Protein AF-A0A9Q0TM09-F1 (afdb_monomer)

Organism: Salix viminalis (NCBI:txid40686)

Radius of gyration: 26.04 Å; Cα contacts (8 Å, |Δi|>4): 476; chains: 1; bounding box: 53×56×78 Å

InterPro domains:
  IPR002885 Pentatricopeptide repeat [PF01535] (257-282)
  IPR002885 Pentatricopeptide repeat [PF13041] (37-73)
  IPR002885 Pentatricopeptide repeat [PF13041] (81-128)
  IPR002885 Pentatricopeptide repeat [PF13041] (183-231)
  IPR002885 Pentatricopeptide repeat [PS51375] (37-71)
  IPR002885 Pentatricopeptide repeat [PS51375] (82-116)
  IPR002885 Pentatricopeptide repeat [PS51375] (152-182)
  IPR002885 Pentatricopeptide repeat [PS51375] (183-217)
  IPR002885 Pentatricopeptide repeat [PS51375] (218-248)
  IPR002885 Pentatricopeptide repeat [PS51375] (320-354)
  IPR002885 Pentatricopeptide repeat [TIGR00756] (39-73)
  IPR002885 Pentatricopeptide repeat [TIGR00756] (84-117)
  IPR002885 Pentatricopeptide repeat [TIGR00756] (157-182)
  IPR002885 Pentatricopeptide repeat [TIGR00756] (221-253)
  IPR002885 Pentatricopeptide repeat [TIGR00756] (258-281)
  IPR011990 Tetratricopeptide-like helical domain superfamily [G3DSA:1.25.40.10] (1-73)
  IPR011990 Tetratricopeptide-like helical domain superfamily [G3DSA:1.25.40.10] (74-138)
  IPR011990 Tetratricopeptide-like helical domain superfamily [G3DSA:1.25.40.10] (157-375)
  IPR011990 Tetratricopeptide-like helical domain superfamily [SSF48452] (46-345)
  IPR046848 E motif [PF20431] (300-362)

Foldseek 3Di:
DPPLVDPVVLLVVLLVCLVVLVLVVSVVSQVVHPDDDPSSLLSSLVSCLVVVVLVVSVVSVVVVVVVCPDDPPPPPPPLPVVLVSLLSSLQSCLVVLVLVVSVVSVVVCVVVVRDHALSNLLSQLSSLLSVLVVVSLVVSVVSCVVVVHDPAQSNLLSNLSSCLSNVNLVVSVVSLVPHPDYAQSSLLSNLLSCLVVLVLVVSVVSVVVCVVVPHAHAQSSLLSNLSSCLSVLVLVVLVVSVVCCCPPRVHDHDLSSLLSNLLSCLQVVVLVVNVVSQVPDPDHHALSSLVSSLVSCLVNLVLPSNVVSLVVNCVRPVQPLVSLVSNLVSCVVVVNNVVSVVSVVSCVVVVHDDDDDDDDDDDPDDDDDDDDPDDDDDDDDDDDDDDDDDDDDDPPDDPDD

Mean predicted aligned error: 12.49 Å

Structure (mmCIF, N/CA/C/O backbone):
data_AF-A0A9Q0TM09-F1
#
_entry.id   AF-A0A9Q0TM09-F1
#
loop_
_atom_site.group_PDB
_atom_site.id
_atom_site.type_symbol
_atom_site.label_atom_id
_atom_site.label_alt_id
_atom_site.label_comp_id
_atom_site.label_asym_id
_atom_site.label_entity_id
_atom_site.label_seq_id
_atom_site.pdbx_PDB_ins_code
_atom_site.Cartn_x
_atom_site.Cartn_y
_atom_site.Cartn_z
_atom_site.occupancy
_atom_site.B_iso_or_equiv
_atom_site.auth_seq_id
_atom_site.auth_comp_id
_atom_site.auth_asym_id
_atom_site.auth_atom_id
_atom_site.pdbx_PDB_model_num
ATOM 1 N N . MET A 1 1 ? -17.239 -14.657 -43.729 1.00 45.19 1 MET A N 1
ATOM 2 C CA . MET A 1 1 ? -17.917 -13.382 -44.078 1.00 45.19 1 MET A CA 1
ATOM 3 C C . MET A 1 1 ? -16.913 -12.586 -44.892 1.00 45.19 1 MET A C 1
ATOM 5 O O . MET A 1 1 ? -15.780 -12.537 -44.458 1.00 45.19 1 MET A O 1
ATOM 9 N N . GLY A 1 2 ? -17.267 -12.038 -46.059 1.00 49.50 2 GLY A N 1
ATOM 10 C CA . GLY A 1 2 ? -16.324 -11.487 -47.057 1.00 49.50 2 GLY A CA 1
ATOM 11 C C . GLY A 1 2 ? -15.549 -10.211 -46.681 1.00 49.50 2 GLY A C 1
ATOM 12 O O . GLY A 1 2 ? -15.348 -9.361 -47.542 1.00 49.50 2 GLY A O 1
ATOM 13 N N . PHE A 1 3 ? -15.129 -10.071 -45.424 1.00 50.59 3 PHE A N 1
ATOM 14 C CA . PHE A 1 3 ? -14.310 -8.975 -44.901 1.00 50.59 3 PHE A CA 1
ATOM 15 C C . PHE A 1 3 ? -12.805 -9.297 -44.909 1.00 50.59 3 PHE A C 1
ATOM 17 O O . PHE A 1 3 ? -11.997 -8.407 -44.670 1.00 50.59 3 PHE A O 1
ATOM 24 N N . ASP A 1 4 ? -12.424 -10.530 -45.263 1.00 50.88 4 ASP A N 1
ATOM 25 C CA . ASP A 1 4 ? -11.049 -11.067 -45.221 1.00 50.88 4 ASP A CA 1
ATOM 26 C C . ASP A 1 4 ? -10.038 -10.354 -46.141 1.00 50.88 4 ASP A C 1
ATOM 28 O O . ASP A 1 4 ? -8.866 -10.719 -46.180 1.00 50.88 4 ASP A O 1
ATOM 32 N N . LYS A 1 5 ? -10.482 -9.354 -46.914 1.00 53.62 5 LYS A N 1
ATOM 33 C CA . LYS A 1 5 ? -9.633 -8.578 -47.829 1.00 53.62 5 LYS A CA 1
ATOM 34 C C . LYS A 1 5 ? -9.202 -7.217 -47.279 1.00 53.62 5 LYS A C 1
ATOM 36 O O . LYS A 1 5 ? -8.296 -6.628 -47.860 1.00 53.62 5 LYS A O 1
ATOM 41 N N . ASP A 1 6 ? -9.814 -6.721 -46.199 1.00 70.81 6 ASP A N 1
ATOM 42 C CA . ASP A 1 6 ? -9.458 -5.431 -45.592 1.00 70.81 6 ASP A CA 1
ATOM 43 C C . ASP A 1 6 ? -8.981 -5.613 -44.143 1.00 70.81 6 ASP A C 1
ATOM 45 O O . ASP A 1 6 ? -9.763 -5.830 -43.213 1.00 70.81 6 ASP A O 1
ATOM 49 N N . MET A 1 7 ? -7.663 -5.509 -43.962 1.00 70.81 7 MET A N 1
ATOM 50 C CA . MET A 1 7 ? -6.980 -5.726 -42.687 1.00 70.81 7 MET A CA 1
ATOM 51 C C . MET A 1 7 ? -7.384 -4.703 -41.612 1.00 70.81 7 MET A C 1
ATOM 53 O O . MET A 1 7 ? -7.410 -5.032 -40.426 1.00 70.81 7 MET A O 1
ATOM 57 N N . TYR A 1 8 ? -7.770 -3.482 -42.001 1.00 74.50 8 TYR A N 1
ATOM 58 C CA . TYR A 1 8 ? -8.231 -2.466 -41.050 1.00 74.50 8 TYR A CA 1
ATOM 59 C C . TYR A 1 8 ? -9.605 -2.809 -40.485 1.00 74.50 8 TYR A C 1
ATOM 61 O O . TYR A 1 8 ? -9.840 -2.659 -39.284 1.00 74.50 8 TYR A O 1
ATOM 69 N N . LEU A 1 9 ? -10.501 -3.305 -41.339 1.00 77.25 9 LEU A N 1
ATOM 70 C CA . LEU A 1 9 ? -11.832 -3.732 -40.925 1.00 77.25 9 LEU A CA 1
ATOM 71 C C . LEU A 1 9 ? -11.762 -4.985 -40.044 1.00 77.25 9 LEU A C 1
ATOM 73 O O . LEU A 1 9 ? -12.430 -5.044 -39.012 1.00 77.25 9 LEU A O 1
ATOM 77 N N . PHE A 1 10 ? -10.901 -5.942 -40.401 1.00 80.88 10 PHE A N 1
ATOM 78 C CA . PHE A 1 10 ? -10.624 -7.137 -39.601 1.00 80.88 10 PHE A CA 1
ATOM 79 C C . PHE A 1 10 ? -10.129 -6.787 -38.186 1.00 80.88 10 PHE A C 1
ATOM 81 O O . PHE A 1 10 ? -10.734 -7.198 -37.191 1.00 80.88 10 PHE A O 1
ATOM 88 N N . ASN A 1 11 ? -9.098 -5.940 -38.085 1.00 80.62 11 ASN A N 1
ATOM 89 C CA . ASN A 1 11 ? -8.562 -5.473 -36.803 1.00 80.62 11 ASN A CA 1
ATOM 90 C C . ASN A 1 11 ? -9.593 -4.668 -35.998 1.00 80.62 11 ASN A C 1
ATOM 92 O O . ASN A 1 11 ? -9.704 -4.837 -34.781 1.00 80.62 11 ASN A O 1
ATOM 96 N N . GLY A 1 12 ? -10.388 -3.832 -36.672 1.00 82.06 12 GLY A N 1
ATOM 97 C CA . GLY A 1 12 ? -11.468 -3.063 -36.054 1.00 82.06 12 GLY A CA 1
ATOM 98 C C . GLY A 1 12 ? -12.544 -3.945 -35.414 1.00 82.06 12 GLY A C 1
ATOM 99 O O . GLY A 1 12 ? -12.980 -3.661 -34.297 1.00 82.06 12 GLY A O 1
ATOM 100 N N . ILE A 1 13 ? -12.933 -5.043 -36.071 1.00 83.94 13 ILE A N 1
ATOM 101 C CA . ILE A 1 13 ? -13.922 -5.996 -35.543 1.00 83.94 13 ILE A CA 1
ATOM 102 C C . ILE A 1 13 ? -13.372 -6.725 -34.315 1.00 83.94 13 ILE A C 1
ATOM 104 O O . ILE A 1 13 ? -14.055 -6.783 -33.293 1.00 83.94 13 ILE A O 1
ATOM 108 N N . ILE A 1 14 ? -12.135 -7.232 -34.370 1.00 83.81 14 ILE A N 1
ATOM 109 C CA . ILE A 1 14 ? -11.506 -7.895 -33.216 1.00 83.81 14 ILE A CA 1
ATOM 110 C C . ILE A 1 14 ? -11.430 -6.930 -32.033 1.00 83.81 14 ILE A C 1
ATOM 112 O O . ILE A 1 14 ? -11.835 -7.282 -30.926 1.00 83.81 14 ILE A O 1
ATOM 116 N N . HIS A 1 15 ? -10.976 -5.696 -32.259 1.00 81.62 15 HIS A N 1
ATOM 117 C CA . HIS A 1 15 ? -10.884 -4.693 -31.203 1.00 81.62 15 HIS A CA 1
ATOM 118 C C . HIS A 1 15 ? -12.261 -4.351 -30.606 1.00 81.62 15 HIS A C 1
ATOM 120 O O . HIS A 1 15 ? -12.394 -4.231 -29.384 1.00 81.62 15 HIS A O 1
ATOM 126 N N . MET A 1 16 ? -13.301 -4.223 -31.439 1.00 86.94 16 MET A N 1
ATOM 127 C CA . MET A 1 16 ? -14.676 -3.998 -30.981 1.00 86.94 16 MET A CA 1
ATOM 128 C C . MET A 1 16 ? -15.158 -5.163 -30.107 1.00 86.94 16 MET A C 1
ATOM 130 O O . MET A 1 16 ? -15.598 -4.929 -28.981 1.00 86.94 16 MET A O 1
ATOM 134 N N . LEU A 1 17 ? -15.024 -6.403 -30.591 1.00 85.19 17 LEU A N 1
ATOM 135 C CA . LEU A 1 17 ? -15.448 -7.617 -29.885 1.00 85.19 17 LEU A CA 1
ATOM 136 C C . LEU A 1 17 ? -14.697 -7.808 -28.566 1.00 85.19 17 LEU A C 1
ATOM 138 O O . LEU A 1 17 ? -15.299 -8.198 -27.572 1.00 85.19 17 LEU A O 1
ATOM 142 N N . VAL A 1 18 ? -13.408 -7.471 -28.521 1.00 82.31 18 VAL A N 1
ATOM 143 C CA . VAL A 1 18 ? -12.597 -7.461 -27.295 1.00 82.31 18 VAL A CA 1
ATOM 144 C C . VAL A 1 18 ? -13.063 -6.384 -26.311 1.00 82.31 18 VAL A C 1
ATOM 146 O O . VAL A 1 18 ? -13.086 -6.624 -25.104 1.00 82.31 18 VAL A O 1
ATOM 149 N N . SER A 1 19 ? -13.464 -5.212 -26.805 1.00 82.12 19 SER A N 1
ATOM 150 C CA . SER A 1 19 ? -13.897 -4.086 -25.969 1.00 82.12 19 SER A CA 1
ATOM 151 C C . SER A 1 19 ? -15.250 -4.344 -25.303 1.00 82.12 19 SER A C 1
ATOM 153 O O . SER A 1 19 ? -15.405 -4.078 -24.115 1.00 82.12 19 SER A O 1
ATOM 155 N N . ILE A 1 20 ? -16.204 -4.934 -26.031 1.00 86.31 20 ILE A N 1
ATOM 156 C CA . ILE A 1 20 ? -17.461 -5.453 -25.447 1.00 86.31 20 ILE A CA 1
ATOM 157 C C . ILE A 1 20 ? -17.223 -6.783 -24.695 1.00 86.31 20 ILE A C 1
ATOM 159 O O . ILE A 1 20 ? -18.002 -7.201 -23.840 1.00 86.31 20 ILE A O 1
ATOM 163 N N . GLY A 1 21 ? -16.079 -7.400 -25.003 1.00 82.75 21 GLY A N 1
ATOM 164 C CA . GLY A 1 21 ? -15.467 -8.634 -24.523 1.00 82.75 21 GLY A CA 1
ATOM 165 C C . GLY A 1 21 ? -16.279 -9.907 -24.697 1.00 82.75 21 GLY A C 1
ATOM 166 O O . GLY A 1 21 ? -16.247 -10.827 -23.881 1.00 82.75 21 GLY A O 1
ATOM 167 N N . GLU A 1 22 ? -16.876 -9.995 -25.870 1.00 86.50 22 GLU A N 1
ATOM 168 C CA . GLU A 1 22 ? -17.230 -11.249 -26.514 1.00 86.50 22 GLU A CA 1
ATOM 169 C C . GLU A 1 22 ? -15.954 -11.965 -26.998 1.00 86.50 22 GLU A C 1
ATOM 171 O O . GLU A 1 22 ? -15.692 -12.077 -28.195 1.00 86.50 22 GLU A O 1
ATOM 176 N N . LEU A 1 23 ? -15.111 -12.427 -26.062 1.00 82.94 23 LEU A N 1
ATOM 177 C CA . LEU A 1 23 ? -13.799 -13.004 -26.389 1.00 82.94 23 LEU A CA 1
ATOM 178 C C . LEU A 1 23 ? -13.902 -14.294 -27.205 1.00 82.94 23 LEU A C 1
ATOM 180 O O . LEU A 1 23 ? -13.071 -14.523 -28.076 1.00 82.94 23 LEU A O 1
ATOM 184 N N . GLY A 1 24 ? -14.941 -15.104 -26.985 1.00 83.19 24 GLY A N 1
ATOM 185 C CA . GLY A 1 24 ? -15.183 -16.306 -27.788 1.00 83.19 24 GLY A CA 1
ATOM 186 C C . GLY A 1 24 ? -15.480 -15.983 -29.255 1.00 83.19 24 GLY A C 1
ATOM 187 O O . GLY A 1 24 ? -14.968 -16.652 -30.150 1.00 83.19 24 GLY A O 1
ATOM 188 N N . LEU A 1 25 ? -16.250 -14.918 -29.513 1.00 83.06 25 LEU A N 1
ATOM 189 C CA . LEU A 1 25 ? -16.510 -14.441 -30.873 1.00 83.06 25 LEU A CA 1
ATOM 190 C C . LEU A 1 25 ? -15.278 -13.764 -31.469 1.00 83.06 25 LEU A C 1
ATOM 192 O O . LEU A 1 25 ? -14.976 -14.007 -32.631 1.00 83.06 25 LEU A O 1
ATOM 196 N N . ALA A 1 26 ? -14.543 -12.971 -30.681 1.00 85.69 26 ALA A N 1
ATOM 197 C CA . ALA A 1 26 ? -13.289 -12.363 -31.118 1.00 85.69 26 ALA A CA 1
ATOM 198 C C . ALA A 1 26 ? -12.275 -13.431 -31.551 1.00 85.69 26 ALA A C 1
ATOM 200 O O . ALA A 1 26 ? -11.686 -13.310 -32.619 1.00 85.69 26 ALA A O 1
ATOM 201 N N . HIS A 1 27 ? -12.127 -14.504 -30.768 1.00 85.56 27 HIS A N 1
ATOM 202 C CA . HIS A 1 27 ? -11.252 -15.633 -31.085 1.00 85.56 27 HIS A CA 1
ATOM 203 C C . HIS A 1 27 ? -11.732 -16.383 -32.325 1.00 85.56 27 HIS A C 1
ATOM 205 O O . HIS A 1 27 ? -10.927 -16.729 -33.178 1.00 85.56 27 HIS A O 1
ATOM 211 N N . LYS A 1 28 ? -13.045 -16.587 -32.477 1.00 85.25 28 LYS A N 1
ATOM 212 C CA . LYS A 1 28 ? -13.595 -17.237 -33.668 1.00 85.25 28 LYS A CA 1
ATOM 213 C C . LYS A 1 28 ? -13.364 -16.413 -34.937 1.00 85.25 28 LYS A C 1
ATOM 215 O O . LYS A 1 28 ? -12.894 -16.953 -35.926 1.00 85.25 28 LYS A O 1
ATOM 220 N N . VAL A 1 29 ? -13.633 -15.106 -34.896 1.00 84.81 29 VAL A N 1
ATOM 221 C CA . VAL A 1 29 ? -13.342 -14.184 -36.011 1.00 84.81 29 VAL A CA 1
ATOM 222 C C . VAL A 1 29 ? -11.850 -14.176 -36.327 1.00 84.81 29 VAL A C 1
ATOM 224 O O . VAL A 1 29 ? -11.462 -14.163 -37.489 1.00 84.81 29 VAL A O 1
ATOM 227 N N . PHE A 1 30 ? -11.018 -14.221 -35.292 1.00 84.62 30 PHE A N 1
ATOM 228 C CA . PHE A 1 30 ? -9.577 -14.314 -35.429 1.00 84.62 30 PHE A CA 1
ATOM 229 C C . PHE A 1 30 ? -9.120 -15.638 -36.073 1.00 84.62 30 PHE A C 1
ATOM 231 O O . PHE A 1 30 ? -8.198 -15.638 -36.885 1.00 84.62 30 PHE A O 1
ATOM 238 N N . ASP A 1 31 ? -9.76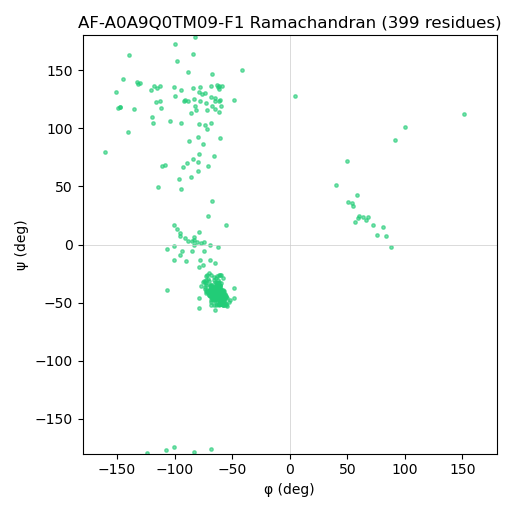1 -16.761 -35.746 1.00 83.06 31 ASP A N 1
ATOM 239 C CA . ASP A 1 31 ? -9.464 -18.077 -36.322 1.00 83.06 31 ASP A CA 1
ATOM 240 C C . ASP A 1 31 ? -9.980 -18.261 -37.749 1.00 83.06 31 ASP A C 1
ATOM 242 O O . ASP A 1 31 ? -9.315 -18.916 -38.550 1.00 83.06 31 ASP A O 1
ATOM 246 N N . ASP A 1 32 ? -11.108 -17.634 -38.076 1.00 81.75 32 ASP A N 1
ATOM 247 C CA . ASP A 1 32 ? -11.702 -17.655 -39.413 1.00 81.75 32 ASP A CA 1
ATOM 248 C C . ASP A 1 32 ? -10.984 -16.694 -40.394 1.00 81.75 32 ASP A C 1
ATOM 250 O O . ASP A 1 32 ? -11.205 -16.766 -41.605 1.00 81.75 32 ASP A O 1
ATOM 254 N N . GLY A 1 33 ? -10.130 -15.791 -39.894 1.00 74.56 33 GLY A N 1
ATOM 255 C CA . GLY A 1 33 ? -9.424 -14.784 -40.689 1.00 74.56 33 GLY A CA 1
ATOM 256 C C . GLY A 1 33 ? -8.283 -15.355 -41.540 1.00 74.56 33 GLY A C 1
ATOM 257 O O . GLY A 1 33 ? -7.397 -16.045 -41.040 1.00 74.56 33 GLY A O 1
ATOM 258 N N . CYS A 1 34 ? -8.257 -15.010 -42.833 1.00 65.31 34 CYS A N 1
ATOM 259 C CA . CYS A 1 34 ? -7.251 -15.512 -43.782 1.00 65.31 34 CYS A CA 1
ATOM 260 C C . CYS A 1 34 ? -5.846 -14.902 -43.599 1.00 65.31 34 CYS A C 1
ATOM 262 O O . CYS A 1 34 ? -4.857 -15.540 -43.957 1.00 65.31 34 CYS A O 1
ATOM 264 N N . VAL A 1 35 ? -5.745 -13.674 -43.075 1.00 64.81 35 VAL A N 1
ATOM 265 C CA . VAL A 1 35 ? -4.475 -12.969 -42.827 1.00 64.81 35 VAL A CA 1
ATOM 266 C C . VAL A 1 35 ? -4.531 -12.333 -41.441 1.00 64.81 35 VAL A C 1
ATOM 268 O O . VAL A 1 35 ? -5.363 -11.465 -41.187 1.00 64.81 35 VAL A O 1
ATOM 271 N N . ARG A 1 36 ? -3.644 -12.773 -40.544 1.00 75.62 36 ARG A N 1
ATOM 272 C CA . ARG A 1 36 ? -3.526 -12.280 -39.166 1.00 75.62 36 ARG A CA 1
ATOM 273 C C . ARG A 1 36 ? -2.220 -11.519 -38.997 1.00 75.62 36 ARG A C 1
ATOM 275 O O . ARG A 1 36 ? -1.147 -12.102 -39.138 1.00 75.62 36 ARG A O 1
ATOM 282 N N . ASP A 1 37 ? -2.310 -10.233 -38.677 1.00 68.75 37 ASP A N 1
ATOM 283 C CA . ASP A 1 37 ? -1.155 -9.376 -38.403 1.00 68.75 37 ASP A CA 1
ATOM 284 C C . ASP A 1 37 ? -0.908 -9.203 -36.894 1.00 68.75 37 ASP A C 1
ATOM 286 O O . ASP A 1 37 ? -1.710 -9.601 -36.047 1.00 68.75 37 ASP A O 1
ATOM 290 N N . LEU A 1 38 ? 0.205 -8.572 -36.527 1.00 65.06 38 LEU A N 1
ATOM 291 C CA . LEU A 1 38 ? 0.560 -8.352 -35.122 1.00 65.06 38 LEU A CA 1
ATOM 292 C C . LEU A 1 38 ? -0.511 -7.558 -34.344 1.00 65.06 38 LEU A C 1
ATOM 294 O O . LEU A 1 38 ? -0.654 -7.737 -33.135 1.00 65.06 38 LEU A O 1
ATOM 298 N N . VAL A 1 39 ? -1.269 -6.687 -35.018 1.00 71.06 39 VAL A N 1
ATOM 299 C CA . VAL A 1 39 ? -2.324 -5.877 -34.393 1.00 71.06 39 VAL A CA 1
ATOM 300 C C . VAL A 1 39 ? -3.502 -6.760 -33.987 1.00 71.06 39 VAL A C 1
ATOM 302 O O . VAL A 1 39 ? -3.985 -6.630 -32.857 1.00 71.06 39 VAL A O 1
ATOM 305 N N . SER A 1 40 ? -3.920 -7.694 -34.845 1.00 73.81 40 SER A N 1
ATOM 306 C CA . SER A 1 40 ? -4.953 -8.685 -34.525 1.00 73.81 40 SER A CA 1
ATOM 307 C C . SER A 1 40 ? -4.546 -9.587 -33.351 1.00 73.81 40 SER A C 1
ATOM 309 O O . SER A 1 40 ? -5.321 -9.729 -32.399 1.00 73.81 40 SER A O 1
ATOM 311 N N . TRP A 1 41 ? -3.310 -10.110 -33.350 1.00 76.81 41 TRP A N 1
ATOM 312 C CA . TRP A 1 41 ? -2.773 -10.937 -32.259 1.00 76.81 41 TRP A CA 1
ATOM 313 C C . TRP A 1 41 ? -2.733 -10.169 -30.932 1.00 76.81 41 TRP A C 1
ATOM 315 O O . TRP A 1 41 ? -3.275 -10.632 -29.927 1.00 76.81 41 TRP A O 1
ATOM 325 N N . ASN A 1 42 ? -2.155 -8.962 -30.926 1.00 70.75 42 ASN A N 1
ATOM 326 C CA . ASN A 1 42 ? -2.051 -8.134 -29.722 1.00 70.75 42 ASN A CA 1
ATOM 327 C C . ASN A 1 42 ? -3.422 -7.718 -29.182 1.00 70.75 42 ASN A C 1
ATOM 329 O O . ASN A 1 42 ? -3.609 -7.652 -27.967 1.00 70.75 42 ASN A O 1
ATOM 333 N N . SER A 1 43 ? -4.385 -7.431 -30.061 1.00 75.19 43 SER A N 1
ATOM 334 C CA . SER A 1 43 ? -5.747 -7.069 -29.653 1.00 75.19 43 SER A CA 1
ATOM 335 C C . SER A 1 43 ? -6.437 -8.234 -28.948 1.00 75.19 43 SER A C 1
ATOM 337 O O . SER A 1 43 ? -7.041 -8.036 -27.893 1.00 75.19 43 SER A O 1
ATOM 339 N N . LEU A 1 44 ? -6.294 -9.454 -29.477 1.00 78.38 44 LEU A N 1
ATOM 340 C CA . LEU A 1 44 ? -6.881 -10.649 -28.877 1.00 78.38 44 LEU A CA 1
ATOM 341 C C . LEU A 1 44 ? -6.209 -11.002 -27.541 1.00 78.38 44 LEU A C 1
ATOM 343 O O . LEU A 1 44 ? -6.907 -11.179 -26.542 1.00 78.38 44 LEU A O 1
ATOM 347 N N . ILE A 1 45 ? -4.871 -11.013 -27.490 1.00 71.25 45 ILE A N 1
ATOM 348 C CA . ILE A 1 45 ? -4.097 -11.255 -26.259 1.00 71.25 45 ILE A CA 1
ATOM 349 C C . ILE A 1 45 ? -4.498 -10.251 -25.174 1.00 71.25 45 ILE A C 1
ATOM 351 O O . ILE A 1 45 ? -4.857 -10.662 -24.073 1.00 71.25 45 ILE A O 1
ATOM 355 N N . ASN A 1 46 ? -4.525 -8.949 -25.490 1.00 67.19 46 ASN A N 1
ATOM 356 C CA . ASN A 1 46 ? -4.946 -7.910 -24.545 1.00 67.19 46 ASN A CA 1
ATOM 357 C C . ASN A 1 46 ? -6.389 -8.101 -24.059 1.00 67.19 46 ASN A C 1
ATOM 359 O O . ASN A 1 46 ? -6.697 -7.779 -22.912 1.00 67.19 46 ASN A O 1
ATOM 363 N N . GLY A 1 47 ? -7.278 -8.624 -24.904 1.00 71.19 47 GLY A N 1
ATOM 364 C CA . GLY A 1 47 ? -8.649 -8.939 -24.517 1.00 71.19 47 GLY A CA 1
ATOM 365 C C . GLY A 1 47 ? -8.740 -10.031 -23.460 1.00 71.19 47 GLY A C 1
ATOM 366 O O . GLY A 1 47 ? -9.357 -9.820 -22.414 1.00 71.19 47 GLY A O 1
ATOM 367 N N . TYR A 1 48 ? -8.083 -11.166 -23.701 1.00 72.81 48 TYR A N 1
ATOM 368 C CA . TYR A 1 48 ? -8.008 -12.274 -22.743 1.00 72.81 48 TYR A CA 1
ATOM 369 C C . TYR A 1 48 ? -7.313 -11.862 -21.443 1.00 72.81 48 TYR A C 1
ATOM 371 O O . TYR A 1 48 ? -7.809 -12.129 -20.347 1.00 72.81 48 TYR A O 1
ATOM 379 N N . VAL A 1 49 ? -6.230 -11.100 -21.565 1.00 64.38 49 VAL A N 1
ATOM 380 C CA . VAL A 1 49 ? -5.507 -10.484 -20.453 1.00 64.38 49 VAL A CA 1
ATOM 381 C C . VAL A 1 49 ? -6.420 -9.615 -19.580 1.00 64.38 49 VAL A C 1
ATOM 383 O O . VAL A 1 49 ? -6.495 -9.821 -18.368 1.00 64.38 49 VAL A O 1
ATOM 386 N N . ARG A 1 50 ? -7.168 -8.673 -20.175 1.00 66.50 50 ARG A N 1
ATOM 387 C CA . ARG A 1 50 ? -8.062 -7.760 -19.434 1.00 66.50 50 ARG A CA 1
ATOM 388 C C . ARG A 1 50 ? -9.143 -8.501 -18.654 1.00 66.50 50 ARG A C 1
ATOM 390 O O . ARG A 1 50 ? -9.632 -7.988 -17.651 1.00 66.50 50 ARG A O 1
ATOM 397 N N . ARG A 1 51 ? -9.510 -9.702 -19.102 1.00 72.38 51 ARG A N 1
ATOM 398 C CA . ARG A 1 51 ? -10.511 -10.561 -18.458 1.00 72.38 51 ARG A CA 1
ATOM 399 C C . ARG A 1 51 ? -9.906 -11.648 -17.572 1.00 72.38 51 ARG A C 1
ATOM 401 O O . ARG A 1 51 ? -10.629 -12.544 -17.149 1.00 72.38 51 ARG A O 1
ATOM 408 N N . ARG A 1 52 ? -8.610 -11.545 -17.252 1.00 63.72 52 ARG A N 1
ATOM 409 C CA . ARG A 1 52 ? -7.866 -12.478 -16.387 1.00 63.72 52 ARG A CA 1
ATOM 410 C C . ARG A 1 52 ? -7.846 -13.920 -16.915 1.00 63.72 52 ARG A C 1
ATOM 412 O O . ARG A 1 52 ? -7.646 -14.861 -16.154 1.00 63.72 52 ARG A O 1
ATOM 419 N N . GLN A 1 53 ? -8.017 -14.095 -18.224 1.00 66.44 53 GLN A N 1
ATOM 420 C CA . GLN A 1 53 ? -7.929 -15.378 -18.926 1.00 66.44 53 GLN A CA 1
ATOM 421 C C . GLN A 1 53 ? -6.504 -15.585 -19.438 1.00 66.44 53 GLN A C 1
ATOM 423 O O . GLN A 1 53 ? -6.174 -15.526 -20.622 1.00 66.44 53 GLN A O 1
ATOM 428 N N . ALA A 1 54 ? -5.644 -15.735 -18.444 1.00 56.28 54 ALA A N 1
ATOM 429 C CA . ALA A 1 54 ? -4.205 -15.846 -18.511 1.00 56.28 54 ALA A CA 1
ATOM 430 C C . ALA A 1 54 ? -3.704 -16.960 -19.449 1.00 56.28 54 ALA A C 1
ATOM 432 O O . ALA A 1 54 ? -2.904 -16.740 -20.365 1.00 56.28 54 ALA A O 1
ATOM 433 N N . ARG A 1 55 ? -4.213 -18.171 -19.220 1.00 60.91 55 ARG A N 1
ATOM 434 C CA . ARG A 1 55 ? -3.799 -19.387 -19.921 1.00 60.91 55 ARG A CA 1
ATOM 435 C C . ARG A 1 55 ? -4.179 -19.331 -21.397 1.00 60.91 55 ARG A C 1
ATOM 437 O O . ARG A 1 55 ? -3.413 -19.772 -22.247 1.00 60.91 55 ARG A O 1
ATOM 444 N N . GLU A 1 56 ? -5.335 -18.757 -21.701 1.00 72.44 56 GLU A N 1
ATOM 445 C CA . GLU A 1 56 ? -5.832 -18.537 -23.052 1.00 72.44 56 GLU A CA 1
ATOM 446 C C . GLU A 1 56 ? -4.997 -17.479 -23.777 1.00 72.44 56 GLU A C 1
ATOM 448 O O . GLU A 1 56 ? -4.590 -17.709 -24.914 1.00 72.44 56 GLU A O 1
ATOM 453 N N . ALA A 1 57 ? -4.665 -16.367 -23.108 1.00 67.31 57 ALA A N 1
ATOM 454 C CA . ALA A 1 57 ? -3.766 -15.350 -23.654 1.00 67.31 57 ALA A CA 1
ATOM 455 C C . ALA A 1 57 ? -2.384 -15.932 -23.998 1.00 67.31 57 ALA A C 1
ATOM 457 O O . ALA A 1 57 ? -1.853 -15.662 -25.076 1.00 67.31 57 ALA A O 1
ATOM 458 N N . MET A 1 58 ? -1.832 -16.778 -23.121 1.00 64.12 58 MET A N 1
ATOM 459 C CA . MET A 1 58 ? -0.560 -17.457 -23.375 1.00 64.12 58 MET A CA 1
ATOM 460 C C . MET A 1 58 ? -0.679 -18.513 -24.481 1.00 64.12 58 MET A C 1
ATOM 462 O O . MET A 1 58 ? 0.200 -18.612 -25.329 1.00 64.12 58 MET A O 1
ATOM 466 N N . GLY A 1 59 ? -1.790 -19.254 -24.542 1.00 69.25 59 GLY A N 1
ATOM 467 C CA . GLY A 1 59 ? -2.073 -20.183 -25.638 1.00 69.25 59 GLY A CA 1
ATOM 468 C C . GLY A 1 59 ? -2.125 -19.484 -26.999 1.00 69.25 59 GLY A C 1
ATOM 469 O O . GLY A 1 59 ? -1.563 -19.987 -27.970 1.00 69.25 59 GLY A O 1
ATOM 470 N N . ILE A 1 60 ? -2.726 -18.293 -27.062 1.00 73.50 60 ILE A N 1
ATOM 471 C CA . ILE A 1 60 ? -2.766 -17.451 -28.266 1.00 73.50 60 ILE A CA 1
ATOM 472 C C . ILE A 1 60 ? -1.366 -16.949 -28.622 1.00 73.50 60 ILE A C 1
ATOM 474 O O . ILE A 1 60 ? -0.962 -17.029 -29.777 1.00 73.50 60 ILE A O 1
ATOM 478 N N . TYR A 1 61 ? -0.593 -16.478 -27.646 1.00 67.94 61 TYR A N 1
ATOM 479 C CA . TYR A 1 61 ? 0.783 -16.042 -27.878 1.00 67.94 61 TYR A CA 1
ATOM 480 C C . TYR A 1 61 ? 1.690 -17.197 -28.349 1.00 67.94 61 TYR A C 1
ATOM 482 O O . TYR A 1 61 ? 2.465 -17.044 -29.292 1.00 67.94 61 TYR A O 1
ATOM 490 N N . GLN A 1 62 ? 1.541 -18.393 -27.775 1.00 64.06 62 GLN A N 1
ATOM 491 C CA . GLN A 1 62 ? 2.256 -19.584 -28.225 1.00 64.06 62 GLN A CA 1
ATOM 492 C C . GLN A 1 62 ? 1.842 -19.974 -29.650 1.00 64.06 62 GLN A C 1
ATOM 494 O O . GLN A 1 62 ? 2.711 -20.279 -30.466 1.00 64.06 62 GLN A O 1
ATOM 499 N N . LYS A 1 63 ? 0.539 -19.895 -29.970 1.00 73.94 63 LYS A N 1
ATOM 500 C CA . LYS A 1 63 ? 0.002 -20.105 -31.323 1.00 73.94 63 LYS A CA 1
ATOM 501 C C . LYS A 1 63 ? 0.627 -19.121 -32.320 1.00 73.94 63 LYS A C 1
ATOM 503 O O . LYS A 1 63 ? 1.118 -19.558 -33.358 1.00 73.94 63 LYS A O 1
ATOM 508 N N . MET A 1 64 ? 0.720 -17.839 -31.956 1.00 71.25 64 MET A N 1
ATOM 509 C CA . MET A 1 64 ? 1.384 -16.788 -32.742 1.00 71.25 64 MET A CA 1
ATOM 510 C C . MET A 1 64 ? 2.837 -17.144 -33.079 1.00 71.25 64 MET A C 1
ATOM 512 O O . MET A 1 64 ? 3.263 -16.979 -34.220 1.00 71.25 64 MET A O 1
ATOM 516 N N . ILE A 1 65 ? 3.596 -17.655 -32.102 1.00 62.41 65 ILE A N 1
ATOM 517 C CA . ILE A 1 65 ? 4.991 -18.075 -32.307 1.00 62.41 65 ILE A CA 1
ATOM 518 C C . ILE A 1 65 ? 5.062 -19.319 -33.204 1.00 62.41 65 ILE A C 1
ATOM 520 O O . ILE A 1 65 ? 5.890 -19.379 -34.113 1.00 62.41 65 ILE A O 1
ATOM 524 N N . THR A 1 66 ? 4.210 -20.320 -32.961 1.00 64.88 66 THR A N 1
ATOM 525 C CA . THR A 1 66 ? 4.237 -21.591 -33.705 1.00 64.88 66 THR A CA 1
ATOM 526 C C . THR A 1 66 ? 3.785 -21.459 -35.152 1.00 64.88 66 THR A C 1
ATOM 528 O O . THR A 1 66 ? 4.297 -22.176 -36.007 1.00 64.88 66 THR A O 1
ATOM 531 N N . GLU A 1 67 ? 2.868 -20.535 -35.447 1.00 68.56 67 GLU A N 1
ATOM 532 C CA . GLU A 1 67 ? 2.357 -20.317 -36.804 1.00 68.56 67 GLU A CA 1
ATOM 533 C C . GLU A 1 67 ? 3.361 -19.597 -37.720 1.00 68.56 67 GLU A C 1
ATOM 535 O O . GLU A 1 67 ? 3.039 -19.363 -38.881 1.00 68.56 67 GLU A O 1
ATOM 540 N N . GLN A 1 68 ? 4.580 -19.286 -37.240 1.00 56.00 68 GLN A N 1
ATOM 541 C CA . GLN A 1 68 ? 5.638 -18.611 -38.004 1.00 56.00 68 GLN A CA 1
ATOM 542 C C . GLN A 1 68 ? 5.074 -17.489 -38.880 1.00 56.00 68 GLN A C 1
ATOM 544 O O . GLN A 1 68 ? 5.333 -17.461 -40.085 1.00 56.00 68 GLN A O 1
ATOM 549 N N . VAL A 1 69 ? 4.282 -16.579 -38.300 1.00 51.66 69 VAL A N 1
ATOM 550 C CA . VAL A 1 69 ? 3.868 -15.365 -39.011 1.00 51.66 69 VAL A CA 1
ATOM 551 C C . VAL A 1 69 ? 5.148 -14.604 -39.341 1.00 51.66 69 VAL A C 1
ATOM 553 O O . VAL A 1 69 ? 5.683 -13.868 -38.514 1.00 51.66 69 VAL A O 1
ATOM 556 N N . LYS A 1 70 ? 5.687 -14.877 -40.534 1.00 41.38 70 LYS A N 1
ATOM 557 C CA . LYS A 1 70 ? 6.827 -14.203 -41.129 1.00 41.38 70 LYS A CA 1
ATOM 558 C C . LYS A 1 70 ? 6.402 -12.748 -41.290 1.00 41.38 70 LYS A C 1
ATOM 560 O O . LYS A 1 70 ? 5.493 -12.481 -42.075 1.00 41.38 70 LYS A O 1
ATOM 565 N N . PRO A 1 71 ? 7.025 -11.803 -40.575 1.00 40.66 71 PRO A N 1
ATOM 566 C CA . PRO A 1 71 ? 7.074 -10.443 -41.071 1.00 40.66 71 PRO A CA 1
ATOM 567 C C . PRO A 1 71 ? 7.835 -10.525 -42.397 1.00 40.66 71 PRO A C 1
ATOM 569 O O . PRO A 1 71 ? 8.819 -11.265 -42.473 1.00 40.66 71 PRO A O 1
ATOM 572 N N . ASP A 1 72 ? 7.369 -9.835 -43.432 1.00 32.88 72 ASP A N 1
ATOM 573 C CA . ASP A 1 72 ? 8.021 -9.798 -44.744 1.00 32.88 72 ASP A CA 1
ATOM 574 C C . ASP A 1 72 ? 9.553 -9.688 -44.629 1.00 32.88 72 ASP A C 1
ATOM 576 O O . ASP A 1 72 ? 10.071 -9.108 -43.670 1.00 32.88 72 ASP A O 1
ATOM 580 N N . GLU A 1 73 ? 10.261 -10.243 -45.618 1.00 32.97 73 GLU A N 1
ATOM 581 C CA . GLU A 1 73 ? 11.712 -10.517 -45.709 1.00 32.97 73 GLU A CA 1
ATOM 582 C C . GLU A 1 73 ? 12.676 -9.318 -45.485 1.00 32.97 73 GLU A C 1
ATOM 584 O O . GLU A 1 73 ? 13.863 -9.400 -45.786 1.00 32.97 73 GLU A O 1
ATOM 589 N N . LEU A 1 74 ? 12.213 -8.213 -44.899 1.00 30.62 74 LEU A N 1
ATOM 590 C CA . LEU A 1 74 ? 12.998 -7.063 -44.451 1.00 30.62 74 LEU A CA 1
ATOM 591 C C . LEU A 1 74 ? 13.404 -7.080 -42.962 1.00 30.62 74 LEU A C 1
ATOM 593 O O . LEU A 1 74 ? 14.188 -6.227 -42.551 1.00 30.62 74 LEU A O 1
ATOM 597 N N . PHE A 1 75 ? 12.892 -7.992 -42.127 1.00 40.38 75 PHE A N 1
ATOM 598 C CA . PHE A 1 75 ? 13.031 -7.889 -40.662 1.00 40.38 75 PHE A CA 1
ATOM 599 C C . PHE A 1 75 ? 13.989 -8.911 -40.032 1.00 40.38 75 PHE A C 1
ATOM 601 O O . PHE A 1 75 ? 13.597 -9.749 -39.221 1.00 40.38 75 PHE A O 1
ATOM 608 N N . HIS A 1 76 ? 15.284 -8.767 -40.318 1.00 32.47 76 HIS A N 1
ATOM 609 C CA . HIS A 1 76 ? 16.352 -9.418 -39.545 1.00 32.47 76 HIS A CA 1
ATOM 610 C C . HIS A 1 76 ? 16.522 -8.855 -38.104 1.00 32.47 76 HIS A C 1
ATOM 612 O O . HIS A 1 76 ? 17.312 -9.403 -37.340 1.00 32.47 76 HIS A O 1
ATOM 618 N N . ASP A 1 77 ? 15.726 -7.851 -37.694 1.00 35.09 77 ASP A N 1
ATOM 619 C CA . ASP A 1 77 ? 15.768 -7.161 -36.383 1.00 35.09 77 ASP A CA 1
ATOM 620 C C . ASP A 1 77 ? 14.498 -7.377 -35.511 1.00 35.09 77 ASP A C 1
ATOM 622 O O . ASP A 1 77 ? 13.890 -6.445 -34.987 1.00 35.09 77 ASP A O 1
ATOM 626 N N . MET A 1 78 ? 14.047 -8.625 -35.337 1.00 42.69 78 MET A N 1
ATOM 627 C CA . MET A 1 78 ? 12.833 -8.970 -34.558 1.00 42.69 78 MET A CA 1
ATOM 628 C C . MET A 1 78 ? 12.947 -9.236 -33.028 1.00 42.69 78 MET A C 1
ATOM 630 O O . MET A 1 78 ? 11.909 -9.538 -32.432 1.00 42.69 78 MET A O 1
ATOM 634 N N . PRO A 1 79 ? 14.092 -9.124 -32.317 1.00 49.00 79 PRO A N 1
ATOM 635 C CA . PRO A 1 79 ? 14.105 -9.306 -30.857 1.00 49.00 79 PRO A CA 1
ATOM 636 C C . PRO A 1 79 ? 13.278 -8.260 -30.088 1.00 49.00 79 PRO A C 1
ATOM 638 O O . PRO A 1 79 ? 12.599 -8.593 -29.120 1.00 49.00 79 PRO A O 1
ATOM 641 N N . GLU A 1 80 ? 13.293 -6.995 -30.516 1.00 46.12 80 GLU A N 1
ATOM 642 C CA . GLU A 1 80 ? 12.723 -5.885 -29.733 1.00 46.12 80 GLU A CA 1
ATOM 643 C C . GLU A 1 80 ? 11.189 -5.917 -29.653 1.00 46.12 80 GLU A C 1
ATOM 645 O O . GLU A 1 80 ? 10.613 -5.707 -28.585 1.00 46.12 80 GLU A O 1
ATOM 650 N N . LYS A 1 81 ? 10.503 -6.260 -30.751 1.00 50.72 81 LYS A N 1
ATOM 651 C CA . LYS A 1 81 ? 9.028 -6.338 -30.780 1.00 50.72 81 LYS A CA 1
ATOM 652 C C . LYS A 1 81 ? 8.483 -7.487 -29.933 1.00 50.72 81 LYS A C 1
ATOM 654 O O . LYS A 1 81 ? 7.363 -7.403 -29.434 1.00 50.72 81 LYS A O 1
ATOM 659 N N . ASN A 1 82 ? 9.281 -8.535 -29.737 1.00 66.56 82 ASN A N 1
ATOM 660 C CA . ASN A 1 82 ? 8.885 -9.678 -28.931 1.00 66.56 82 ASN A CA 1
ATOM 661 C C . ASN A 1 82 ? 8.968 -9.372 -27.420 1.00 66.56 82 ASN A C 1
ATOM 663 O O . ASN A 1 82 ? 8.095 -9.776 -26.655 1.00 66.56 82 ASN A O 1
ATOM 667 N N . VAL A 1 83 ? 9.955 -8.574 -26.992 1.00 78.38 83 VAL A N 1
ATOM 668 C CA . VAL A 1 83 ? 10.074 -8.108 -25.595 1.00 78.38 83 VAL A CA 1
ATOM 669 C C . VAL A 1 83 ? 8.876 -7.245 -25.186 1.00 78.38 83 VAL A C 1
ATOM 671 O O . VAL A 1 83 ? 8.347 -7.411 -24.090 1.00 78.38 83 VAL A O 1
ATOM 674 N N . VAL A 1 84 ? 8.392 -6.372 -26.077 1.00 76.25 84 VAL A N 1
ATOM 675 C CA . VAL A 1 84 ? 7.212 -5.530 -25.807 1.00 76.25 84 VAL A CA 1
ATOM 676 C C . VAL A 1 84 ? 5.956 -6.372 -25.551 1.00 76.25 84 VAL A C 1
ATOM 678 O O . VAL A 1 84 ? 5.199 -6.062 -24.631 1.00 76.25 84 VAL A O 1
ATOM 681 N N . ALA A 1 85 ? 5.748 -7.452 -26.313 1.00 67.69 85 ALA A N 1
ATOM 682 C CA . ALA A 1 85 ? 4.616 -8.359 -26.115 1.00 67.69 85 ALA A CA 1
ATOM 683 C C . ALA A 1 85 ? 4.697 -9.085 -24.760 1.00 67.69 85 ALA A C 1
ATOM 685 O O . ALA A 1 85 ? 3.730 -9.064 -23.998 1.00 67.69 85 ALA A O 1
ATOM 686 N N . TRP A 1 86 ? 5.866 -9.639 -24.413 1.00 78.44 86 TRP A N 1
ATOM 687 C CA . TRP A 1 86 ? 6.103 -10.231 -23.090 1.00 78.44 86 TRP A CA 1
ATOM 688 C C . TRP A 1 86 ? 5.850 -9.234 -21.960 1.00 78.44 86 TRP A C 1
ATOM 690 O O . TRP A 1 86 ? 5.170 -9.564 -20.993 1.00 78.44 86 TRP A O 1
ATOM 700 N N . ASN A 1 87 ? 6.336 -8.000 -22.095 1.00 86.31 87 ASN A N 1
ATOM 701 C CA . ASN A 1 87 ? 6.130 -6.951 -21.100 1.00 86.31 87 ASN A CA 1
ATOM 702 C C . ASN A 1 87 ? 4.649 -6.615 -20.908 1.00 86.31 87 ASN A C 1
ATOM 704 O O . ASN A 1 87 ? 4.209 -6.459 -19.771 1.00 86.31 87 ASN A O 1
ATOM 708 N N . ALA A 1 88 ? 3.871 -6.548 -21.991 1.00 77.12 88 ALA A N 1
ATOM 709 C CA . ALA A 1 88 ? 2.434 -6.310 -21.905 1.00 77.12 88 ALA A CA 1
ATOM 710 C C . ALA A 1 88 ? 1.723 -7.437 -21.139 1.00 77.12 88 ALA A C 1
ATOM 712 O O . ALA A 1 88 ? 0.932 -7.164 -20.234 1.00 77.12 88 ALA A O 1
ATOM 713 N N . ILE A 1 89 ? 2.051 -8.696 -21.451 1.00 74.06 89 ILE A N 1
ATOM 714 C CA . ILE A 1 89 ? 1.470 -9.861 -20.778 1.00 74.06 89 ILE A CA 1
ATOM 715 C C . ILE A 1 89 ? 1.897 -9.872 -19.305 1.00 74.06 89 ILE A C 1
ATOM 717 O O . ILE A 1 89 ? 1.037 -9.805 -18.435 1.00 74.06 89 ILE A O 1
ATOM 721 N N . ILE A 1 90 ? 3.194 -9.859 -18.995 1.00 83.94 90 ILE A N 1
ATOM 722 C CA . ILE A 1 90 ? 3.691 -9.891 -17.609 1.00 83.94 90 ILE A CA 1
ATOM 723 C C . ILE A 1 90 ? 3.113 -8.720 -16.801 1.00 83.94 90 ILE A C 1
ATOM 725 O O . ILE A 1 90 ? 2.562 -8.917 -15.718 1.00 83.94 90 ILE A O 1
ATOM 729 N N . GLY A 1 91 ? 3.180 -7.500 -17.337 1.00 83.50 91 GLY A N 1
ATOM 730 C CA . GLY A 1 91 ? 2.691 -6.303 -16.659 1.00 83.50 91 GLY A CA 1
ATOM 731 C C . GLY A 1 91 ? 1.201 -6.352 -16.346 1.00 83.50 91 GLY A C 1
ATOM 732 O O . GLY A 1 91 ? 0.775 -5.894 -15.286 1.00 83.50 91 GLY A O 1
ATOM 733 N N . SER A 1 92 ? 0.409 -6.961 -17.222 1.00 76.88 92 SER A N 1
ATOM 734 C CA . SER A 1 92 ? -1.023 -7.107 -16.994 1.00 76.88 92 SER A CA 1
ATOM 735 C C . SER A 1 92 ? -1.377 -8.076 -15.862 1.00 76.88 92 SER A C 1
ATOM 737 O O . SER A 1 92 ? -2.312 -7.816 -15.106 1.00 76.88 92 SER A O 1
ATOM 739 N N . TYR A 1 93 ? -0.603 -9.147 -15.680 1.00 77.19 93 TYR A N 1
ATOM 740 C CA . TYR A 1 93 ? -0.803 -10.084 -14.574 1.00 77.19 93 TYR A CA 1
ATOM 741 C C . TYR A 1 93 ? -0.452 -9.438 -13.238 1.00 77.19 93 TYR A C 1
ATOM 743 O O . TYR A 1 93 ? -1.206 -9.563 -12.273 1.00 77.19 93 TYR A O 1
ATOM 751 N N . VAL A 1 94 ? 0.632 -8.658 -13.206 1.00 85.81 94 VAL A N 1
ATOM 752 C CA . VAL A 1 94 ? 0.998 -7.846 -12.038 1.00 85.81 94 VAL A CA 1
ATOM 753 C C . VAL A 1 94 ? -0.121 -6.866 -11.676 1.00 85.81 94 VAL A C 1
ATOM 755 O O . VAL A 1 94 ? -0.465 -6.729 -10.503 1.00 85.81 94 VAL A O 1
ATOM 758 N N . GLN A 1 95 ? -0.738 -6.210 -12.666 1.00 83.50 95 GLN A N 1
ATOM 759 C CA . GLN A 1 95 ? -1.887 -5.320 -12.441 1.00 83.50 95 GLN A CA 1
ATOM 760 C C . GLN A 1 95 ? -3.136 -6.067 -11.948 1.00 83.50 95 GLN A C 1
ATOM 762 O O . GLN A 1 95 ? -3.956 -5.492 -11.233 1.00 83.50 95 GLN A O 1
ATOM 767 N N . ALA A 1 96 ? -3.283 -7.344 -12.302 1.00 76.38 96 ALA A N 1
ATOM 768 C CA . ALA A 1 96 ? -4.373 -8.203 -11.850 1.00 76.38 96 ALA A CA 1
ATOM 769 C C . ALA A 1 96 ? -4.136 -8.844 -10.464 1.00 76.38 96 ALA A C 1
ATOM 771 O O . ALA A 1 96 ? -4.984 -9.624 -10.026 1.00 76.38 96 ALA A O 1
ATOM 772 N N . ASN A 1 97 ? -3.035 -8.511 -9.772 1.00 80.50 97 ASN A N 1
ATOM 773 C CA . ASN A 1 97 ? -2.548 -9.155 -8.539 1.00 80.50 97 ASN A CA 1
ATOM 774 C C . ASN A 1 97 ? -2.237 -10.661 -8.690 1.00 80.50 97 ASN A C 1
ATOM 776 O O . ASN A 1 97 ? -2.215 -11.395 -7.705 1.00 80.50 97 ASN A O 1
ATOM 780 N N . LEU A 1 98 ? -1.968 -11.121 -9.917 1.00 76.81 98 LEU A N 1
ATOM 781 C CA . LEU A 1 98 ? -1.535 -12.487 -10.248 1.00 76.81 98 LEU A CA 1
ATOM 782 C C . LEU A 1 98 ? -0.006 -12.527 -10.368 1.00 7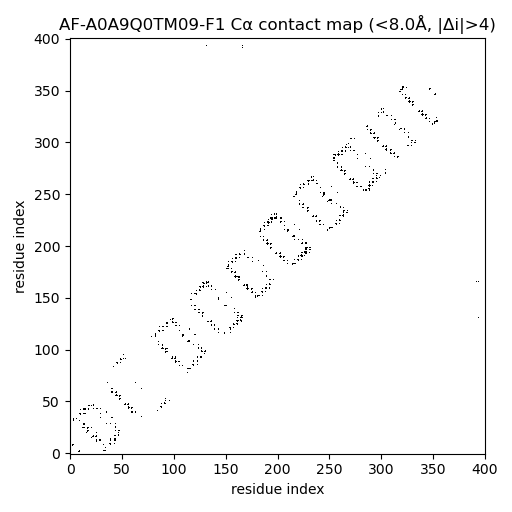6.81 98 LEU A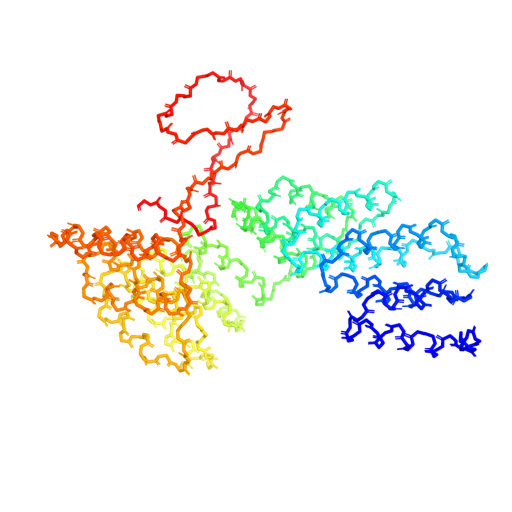 C 1
ATOM 784 O O . LEU A 1 98 ? 0.571 -12.799 -11.422 1.00 76.81 98 LEU A O 1
ATOM 788 N N . SER A 1 99 ? 0.661 -12.111 -9.293 1.00 86.88 99 SER A N 1
ATOM 789 C CA . SER A 1 99 ? 2.104 -11.861 -9.313 1.00 86.88 99 SER A CA 1
ATOM 790 C C . SER A 1 99 ? 2.949 -13.128 -9.392 1.00 86.88 99 SER A C 1
ATOM 792 O O . SER A 1 99 ? 4.067 -13.066 -9.900 1.00 86.88 99 SER A O 1
ATOM 794 N N . LEU A 1 100 ? 2.440 -14.269 -8.916 1.00 83.00 100 LEU A N 1
ATOM 795 C CA . LEU A 1 100 ? 3.159 -15.540 -9.015 1.00 83.00 100 LEU A CA 1
ATOM 796 C C . LEU A 1 100 ? 3.240 -15.972 -10.482 1.00 83.00 100 LEU A C 1
ATOM 798 O O . LEU A 1 100 ? 4.326 -16.213 -11.001 1.00 83.00 100 LEU A O 1
ATOM 802 N N . GLU A 1 101 ? 2.103 -15.944 -11.170 1.00 78.56 101 GLU A N 1
ATOM 803 C CA . GLU A 1 101 ? 1.973 -16.259 -12.589 1.00 78.56 101 GLU A CA 1
ATOM 804 C C . GLU A 1 101 ? 2.766 -15.271 -13.459 1.00 78.56 101 GLU A C 1
ATOM 806 O O . GLU A 1 101 ? 3.398 -15.662 -14.439 1.00 78.56 101 GLU A O 1
ATOM 811 N N . ALA A 1 102 ? 2.813 -13.987 -13.081 1.00 82.38 102 ALA A N 1
ATOM 812 C CA . ALA A 1 102 ? 3.661 -13.005 -13.757 1.00 82.38 102 ALA A CA 1
ATOM 813 C C . ALA A 1 102 ? 5.156 -13.384 -13.706 1.00 82.38 102 ALA A C 1
ATOM 815 O O . ALA A 1 102 ? 5.874 -13.211 -14.695 1.00 82.38 102 ALA A O 1
ATOM 816 N N . LEU A 1 103 ? 5.635 -13.910 -12.572 1.00 86.50 103 LEU A N 1
ATOM 817 C CA . LEU A 1 103 ? 7.019 -14.371 -12.425 1.00 86.50 103 LEU A CA 1
ATOM 818 C C . LEU A 1 103 ? 7.278 -15.700 -13.153 1.00 86.50 103 LEU A C 1
ATOM 820 O O . LEU A 1 103 ? 8.385 -15.912 -13.651 1.00 86.50 103 LEU A O 1
ATOM 824 N N . GLU A 1 104 ? 6.277 -16.574 -13.264 1.00 81.12 104 GLU A N 1
ATOM 825 C CA . GLU A 1 104 ? 6.357 -17.779 -14.100 1.00 81.12 104 GLU A CA 1
ATOM 826 C C . GLU A 1 104 ? 6.511 -17.413 -15.582 1.00 81.12 104 GLU A C 1
ATOM 828 O O . GLU A 1 104 ? 7.429 -17.902 -16.241 1.00 81.12 104 GLU A O 1
ATOM 833 N N . LEU A 1 105 ? 5.712 -16.466 -16.083 1.00 76.88 105 LEU A N 1
ATOM 834 C CA . LEU A 1 105 ? 5.830 -15.949 -17.452 1.00 76.88 105 LEU A CA 1
ATOM 835 C C . LEU A 1 105 ? 7.181 -15.278 -17.705 1.00 76.88 105 LEU A C 1
ATOM 837 O O . LEU A 1 105 ? 7.788 -15.457 -18.759 1.00 76.88 105 LEU A O 1
ATOM 841 N N . PHE A 1 106 ? 7.699 -14.536 -16.726 1.00 85.94 106 PHE A N 1
ATOM 842 C CA . PHE A 1 106 ? 9.057 -14.006 -16.802 1.00 85.94 106 PHE A CA 1
ATOM 843 C C . PHE A 1 106 ? 10.100 -15.124 -16.958 1.00 85.94 106 PHE A C 1
ATOM 845 O O . PHE A 1 106 ? 11.013 -15.015 -17.778 1.00 85.94 106 PHE A O 1
ATOM 852 N N . ARG A 1 107 ? 9.959 -16.230 -16.222 1.00 82.75 107 ARG A N 1
ATOM 853 C CA . ARG A 1 107 ? 10.852 -17.386 -16.355 1.00 82.75 107 ARG A CA 1
ATOM 854 C C . ARG A 1 107 ? 10.744 -18.026 -17.742 1.00 82.75 107 ARG A C 1
ATOM 856 O O . ARG A 1 107 ? 11.768 -18.391 -18.317 1.00 82.75 107 ARG A O 1
ATOM 863 N N . GLU A 1 108 ? 9.544 -18.129 -18.304 1.00 76.38 108 GLU A N 1
ATOM 864 C CA . GLU A 1 108 ? 9.331 -18.620 -19.674 1.00 76.38 108 GLU A CA 1
ATOM 865 C C . GLU A 1 108 ? 9.961 -17.705 -20.735 1.00 76.38 108 GLU A C 1
ATOM 867 O O . GLU A 1 108 ? 10.611 -18.192 -21.668 1.00 76.38 108 GLU A O 1
ATOM 872 N N . MET A 1 109 ? 9.865 -16.382 -20.559 1.00 80.62 109 MET A N 1
ATOM 873 C CA . MET A 1 109 ? 10.566 -15.402 -21.395 1.00 80.62 109 MET A CA 1
ATOM 874 C C . MET A 1 109 ? 12.079 -15.669 -21.398 1.00 80.62 109 MET A C 1
ATOM 876 O O . ME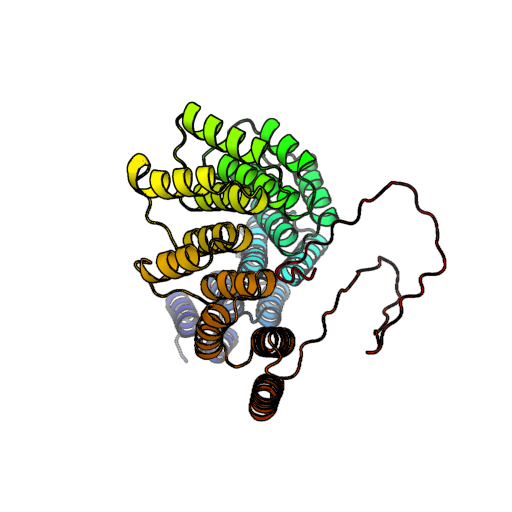T A 1 109 ? 12.707 -15.699 -22.459 1.00 80.62 109 MET A O 1
ATOM 880 N N . GLN A 1 110 ? 12.670 -15.924 -20.226 1.00 82.38 110 GLN A N 1
ATOM 881 C CA . GLN A 1 110 ? 14.097 -16.238 -20.110 1.00 82.38 110 GLN A CA 1
ATOM 882 C C . GLN A 1 110 ? 14.468 -17.566 -20.782 1.00 82.38 110 GLN A C 1
ATOM 884 O O . GLN A 1 110 ? 15.490 -17.635 -21.465 1.00 82.38 110 GLN A O 1
ATOM 889 N N . LEU A 1 111 ? 13.644 -18.608 -20.616 1.00 77.75 111 LEU A N 1
ATOM 890 C CA . LEU A 1 111 ? 13.841 -19.912 -21.268 1.00 77.75 111 LEU A CA 1
ATOM 891 C C . LEU A 1 111 ? 13.747 -19.818 -22.796 1.00 77.75 111 LEU A C 1
ATOM 893 O O . LEU A 1 111 ? 14.400 -20.582 -23.503 1.00 77.75 111 LEU A O 1
ATOM 897 N N . SER A 1 112 ? 13.003 -18.835 -23.303 1.00 73.25 112 SER A N 1
ATOM 898 C CA . SER A 1 112 ? 12.909 -18.509 -24.730 1.00 73.25 112 SER A CA 1
ATOM 899 C C . SER A 1 112 ? 14.110 -17.701 -25.250 1.00 73.25 112 SER A C 1
ATOM 901 O O . SER A 1 112 ? 14.062 -17.172 -26.359 1.00 73.25 112 SER A O 1
ATOM 903 N N . ASN A 1 113 ? 15.188 -17.574 -24.461 1.00 78.25 113 ASN A N 1
ATOM 904 C CA . ASN A 1 113 ? 16.386 -16.776 -24.752 1.00 78.25 113 ASN A CA 1
ATOM 905 C C . ASN A 1 113 ? 16.109 -15.286 -25.039 1.00 78.25 113 ASN A C 1
ATOM 907 O O . ASN A 1 113 ? 16.958 -14.586 -25.599 1.00 78.25 113 ASN A O 1
ATOM 911 N N . MET A 1 114 ? 14.947 -14.775 -24.624 1.00 80.12 114 MET A N 1
ATOM 912 C CA . MET A 1 114 ? 14.623 -13.355 -24.720 1.00 80.12 114 MET A CA 1
ATOM 913 C C . MET A 1 114 ? 15.307 -12.612 -23.581 1.00 80.12 114 MET A C 1
ATOM 915 O O . MET A 1 114 ? 15.224 -13.028 -22.428 1.00 80.12 114 MET A O 1
ATOM 919 N N . LYS A 1 115 ? 15.989 -11.505 -23.890 1.00 86.31 115 LYS A N 1
ATOM 920 C CA . LYS A 1 115 ? 16.661 -10.683 -22.878 1.00 86.31 115 LYS A CA 1
ATOM 921 C C . LYS A 1 115 ? 15.652 -9.737 -22.224 1.00 86.31 115 LYS A C 1
ATOM 923 O O . LYS A 1 115 ? 15.107 -8.891 -22.931 1.00 86.31 115 LYS A O 1
ATOM 928 N N . PRO A 1 116 ? 15.434 -9.838 -20.903 1.00 90.81 116 PRO A N 1
ATOM 929 C CA . PRO A 1 116 ? 14.629 -8.869 -20.176 1.00 90.81 116 PRO A CA 1
ATOM 930 C C . PRO A 1 116 ? 15.182 -7.453 -20.300 1.00 90.81 116 PRO A C 1
ATOM 932 O O . PRO A 1 116 ? 16.392 -7.243 -20.144 1.00 90.81 116 PRO A O 1
ATOM 935 N N . ASP A 1 117 ? 14.286 -6.499 -20.532 1.00 91.62 117 ASP A N 1
ATOM 936 C CA . ASP A 1 117 ? 14.604 -5.079 -20.564 1.00 91.62 117 ASP A CA 1
ATOM 937 C C . ASP A 1 117 ? 14.207 -4.390 -19.248 1.00 91.62 117 ASP A C 1
ATOM 939 O O . ASP A 1 117 ? 13.797 -5.012 -18.263 1.00 91.62 117 ASP A O 1
ATOM 943 N N . LYS A 1 118 ? 14.345 -3.065 -19.217 1.00 93.81 118 LYS A N 1
ATOM 944 C CA . LYS A 1 118 ? 13.991 -2.253 -18.053 1.00 93.81 118 LYS A CA 1
ATOM 945 C C . LYS A 1 118 ? 12.512 -2.374 -17.666 1.00 93.81 118 LYS A C 1
ATOM 947 O O . LYS A 1 118 ? 12.208 -2.369 -16.475 1.00 93.81 118 LYS A O 1
ATOM 952 N N . VAL A 1 119 ? 11.604 -2.461 -18.637 1.00 93.44 119 VAL A N 1
ATOM 953 C CA . VAL A 1 119 ? 10.164 -2.582 -18.374 1.00 93.44 119 VAL A CA 1
ATOM 954 C C . VAL A 1 119 ? 9.861 -3.963 -17.796 1.00 93.44 119 VAL A C 1
ATOM 956 O O . VAL A 1 119 ? 9.141 -4.054 -16.802 1.00 93.44 119 VAL A O 1
ATOM 959 N N . THR A 1 120 ? 10.509 -5.018 -18.302 1.00 93.94 120 THR A N 1
ATOM 960 C CA . THR A 1 120 ? 10.428 -6.359 -17.709 1.00 93.94 120 THR A CA 1
ATOM 961 C C . THR A 1 120 ? 10.849 -6.337 -16.239 1.00 93.94 120 THR A C 1
ATOM 963 O O . THR A 1 120 ? 10.150 -6.874 -15.379 1.00 93.94 120 THR A O 1
ATOM 966 N N . MET A 1 121 ? 11.970 -5.674 -15.924 1.00 96.94 121 MET A N 1
ATOM 967 C CA . MET A 1 121 ? 12.460 -5.567 -14.545 1.00 96.94 121 MET A CA 1
ATOM 968 C C . MET A 1 121 ? 11.498 -4.795 -13.637 1.00 96.94 121 MET A C 1
ATOM 970 O O . MET A 1 121 ? 11.306 -5.201 -12.494 1.00 96.94 121 MET A O 1
ATOM 974 N N . LEU A 1 122 ? 10.854 -3.727 -14.124 1.00 96.88 122 LEU A N 1
ATOM 975 C CA . LEU A 1 122 ? 9.827 -3.006 -13.359 1.00 96.88 122 LEU A CA 1
ATOM 976 C C . LEU A 1 122 ? 8.660 -3.922 -12.975 1.00 96.88 122 LEU A C 1
ATOM 978 O O . LEU A 1 122 ? 8.233 -3.916 -11.819 1.00 96.88 122 LEU A O 1
ATOM 982 N N . HIS A 1 123 ? 8.175 -4.738 -13.914 1.00 95.81 123 HIS A N 1
ATOM 983 C CA . HIS A 1 123 ? 7.110 -5.698 -13.629 1.00 95.81 123 HIS A CA 1
ATOM 984 C C . HIS A 1 123 ? 7.559 -6.773 -12.636 1.00 95.81 123 HIS A C 1
ATOM 986 O O . HIS A 1 123 ? 6.836 -7.047 -11.683 1.00 95.81 123 HIS A O 1
ATOM 992 N N . CYS A 1 124 ? 8.776 -7.307 -12.781 1.00 96.75 124 CYS A N 1
ATOM 993 C CA . CYS A 1 124 ? 9.330 -8.286 -11.841 1.00 96.75 124 CYS A CA 1
ATOM 994 C C . CYS A 1 124 ? 9.458 -7.715 -10.421 1.00 96.75 124 CYS A C 1
ATOM 996 O O . CYS A 1 124 ? 9.074 -8.372 -9.457 1.00 96.75 124 CYS A O 1
ATOM 998 N N . LEU A 1 125 ? 9.957 -6.482 -10.277 1.00 97.81 125 LEU A N 1
ATOM 999 C CA . LEU A 1 125 ? 10.069 -5.811 -8.977 1.00 97.81 125 LEU A CA 1
ATOM 1000 C C . LEU A 1 125 ? 8.701 -5.576 -8.338 1.00 97.81 125 LEU A C 1
ATOM 1002 O O . LEU A 1 125 ? 8.538 -5.813 -7.142 1.00 97.81 125 LEU A O 1
ATOM 1006 N N . SER A 1 126 ? 7.715 -5.151 -9.130 1.00 96.00 126 SER A N 1
ATOM 1007 C CA . SER A 1 126 ? 6.344 -4.970 -8.654 1.00 96.00 126 SER A CA 1
ATOM 1008 C C . SER A 1 126 ? 5.716 -6.300 -8.224 1.00 96.00 126 SER A C 1
ATOM 1010 O O . SER A 1 126 ? 5.128 -6.359 -7.146 1.00 96.00 126 SER A O 1
ATOM 1012 N N . ALA A 1 127 ? 5.928 -7.380 -8.981 1.00 92.62 127 ALA A N 1
ATOM 1013 C CA . ALA A 1 127 ? 5.478 -8.718 -8.605 1.00 92.62 127 ALA A CA 1
ATOM 1014 C C . ALA A 1 127 ? 6.122 -9.197 -7.294 1.00 92.62 127 ALA A C 1
ATOM 1016 O O . ALA A 1 127 ? 5.438 -9.684 -6.394 1.00 92.62 127 ALA A O 1
ATOM 1017 N N . CYS A 1 128 ? 7.434 -8.986 -7.140 1.00 94.31 128 CYS A N 1
ATOM 1018 C CA . CYS A 1 128 ? 8.150 -9.321 -5.909 1.00 94.31 128 CYS A CA 1
ATOM 1019 C C . CYS A 1 128 ? 7.624 -8.525 -4.708 1.00 94.31 128 CYS A C 1
ATOM 1021 O O . CYS A 1 128 ? 7.451 -9.097 -3.638 1.00 94.31 128 CYS A O 1
ATOM 1023 N N . SER A 1 129 ? 7.328 -7.234 -4.895 1.00 93.00 129 SER A N 1
ATOM 1024 C CA . SER A 1 129 ? 6.737 -6.355 -3.876 1.00 93.00 129 SER A CA 1
ATOM 1025 C C . SER A 1 129 ? 5.360 -6.846 -3.406 1.00 93.00 129 SER A C 1
ATOM 1027 O O . SER A 1 129 ? 5.068 -6.799 -2.215 1.00 93.00 129 SER A O 1
ATOM 1029 N N . GLN A 1 130 ? 4.528 -7.357 -4.322 1.00 90.12 130 GLN A N 1
ATOM 1030 C CA . GLN A 1 130 ? 3.208 -7.912 -3.992 1.00 90.12 130 GLN A CA 1
ATOM 1031 C C . GLN A 1 130 ? 3.288 -9.266 -3.269 1.00 90.12 130 GLN A C 1
ATOM 1033 O O . GLN A 1 130 ? 2.460 -9.540 -2.406 1.00 90.12 130 GLN A O 1
ATOM 1038 N N . LEU A 1 131 ? 4.272 -10.105 -3.610 1.00 87.12 131 LEU A N 1
ATOM 1039 C CA . LEU A 1 131 ? 4.444 -11.444 -3.028 1.00 87.12 131 LEU A CA 1
ATOM 1040 C C . LEU A 1 131 ? 5.327 -11.475 -1.771 1.00 87.12 131 LEU A C 1
ATOM 1042 O O . LEU A 1 131 ? 5.394 -12.503 -1.104 1.00 87.12 131 LEU A O 1
ATOM 1046 N N . GLY A 1 132 ? 6.070 -10.403 -1.483 1.00 88.94 132 GLY A N 1
ATOM 1047 C CA . GLY A 1 132 ? 7.150 -10.438 -0.491 1.00 88.94 132 GLY A CA 1
ATOM 1048 C C . GLY A 1 132 ? 8.345 -11.307 -0.925 1.00 88.94 132 GLY A C 1
ATOM 1049 O O . GLY A 1 132 ? 9.096 -11.803 -0.084 1.00 88.94 132 GLY A O 1
ATOM 1050 N N . ALA A 1 133 ? 8.538 -11.522 -2.233 1.00 89.56 133 ALA A N 1
ATOM 1051 C CA . ALA A 1 133 ? 9.552 -12.426 -2.786 1.00 89.56 133 ALA A CA 1
ATOM 1052 C C . ALA A 1 133 ? 10.958 -11.787 -2.808 1.00 89.56 133 ALA A C 1
ATOM 1054 O O . ALA A 1 133 ? 11.501 -11.450 -3.866 1.00 89.56 133 ALA A O 1
ATOM 1055 N N . LEU A 1 134 ? 11.563 -11.623 -1.626 1.00 93.06 134 LEU A N 1
ATOM 1056 C CA . LEU A 1 134 ? 12.843 -10.924 -1.448 1.00 93.06 134 LEU A CA 1
ATOM 1057 C C . LEU A 1 134 ? 13.983 -11.510 -2.294 1.00 93.06 134 LEU A C 1
ATOM 1059 O O . LEU A 1 134 ? 14.759 -10.757 -2.885 1.00 93.06 134 LEU A O 1
ATOM 1063 N N . ASP A 1 135 ? 14.099 -12.838 -2.353 1.00 91.88 135 ASP A N 1
ATOM 1064 C CA . ASP A 1 135 ? 15.202 -13.515 -3.046 1.00 91.88 135 ASP A CA 1
ATOM 1065 C C . ASP A 1 135 ? 15.141 -13.253 -4.568 1.00 91.88 135 ASP A C 1
ATOM 1067 O O . ASP A 1 135 ? 16.145 -12.864 -5.176 1.00 91.88 135 ASP A O 1
ATOM 1071 N N . THR A 1 136 ? 13.947 -13.326 -5.169 1.00 91.56 136 THR A N 1
ATOM 1072 C CA . THR A 1 136 ? 13.707 -12.957 -6.578 1.00 91.56 136 THR A CA 1
ATOM 1073 C C . THR A 1 136 ? 13.933 -11.463 -6.819 1.00 91.56 136 THR A C 1
ATOM 1075 O O . THR A 1 136 ? 14.527 -11.070 -7.828 1.00 91.56 136 THR A O 1
ATOM 1078 N N . GLY A 1 137 ? 13.542 -10.610 -5.872 1.00 95.88 137 GLY A N 1
ATOM 1079 C CA . GLY A 1 137 ? 13.806 -9.174 -5.927 1.00 95.88 137 GLY A CA 1
ATOM 1080 C C . GLY A 1 137 ? 15.303 -8.836 -5.910 1.00 95.88 137 GLY A C 1
ATOM 1081 O O . GLY A 1 137 ? 15.768 -8.004 -6.693 1.00 95.88 137 GLY A O 1
ATOM 1082 N N . ILE A 1 138 ? 16.095 -9.522 -5.076 1.00 97.00 138 ILE A N 1
ATOM 1083 C CA . ILE A 1 138 ? 17.562 -9.399 -5.052 1.00 97.00 138 ILE A CA 1
ATOM 1084 C C . ILE A 1 138 ? 18.165 -9.867 -6.376 1.00 97.00 138 ILE A C 1
ATOM 1086 O O . ILE A 1 138 ? 19.038 -9.186 -6.918 1.00 97.00 138 ILE A O 1
ATOM 1090 N N . TRP A 1 139 ? 17.700 -10.998 -6.910 1.00 95.25 139 TRP A N 1
ATOM 1091 C CA . TRP A 1 139 ? 18.140 -11.484 -8.214 1.00 95.25 139 TRP A CA 1
ATOM 1092 C C . TRP A 1 139 ? 17.871 -10.445 -9.314 1.00 95.25 139 TRP A C 1
ATOM 1094 O O . TRP A 1 139 ? 18.776 -10.113 -10.081 1.00 95.25 139 TRP A O 1
ATOM 1104 N N . THR A 1 140 ? 16.676 -9.851 -9.317 1.00 96.06 140 THR A N 1
ATOM 1105 C CA . THR A 1 140 ? 16.261 -8.813 -10.275 1.00 96.06 140 THR A CA 1
ATOM 1106 C C . THR A 1 140 ? 17.162 -7.580 -10.174 1.00 96.06 140 THR A C 1
ATOM 1108 O O . THR A 1 140 ? 17.660 -7.077 -11.181 1.00 96.06 140 THR A O 1
ATOM 1111 N N . HIS A 1 141 ? 17.472 -7.127 -8.955 1.00 96.62 141 HIS A N 1
ATOM 1112 C CA . HIS A 1 141 ? 18.407 -6.021 -8.734 1.00 96.62 141 HIS A CA 1
ATOM 1113 C C . HIS A 1 141 ? 19.827 -6.335 -9.238 1.00 96.62 141 HIS A C 1
ATOM 1115 O O . HIS A 1 141 ? 20.473 -5.491 -9.864 1.00 96.62 141 HIS A O 1
ATOM 1121 N N . ASN A 1 142 ? 20.314 -7.559 -9.022 1.00 95.94 142 ASN A N 1
ATOM 1122 C CA . ASN A 1 142 ? 21.614 -7.989 -9.538 1.00 95.94 142 ASN A CA 1
ATOM 1123 C C . ASN A 1 142 ? 21.625 -8.067 -11.070 1.00 95.94 142 ASN A C 1
ATOM 1125 O O . ASN A 1 142 ? 22.627 -7.699 -11.681 1.00 95.94 142 ASN A O 1
ATOM 1129 N N . TYR A 1 143 ? 20.523 -8.494 -11.696 1.00 94.94 143 TYR A N 1
ATOM 1130 C CA . TYR A 1 143 ? 20.371 -8.481 -13.151 1.00 94.94 143 TYR A CA 1
ATOM 1131 C C . TYR A 1 143 ? 20.470 -7.051 -13.704 1.00 94.94 143 TYR A C 1
ATOM 1133 O O . TYR A 1 143 ? 21.265 -6.807 -14.611 1.00 94.94 143 TYR A O 1
ATOM 1141 N N . ILE A 1 144 ? 19.751 -6.092 -13.103 1.00 94.94 144 ILE A N 1
ATOM 1142 C CA . ILE A 1 144 ? 19.810 -4.662 -13.463 1.00 94.94 144 ILE A CA 1
ATOM 1143 C C . ILE A 1 144 ? 21.260 -4.159 -13.461 1.00 94.94 144 ILE A C 1
ATOM 1145 O O . ILE A 1 144 ? 21.707 -3.571 -14.448 1.00 94.94 144 ILE A O 1
ATOM 1149 N N . LYS A 1 145 ? 22.011 -4.445 -12.387 1.00 93.44 145 LYS A N 1
ATOM 1150 C CA . LYS A 1 145 ? 23.426 -4.057 -12.259 1.00 93.44 145 LYS A CA 1
ATOM 1151 C C . LYS A 1 145 ? 24.313 -4.750 -13.294 1.00 93.44 145 LYS A C 1
ATOM 1153 O O . LYS A 1 145 ? 25.086 -4.090 -13.976 1.00 93.44 145 LYS A O 1
ATOM 1158 N N . LYS A 1 146 ? 24.186 -6.072 -13.442 1.00 95.19 146 LYS A N 1
ATOM 1159 C CA . LYS A 1 146 ? 25.010 -6.883 -14.354 1.00 95.19 146 LYS A CA 1
ATOM 1160 C C . LYS A 1 146 ? 24.842 -6.476 -15.819 1.00 95.19 146 LYS A C 1
ATOM 1162 O O . LYS A 1 146 ? 25.804 -6.529 -16.580 1.00 95.19 146 LYS A O 1
ATOM 1167 N N . HIS A 1 147 ? 23.631 -6.092 -16.211 1.00 92.62 147 HIS A N 1
ATOM 1168 C CA . HIS A 1 147 ? 23.301 -5.708 -17.582 1.00 92.62 147 HIS A CA 1
ATOM 1169 C C . HIS A 1 147 ? 23.372 -4.192 -17.823 1.00 92.62 147 HIS A C 1
ATOM 1171 O O . HIS A 1 147 ? 22.967 -3.737 -18.889 1.00 92.62 147 HIS A O 1
ATOM 1177 N N . ASN A 1 148 ? 23.908 -3.419 -16.867 1.00 90.69 148 ASN A N 1
ATOM 1178 C CA . ASN A 1 148 ? 24.046 -1.961 -16.943 1.00 90.69 148 ASN A CA 1
ATOM 1179 C C . ASN A 1 148 ? 22.739 -1.248 -17.333 1.00 90.69 148 ASN A C 1
ATOM 1181 O O . ASN A 1 148 ? 22.750 -0.255 -18.064 1.00 90.69 148 ASN A O 1
ATOM 1185 N N . LEU A 1 149 ? 21.597 -1.754 -16.854 1.00 90.75 149 LEU A N 1
ATOM 1186 C CA . LEU A 1 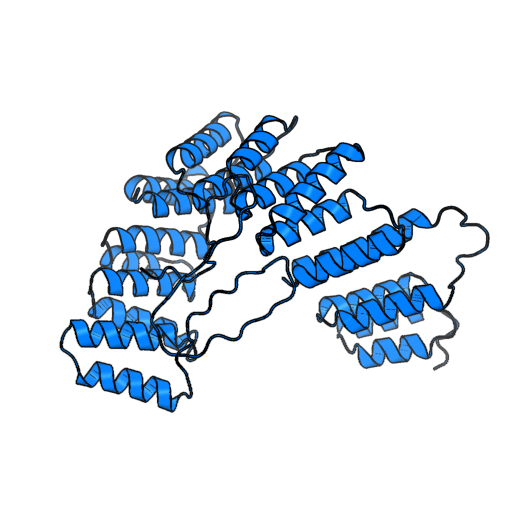149 ? 20.320 -1.084 -17.066 1.00 90.75 149 LEU A CA 1
ATOM 1187 C C . LEU A 1 149 ? 20.313 0.215 -16.255 1.00 90.75 149 LEU A C 1
ATOM 1189 O O . LEU A 1 149 ? 20.584 0.209 -15.054 1.00 90.75 149 LEU A O 1
ATOM 1193 N N . SER A 1 150 ? 20.020 1.337 -16.918 1.00 86.75 150 SER A N 1
ATOM 1194 C CA . SER A 1 150 ? 20.057 2.658 -16.286 1.00 86.75 150 SER A CA 1
ATOM 1195 C C . SER A 1 150 ? 19.091 2.726 -15.100 1.00 86.75 150 SER A C 1
ATOM 1197 O O . SER A 1 150 ? 17.876 2.569 -15.264 1.00 86.75 150 SER A O 1
ATOM 1199 N N . LEU A 1 151 ? 19.644 2.977 -13.909 1.00 87.88 151 LEU A N 1
ATOM 1200 C CA . LEU A 1 151 ? 18.882 3.184 -12.684 1.00 87.88 151 LEU A CA 1
ATOM 1201 C C . LEU A 1 151 ? 18.324 4.607 -12.648 1.00 87.88 151 LEU A C 1
ATOM 1203 O O . LEU A 1 151 ? 18.858 5.506 -11.997 1.00 87.88 151 LEU A O 1
ATOM 1207 N N . ASP A 1 152 ? 17.249 4.813 -13.393 1.00 90.50 152 ASP A N 1
ATOM 1208 C CA . ASP A 1 152 ? 16.503 6.056 -13.357 1.00 90.50 152 ASP A CA 1
ATOM 1209 C C . ASP A 1 152 ? 15.502 6.091 -12.192 1.00 90.50 152 ASP A C 1
ATOM 1211 O O . ASP A 1 152 ? 15.397 5.167 -11.383 1.00 90.50 152 ASP A O 1
ATOM 1215 N N . VAL A 1 153 ? 14.750 7.187 -12.103 1.00 94.19 153 VAL A N 1
ATOM 1216 C CA . VAL A 1 153 ? 13.790 7.412 -11.018 1.00 94.19 153 VAL A CA 1
ATOM 1217 C C . VAL A 1 153 ? 12.737 6.302 -10.941 1.00 94.19 153 VAL A C 1
ATOM 1219 O O . VAL A 1 153 ? 12.389 5.886 -9.837 1.00 94.19 153 VAL A O 1
ATOM 1222 N N . ALA A 1 154 ? 12.257 5.796 -12.081 1.00 93.88 154 ALA A N 1
ATOM 1223 C CA . ALA A 1 154 ? 11.252 4.737 -12.117 1.00 93.88 154 ALA A CA 1
ATOM 1224 C C . ALA A 1 154 ? 11.804 3.422 -11.549 1.00 93.88 154 ALA A C 1
ATOM 1226 O O . ALA A 1 154 ? 11.218 2.852 -10.628 1.00 93.88 154 ALA A O 1
ATOM 1227 N N . LEU A 1 155 ? 12.956 2.967 -12.052 1.00 94.31 155 LEU A N 1
ATOM 1228 C CA . LEU A 1 155 ? 13.552 1.702 -11.618 1.00 94.31 155 LEU A CA 1
ATOM 1229 C C . LEU A 1 155 ? 14.059 1.770 -10.171 1.00 94.31 155 LEU A C 1
ATOM 1231 O O . LEU A 1 155 ? 13.873 0.825 -9.406 1.00 94.31 155 LEU A O 1
ATOM 1235 N N . GLY A 1 156 ? 14.637 2.906 -9.772 1.00 96.56 156 GLY A N 1
ATOM 1236 C CA . GLY A 1 156 ? 15.074 3.144 -8.397 1.00 96.56 156 GLY A CA 1
ATOM 1237 C C . GLY A 1 156 ? 13.913 3.158 -7.404 1.00 96.56 156 GLY A C 1
ATOM 1238 O O . GLY A 1 156 ? 13.988 2.503 -6.368 1.00 96.56 156 GLY A O 1
ATOM 1239 N N . THR A 1 157 ? 12.801 3.815 -7.749 1.00 97.00 157 THR A N 1
ATOM 1240 C CA . THR A 1 157 ? 11.594 3.829 -6.903 1.00 97.00 157 THR A CA 1
ATOM 1241 C C . THR A 1 157 ? 10.981 2.429 -6.784 1.00 97.00 157 THR A C 1
ATOM 1243 O O . THR A 1 157 ? 10.611 2.028 -5.685 1.00 97.00 157 THR A O 1
ATOM 1246 N N . ALA A 1 158 ? 10.950 1.643 -7.868 1.00 96.69 158 ALA A N 1
ATOM 1247 C CA . ALA A 1 158 ? 10.480 0.255 -7.827 1.00 96.69 158 ALA A CA 1
ATOM 1248 C C . ALA A 1 158 ? 11.371 -0.655 -6.961 1.00 96.69 158 ALA A C 1
ATOM 1250 O O . ALA A 1 158 ? 10.860 -1.520 -6.255 1.00 96.69 158 ALA A O 1
ATOM 1251 N N . LEU A 1 159 ? 12.694 -0.454 -6.972 1.00 97.75 159 LEU A N 1
ATOM 1252 C CA . LEU A 1 159 ? 13.614 -1.179 -6.089 1.00 97.75 159 LEU A CA 1
ATOM 1253 C C . LEU A 1 159 ? 13.414 -0.811 -4.617 1.00 97.75 159 LEU A C 1
ATOM 1255 O O . LEU A 1 159 ? 13.437 -1.703 -3.771 1.00 97.75 159 LEU A O 1
ATOM 1259 N N . ILE A 1 160 ? 13.219 0.477 -4.313 1.00 97.56 160 ILE A N 1
ATOM 1260 C CA . ILE A 1 160 ? 12.906 0.942 -2.954 1.00 97.56 160 ILE A CA 1
ATOM 1261 C C . ILE A 1 160 ? 11.608 0.298 -2.476 1.00 97.56 160 ILE A C 1
ATOM 1263 O O . ILE A 1 160 ? 11.605 -0.299 -1.404 1.00 97.56 160 ILE A O 1
ATOM 1267 N N . ASP A 1 161 ? 10.540 0.375 -3.278 1.00 95.69 161 ASP A N 1
ATOM 1268 C CA . ASP A 1 161 ? 9.242 -0.217 -2.945 1.00 95.69 161 ASP A CA 1
ATOM 1269 C C . ASP A 1 161 ? 9.355 -1.730 -2.739 1.00 95.69 161 ASP A C 1
ATOM 1271 O O . ASP A 1 161 ? 8.895 -2.236 -1.723 1.00 95.69 161 ASP A O 1
ATOM 1275 N N . MET A 1 162 ? 10.036 -2.445 -3.638 1.00 97.12 162 MET A N 1
ATOM 1276 C CA . MET A 1 162 ? 10.247 -3.886 -3.511 1.00 97.12 162 MET A CA 1
ATOM 1277 C C . MET A 1 162 ? 11.009 -4.238 -2.231 1.00 97.12 162 MET A C 1
ATOM 1279 O O . MET A 1 162 ? 10.533 -5.060 -1.453 1.00 97.12 162 MET A O 1
ATOM 1283 N N . TYR A 1 163 ? 12.157 -3.607 -1.961 1.00 97.31 163 TYR A N 1
ATOM 1284 C CA . TYR A 1 163 ? 12.927 -3.912 -0.753 1.00 97.31 163 TYR A CA 1
ATOM 1285 C C . TYR A 1 163 ? 12.176 -3.552 0.522 1.00 97.31 163 TYR A C 1
ATOM 1287 O O . TYR A 1 163 ? 12.195 -4.336 1.472 1.00 97.31 163 TYR A O 1
ATOM 1295 N N . ALA A 1 164 ? 11.503 -2.400 0.533 1.00 93.56 164 ALA A N 1
ATOM 1296 C CA . ALA A 1 164 ? 10.668 -1.988 1.645 1.00 93.56 164 ALA A CA 1
ATOM 1297 C C . ALA A 1 164 ? 9.535 -2.994 1.848 1.00 93.56 164 ALA A C 1
ATOM 1299 O O . ALA A 1 164 ? 9.417 -3.545 2.930 1.00 93.56 164 ALA A O 1
ATOM 1300 N N . LYS A 1 165 ? 8.749 -3.344 0.829 1.00 91.19 165 LYS A N 1
ATOM 1301 C CA . LYS A 1 165 ? 7.668 -4.325 0.983 1.00 91.19 165 LYS A CA 1
ATOM 1302 C C . LYS A 1 165 ? 8.148 -5.756 1.214 1.00 91.19 165 LYS A C 1
ATOM 1304 O O . LYS A 1 165 ? 7.340 -6.547 1.651 1.00 91.19 165 LYS A O 1
ATOM 1309 N N . CYS A 1 166 ? 9.419 -6.092 1.007 1.00 91.00 166 CYS A N 1
ATOM 1310 C CA . CYS A 1 166 ? 9.966 -7.429 1.279 1.00 91.00 166 CYS A CA 1
ATOM 1311 C C . CYS A 1 166 ? 10.745 -7.536 2.607 1.00 91.00 166 CYS A C 1
ATOM 1313 O O . CYS A 1 166 ? 11.551 -8.451 2.777 1.00 91.00 166 CYS A O 1
ATOM 1315 N N . GLY A 1 167 ? 10.594 -6.593 3.539 1.00 89.44 167 GLY A N 1
ATOM 1316 C CA . GLY A 1 167 ? 11.243 -6.675 4.856 1.00 89.44 167 GLY A CA 1
ATOM 1317 C C . GLY A 1 167 ? 12.650 -6.089 4.946 1.00 89.44 167 GLY A C 1
ATOM 1318 O O . GLY A 1 167 ? 13.237 -6.103 6.024 1.00 89.44 167 GLY A O 1
ATOM 1319 N N . ASN A 1 168 ? 13.230 -5.577 3.855 1.00 93.31 168 ASN A N 1
ATOM 1320 C CA . ASN A 1 168 ? 14.631 -5.147 3.821 1.00 93.31 168 ASN A CA 1
ATOM 1321 C C . ASN A 1 168 ? 14.777 -3.624 3.701 1.00 93.31 168 ASN A C 1
ATOM 1323 O O . ASN A 1 168 ? 15.267 -3.091 2.700 1.00 93.31 168 ASN A O 1
ATOM 1327 N N . MET A 1 169 ? 14.379 -2.918 4.760 1.00 94.19 169 MET A N 1
ATOM 1328 C CA . MET A 1 169 ? 14.418 -1.454 4.798 1.00 94.19 169 MET A CA 1
ATOM 1329 C C . MET A 1 169 ? 15.841 -0.885 4.650 1.00 94.19 169 MET A C 1
ATOM 1331 O O . MET A 1 169 ? 16.034 0.155 4.021 1.00 94.19 169 MET A O 1
ATOM 1335 N N . THR A 1 170 ? 16.860 -1.594 5.147 1.00 94.50 170 THR A N 1
ATOM 1336 C CA . THR A 1 170 ? 18.271 -1.198 5.007 1.00 94.50 170 THR A CA 1
ATOM 1337 C C . THR A 1 170 ? 18.690 -1.099 3.540 1.00 94.50 170 THR A C 1
ATOM 1339 O O . THR A 1 170 ? 19.272 -0.092 3.134 1.00 94.50 170 THR A O 1
ATOM 1342 N N . LYS A 1 171 ? 18.358 -2.103 2.713 1.00 95.94 171 LYS A N 1
ATOM 1343 C CA . LYS A 1 171 ? 18.641 -2.049 1.269 1.00 95.94 171 LYS A CA 1
ATOM 1344 C C . LYS A 1 171 ? 17.789 -1.007 0.550 1.00 95.94 171 LYS A C 1
ATOM 1346 O O . LYS A 1 171 ? 18.294 -0.371 -0.370 1.00 95.94 171 LYS A O 1
ATOM 1351 N N . ALA A 1 172 ? 16.542 -0.796 0.970 1.00 96.50 172 ALA A N 1
ATOM 1352 C CA . ALA A 1 172 ? 15.704 0.267 0.415 1.00 96.50 172 ALA A CA 1
ATOM 1353 C C . ALA A 1 172 ? 16.345 1.655 0.624 1.00 96.50 172 ALA A C 1
ATOM 1355 O O . ALA A 1 172 ? 16.480 2.422 -0.328 1.00 96.50 172 ALA A O 1
ATOM 1356 N N . LEU A 1 173 ? 16.834 1.943 1.836 1.00 96.06 173 LEU A N 1
ATOM 1357 C CA . LEU A 1 173 ? 17.576 3.173 2.144 1.00 96.06 173 LEU A CA 1
ATOM 1358 C C . LEU A 1 173 ? 18.895 3.271 1.370 1.00 96.06 173 LEU A C 1
ATOM 1360 O O . LEU A 1 173 ? 19.247 4.351 0.899 1.00 96.06 173 LEU A O 1
ATOM 1364 N N . GLN A 1 174 ? 19.616 2.159 1.203 1.00 96.00 174 GLN A N 1
ATOM 1365 C CA . GLN A 1 174 ? 20.831 2.130 0.390 1.00 96.00 174 GLN A CA 1
ATOM 1366 C C . GLN A 1 174 ? 20.539 2.532 -1.062 1.00 96.00 174 GLN A C 1
ATOM 1368 O O . GLN A 1 174 ? 21.179 3.447 -1.573 1.00 96.00 174 GLN A O 1
ATOM 1373 N N . VAL A 1 175 ? 19.540 1.911 -1.703 1.00 96.56 175 VAL A N 1
ATOM 1374 C CA . VAL A 1 175 ? 19.129 2.267 -3.072 1.00 96.56 175 VAL A CA 1
ATOM 1375 C C . VAL A 1 175 ? 18.718 3.734 -3.132 1.00 96.56 175 VAL A C 1
ATOM 1377 O O . VAL A 1 175 ? 19.195 4.464 -3.998 1.00 96.56 175 VAL A O 1
ATOM 1380 N N . PHE A 1 176 ? 17.903 4.195 -2.179 1.00 96.31 176 PHE A N 1
ATOM 1381 C CA . PHE A 1 176 ? 17.517 5.599 -2.090 1.00 96.31 176 PHE A CA 1
ATOM 1382 C C . PHE A 1 176 ? 18.738 6.517 -2.045 1.00 96.31 176 PHE A C 1
ATOM 1384 O O . PHE A 1 176 ? 18.778 7.487 -2.793 1.00 96.31 176 PHE A O 1
ATOM 1391 N N . ASN A 1 177 ? 19.759 6.218 -1.241 1.00 94.69 177 ASN A N 1
ATOM 1392 C CA . ASN A 1 177 ? 20.973 7.032 -1.117 1.00 94.69 177 ASN A CA 1
ATOM 1393 C C . ASN A 1 177 ? 21.895 6.967 -2.349 1.00 94.69 177 ASN A C 1
ATOM 1395 O O . ASN A 1 177 ? 22.545 7.961 -2.670 1.00 94.69 177 ASN A O 1
ATOM 1399 N N . GLU A 1 178 ? 21.902 5.854 -3.080 1.00 92.25 178 GLU A N 1
ATOM 1400 C CA . GLU A 1 178 ? 22.681 5.679 -4.315 1.00 92.25 178 GLU A CA 1
ATOM 1401 C C . GLU A 1 178 ? 22.026 6.348 -5.542 1.00 92.25 178 GLU A C 1
ATOM 1403 O O . GLU A 1 178 ? 22.707 6.620 -6.531 1.00 92.25 178 GLU A O 1
ATOM 1408 N N . MET A 1 179 ? 20.721 6.655 -5.498 1.00 93.00 179 MET A N 1
ATOM 1409 C CA . MET A 1 179 ? 20.019 7.274 -6.630 1.00 93.00 179 MET A CA 1
ATOM 1410 C C . MET A 1 179 ? 20.544 8.688 -6.954 1.00 93.00 179 MET A C 1
ATOM 1412 O O . MET A 1 179 ? 20.508 9.574 -6.094 1.00 93.00 179 MET A O 1
ATOM 1416 N N . PRO A 1 180 ? 20.942 8.965 -8.212 1.00 86.69 180 PRO A N 1
ATOM 1417 C CA . PRO A 1 180 ? 21.477 10.272 -8.599 1.00 86.69 180 PRO A CA 1
ATOM 1418 C C . PRO A 1 180 ? 20.397 11.359 -8.655 1.00 86.69 180 PRO A C 1
ATOM 1420 O O . PRO A 1 180 ? 20.668 12.532 -8.409 1.00 86.69 180 PRO A O 1
ATOM 1423 N N . ARG A 1 181 ? 19.157 10.979 -8.980 1.00 90.31 181 ARG A N 1
ATOM 1424 C CA . ARG A 1 181 ? 17.992 11.869 -9.025 1.00 90.31 181 ARG A CA 1
ATOM 1425 C C . ARG A 1 181 ? 16.853 11.241 -8.238 1.00 90.31 181 ARG A C 1
ATOM 1427 O O . ARG A 1 181 ? 16.616 10.043 -8.351 1.00 90.31 181 ARG A O 1
ATOM 1434 N N . ARG A 1 182 ? 16.142 12.064 -7.472 1.00 94.00 182 ARG A N 1
ATOM 1435 C CA . ARG A 1 182 ? 14.976 11.682 -6.666 1.00 94.00 182 ARG A CA 1
ATOM 1436 C C . ARG A 1 182 ? 13.878 12.705 -6.916 1.00 94.00 182 ARG A C 1
ATOM 1438 O O . ARG A 1 182 ? 14.175 13.894 -7.012 1.00 94.00 182 ARG A O 1
ATOM 1445 N N . ASN A 1 183 ? 12.640 12.253 -7.030 1.00 93.50 183 ASN A N 1
ATOM 1446 C CA . ASN A 1 183 ? 11.462 13.117 -7.118 1.00 93.50 183 ASN A CA 1
ATOM 1447 C C . ASN A 1 183 ? 10.477 12.754 -6.004 1.00 93.50 183 ASN A C 1
ATOM 1449 O O . ASN A 1 183 ? 10.754 11.833 -5.235 1.00 93.50 183 ASN A O 1
ATOM 1453 N N . SER A 1 184 ? 9.328 13.433 -5.939 1.00 94.06 184 SER A N 1
ATOM 1454 C CA . SER A 1 184 ? 8.313 13.170 -4.914 1.00 94.06 184 SER A CA 1
ATOM 1455 C C . SER A 1 184 ? 7.995 11.680 -4.766 1.00 94.06 184 SER A C 1
ATOM 1457 O O . SER A 1 184 ? 8.087 11.181 -3.656 1.00 94.06 184 SER A O 1
ATOM 1459 N N . MET A 1 185 ? 7.800 10.936 -5.865 1.00 93.19 185 MET A N 1
ATOM 1460 C CA . MET A 1 185 ? 7.507 9.493 -5.810 1.00 93.19 185 MET A CA 1
ATOM 1461 C C . MET A 1 185 ? 8.581 8.681 -5.069 1.00 93.19 185 MET A C 1
ATOM 1463 O O . MET A 1 185 ? 8.258 7.785 -4.293 1.00 93.19 185 MET A O 1
ATOM 1467 N N . THR A 1 186 ? 9.864 8.998 -5.270 1.00 95.25 186 THR A N 1
ATOM 1468 C CA . THR A 1 186 ? 10.968 8.318 -4.576 1.00 95.25 186 THR A CA 1
ATOM 1469 C C . THR A 1 186 ? 10.959 8.598 -3.068 1.00 95.25 186 THR A C 1
ATOM 1471 O O . THR A 1 186 ? 11.252 7.706 -2.272 1.00 95.25 186 THR A O 1
ATOM 1474 N N . TRP A 1 187 ? 10.606 9.822 -2.661 1.00 97.25 187 TRP A N 1
ATOM 1475 C CA . TRP A 1 187 ? 10.468 10.196 -1.247 1.00 97.25 187 TRP A CA 1
ATOM 1476 C C . TRP A 1 187 ? 9.216 9.579 -0.618 1.00 97.25 187 TRP A C 1
ATOM 1478 O O . TRP A 1 187 ? 9.283 9.032 0.479 1.00 97.25 187 TRP A O 1
ATOM 1488 N N . THR A 1 188 ? 8.097 9.568 -1.334 1.00 96.50 188 THR A N 1
ATOM 1489 C CA . THR A 1 188 ? 6.869 8.886 -0.918 1.00 96.50 188 THR A CA 1
ATOM 1490 C C . THR A 1 188 ? 7.120 7.398 -0.668 1.00 96.50 188 THR A C 1
ATOM 1492 O O . THR A 1 188 ? 6.683 6.868 0.353 1.00 96.50 188 THR A O 1
ATOM 1495 N N . ALA A 1 189 ? 7.883 6.730 -1.543 1.00 95.19 189 ALA A N 1
ATOM 1496 C CA . ALA A 1 189 ? 8.234 5.321 -1.383 1.00 95.19 189 ALA A CA 1
ATOM 1497 C C . ALA A 1 189 ? 9.075 5.059 -0.121 1.00 95.19 189 ALA A C 1
ATOM 1499 O O . ALA A 1 189 ? 8.794 4.104 0.604 1.00 95.19 189 ALA A O 1
ATOM 1500 N N . ILE A 1 190 ? 10.074 5.904 0.182 1.00 96.62 190 ILE A N 1
ATOM 1501 C CA . ILE A 1 190 ? 10.891 5.713 1.391 1.00 96.62 190 ILE A CA 1
ATOM 1502 C C . ILE A 1 190 ? 10.098 6.009 2.666 1.00 96.62 190 ILE A C 1
ATOM 1504 O O . ILE A 1 190 ? 10.197 5.246 3.623 1.00 96.62 190 ILE A O 1
ATOM 1508 N N . ILE A 1 191 ? 9.269 7.059 2.664 1.00 96.50 191 ILE A N 1
ATOM 1509 C CA . ILE A 1 191 ? 8.404 7.412 3.796 1.00 96.50 191 ILE A CA 1
ATOM 1510 C C . ILE A 1 191 ? 7.428 6.265 4.065 1.00 96.50 191 ILE A C 1
ATOM 1512 O O . ILE A 1 191 ? 7.391 5.757 5.180 1.00 96.50 191 ILE A O 1
ATOM 1516 N N . GLY A 1 192 ? 6.711 5.791 3.039 1.00 92.94 192 GLY A N 1
ATOM 1517 C CA . GLY A 1 192 ? 5.791 4.660 3.167 1.00 92.94 192 GLY A CA 1
ATOM 1518 C C . GLY A 1 192 ? 6.481 3.383 3.652 1.00 92.94 192 GLY A C 1
ATOM 1519 O O . GLY A 1 192 ? 5.962 2.703 4.534 1.00 92.94 192 GLY A O 1
ATOM 1520 N N . GLY A 1 193 ? 7.680 3.090 3.138 1.00 91.62 193 GLY A N 1
ATOM 1521 C CA . GLY A 1 193 ? 8.491 1.963 3.596 1.00 91.62 193 GLY A CA 1
ATOM 1522 C C . GLY A 1 193 ? 8.858 2.051 5.079 1.00 91.62 193 GLY A C 1
ATOM 1523 O O . GLY A 1 193 ? 8.636 1.097 5.819 1.00 91.62 193 GLY A O 1
ATOM 1524 N N . LEU A 1 194 ? 9.358 3.201 5.539 1.00 92.31 194 LEU A N 1
ATOM 1525 C CA . LEU A 1 194 ? 9.719 3.427 6.946 1.00 92.31 194 LEU A CA 1
ATOM 1526 C C . LEU A 1 194 ? 8.505 3.312 7.876 1.00 92.31 194 LEU A C 1
ATOM 1528 O O . LEU A 1 194 ? 8.607 2.722 8.955 1.00 92.31 194 LEU A O 1
ATOM 1532 N N . SER A 1 195 ? 7.348 3.810 7.436 1.00 88.94 195 SER A N 1
ATOM 1533 C CA . SER A 1 195 ? 6.091 3.710 8.177 1.00 88.94 195 SER A CA 1
ATOM 1534 C C . SER A 1 195 ? 5.657 2.265 8.417 1.00 88.94 195 SER A C 1
ATOM 1536 O O . SER A 1 195 ? 5.174 1.955 9.507 1.00 88.94 195 SER A O 1
ATOM 1538 N N . LEU A 1 196 ? 5.856 1.364 7.446 1.00 81.75 196 LEU A N 1
ATOM 1539 C CA . LEU A 1 196 ? 5.490 -0.054 7.572 1.00 81.75 196 LEU A CA 1
ATOM 1540 C C . LEU A 1 196 ? 6.288 -0.789 8.658 1.00 81.75 196 LEU A C 1
ATOM 1542 O O . LEU A 1 196 ? 5.738 -1.675 9.306 1.00 8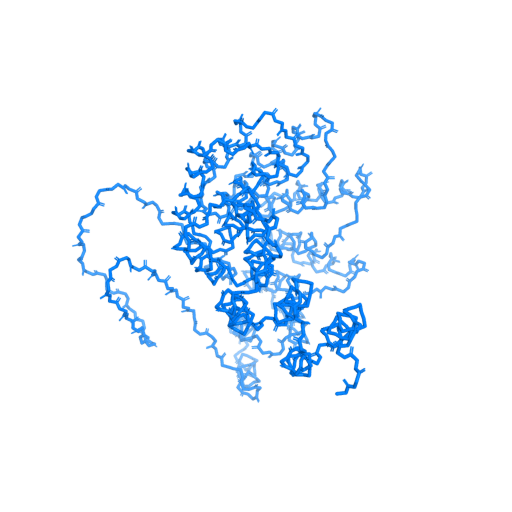1.75 196 LEU A O 1
ATOM 1546 N N . TYR A 1 197 ? 7.547 -0.407 8.893 1.00 79.50 197 TYR A N 1
ATOM 1547 C CA . TYR A 1 197 ? 8.416 -1.047 9.896 1.00 79.50 197 TYR A CA 1
ATOM 1548 C C . TYR A 1 197 ? 8.435 -0.339 11.251 1.00 79.50 197 TYR A C 1
ATOM 1550 O O . TYR A 1 197 ? 9.217 -0.710 12.121 1.00 79.50 197 TYR A O 1
ATOM 1558 N N . GLY A 1 198 ? 7.582 0.670 11.451 1.00 74.62 198 GLY A N 1
ATOM 1559 C CA . GLY A 1 198 ? 7.525 1.404 12.715 1.00 74.62 198 GLY A CA 1
ATOM 1560 C C . GLY A 1 198 ? 8.723 2.330 12.948 1.00 74.62 198 GLY A C 1
ATOM 1561 O O . GLY A 1 198 ? 8.920 2.797 14.068 1.00 74.62 198 GLY A O 1
ATOM 1562 N N . ASN A 1 199 ? 9.495 2.663 11.907 1.00 84.06 199 ASN A N 1
ATOM 1563 C CA . ASN A 1 199 ? 10.571 3.655 11.982 1.00 84.06 199 ASN A CA 1
ATOM 1564 C C . ASN A 1 199 ? 9.987 5.074 11.899 1.00 84.06 199 ASN A C 1
ATOM 1566 O O . ASN A 1 199 ? 10.227 5.827 10.954 1.00 84.06 199 ASN A O 1
ATOM 1570 N N . VAL A 1 200 ? 9.172 5.431 12.892 1.00 89.56 200 VAL A N 1
ATOM 1571 C CA . VAL A 1 200 ? 8.327 6.635 12.880 1.00 89.56 200 VAL A CA 1
ATOM 1572 C C . VAL A 1 200 ? 9.149 7.920 12.800 1.00 89.56 200 VAL A C 1
ATOM 1574 O O . VAL A 1 200 ? 8.844 8.796 11.993 1.00 89.56 200 VAL A O 1
ATOM 1577 N N . ASN A 1 201 ? 10.227 8.008 13.584 1.00 91.31 201 ASN A N 1
ATOM 1578 C CA . ASN A 1 201 ? 11.109 9.177 13.595 1.00 91.31 201 ASN A CA 1
ATOM 1579 C C . ASN A 1 201 ? 11.772 9.399 12.232 1.00 91.31 201 ASN A C 1
ATOM 1581 O O . ASN A 1 201 ? 11.819 10.530 11.752 1.00 91.31 201 ASN A O 1
ATOM 1585 N N . ASP A 1 202 ? 12.227 8.323 11.585 1.00 93.56 202 ASP A N 1
ATOM 1586 C CA . ASP A 1 202 ? 12.824 8.409 10.255 1.00 93.56 202 ASP A CA 1
ATOM 1587 C C . ASP A 1 202 ? 11.771 8.835 9.226 1.00 93.56 202 ASP A C 1
ATOM 1589 O O . ASP A 1 202 ? 12.026 9.735 8.431 1.00 93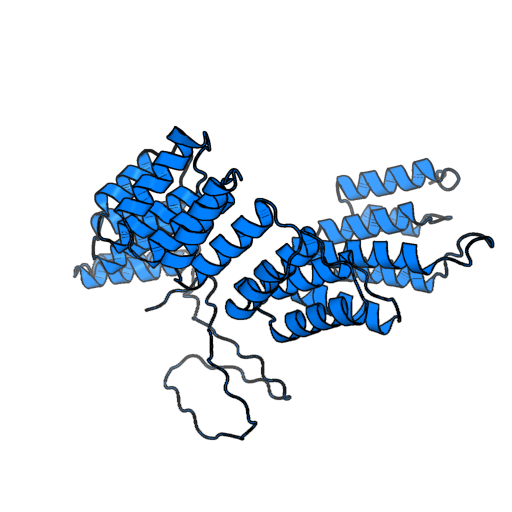.56 202 ASP A O 1
ATOM 1593 N N . ALA A 1 203 ? 10.567 8.251 9.252 1.00 95.38 203 ALA A N 1
ATOM 1594 C CA . ALA A 1 203 ? 9.493 8.614 8.323 1.00 95.38 203 ALA A CA 1
ATOM 1595 C C . ALA A 1 203 ? 9.155 10.117 8.401 1.00 95.38 203 ALA A C 1
ATOM 1597 O O . ALA A 1 203 ? 9.093 10.797 7.374 1.00 95.38 203 ALA A O 1
ATOM 1598 N N . ILE A 1 204 ? 9.022 10.656 9.618 1.00 95.12 204 ILE A N 1
ATOM 1599 C CA . ILE A 1 204 ? 8.784 12.086 9.868 1.00 95.12 204 ILE A CA 1
ATOM 1600 C C . ILE A 1 204 ? 9.983 12.943 9.437 1.00 95.12 204 ILE A C 1
ATOM 1602 O O . ILE A 1 204 ? 9.807 14.015 8.847 1.00 95.12 204 ILE A O 1
ATOM 1606 N N . PHE A 1 205 ? 11.208 12.477 9.690 1.00 95.81 205 PHE A N 1
ATOM 1607 C CA . PHE A 1 205 ? 12.426 13.151 9.247 1.00 95.81 205 PHE A CA 1
ATOM 1608 C C . PHE A 1 205 ? 12.489 13.264 7.717 1.00 95.81 205 PHE A C 1
ATOM 1610 O O . PHE A 1 205 ? 12.710 14.356 7.192 1.00 95.81 205 PHE A O 1
ATOM 1617 N N . TYR A 1 206 ? 12.244 12.172 6.984 1.00 96.69 206 TYR A N 1
ATOM 1618 C CA . TYR A 1 206 ? 12.242 12.180 5.518 1.00 96.69 206 TYR A CA 1
ATOM 1619 C C . TYR A 1 206 ? 11.101 13.027 4.945 1.00 96.69 206 TYR A C 1
ATOM 1621 O O . TYR A 1 206 ? 11.320 13.724 3.956 1.00 96.69 206 TYR A O 1
ATOM 1629 N N . PHE A 1 207 ? 9.925 13.033 5.578 1.00 97.25 207 PHE A N 1
ATOM 1630 C CA . PHE A 1 207 ? 8.828 13.929 5.205 1.00 97.25 207 PHE A CA 1
ATOM 1631 C C . PHE A 1 207 ? 9.205 15.406 5.368 1.00 97.25 207 PHE A C 1
ATOM 1633 O O . PHE A 1 207 ? 8.996 16.211 4.462 1.00 97.25 207 PHE A O 1
ATOM 1640 N N . SER A 1 208 ? 9.820 15.760 6.496 1.00 96.88 208 SER A N 1
ATOM 1641 C CA . SER A 1 208 ? 10.254 17.136 6.761 1.00 96.88 208 SER A CA 1
ATOM 1642 C C . SER A 1 208 ? 11.326 17.564 5.757 1.00 96.88 208 SER A C 1
ATOM 1644 O O . SER A 1 208 ? 11.198 18.596 5.104 1.00 96.88 208 SER A O 1
ATOM 1646 N N . LYS A 1 209 ? 12.318 16.698 5.519 1.00 97.00 209 LYS A N 1
ATOM 1647 C CA . LYS A 1 209 ? 13.376 16.930 4.534 1.00 97.00 209 LYS A CA 1
ATOM 1648 C C . LYS A 1 209 ? 12.837 17.062 3.107 1.00 97.00 209 LYS A C 1
ATOM 1650 O O . LYS A 1 209 ? 13.361 17.875 2.355 1.00 97.00 209 LYS A O 1
ATOM 1655 N N . MET A 1 210 ? 11.812 16.291 2.729 1.00 96.81 210 MET A N 1
ATOM 1656 C CA . MET A 1 210 ? 11.130 16.410 1.434 1.00 96.81 210 MET A CA 1
ATOM 1657 C C . MET A 1 210 ? 10.546 17.817 1.243 1.00 96.81 210 MET A C 1
ATOM 1659 O O . MET A 1 210 ? 10.727 18.418 0.184 1.00 96.81 210 MET A O 1
ATOM 1663 N N . ILE A 1 211 ? 9.908 18.361 2.280 1.00 96.69 211 ILE A N 1
ATOM 1664 C CA . ILE A 1 211 ? 9.363 19.723 2.270 1.00 96.69 211 ILE A CA 1
ATOM 1665 C C . ILE A 1 211 ? 10.489 20.764 2.208 1.00 96.69 211 ILE A C 1
ATOM 1667 O O . ILE A 1 211 ? 10.397 21.705 1.421 1.00 96.69 211 ILE A O 1
ATOM 1671 N N . ASP A 1 212 ? 11.558 20.589 2.989 1.00 96.69 212 ASP A N 1
ATOM 1672 C CA . ASP A 1 212 ? 12.675 21.542 3.069 1.00 96.69 212 ASP A CA 1
ATOM 1673 C C . ASP A 1 212 ? 13.410 21.711 1.732 1.00 96.69 212 ASP A C 1
ATOM 1675 O O . ASP A 1 212 ? 13.866 22.804 1.399 1.00 96.69 212 ASP A O 1
ATOM 1679 N N . ILE A 1 213 ? 13.495 20.646 0.929 1.00 95.75 213 ILE A N 1
ATOM 1680 C CA . ILE A 1 213 ? 14.070 20.704 -0.425 1.00 95.75 213 ILE A CA 1
ATOM 1681 C C . ILE A 1 213 ? 13.072 21.188 -1.492 1.00 95.75 213 ILE A C 1
ATOM 1683 O O . ILE A 1 213 ? 13.385 21.158 -2.682 1.00 95.75 213 ILE A O 1
ATOM 1687 N N . GLY A 1 214 ? 11.874 21.615 -1.085 1.00 94.75 214 GLY A N 1
ATOM 1688 C CA . GLY A 1 214 ? 10.854 22.191 -1.961 1.00 94.75 214 GLY A CA 1
ATOM 1689 C C . GLY A 1 214 ? 10.010 21.175 -2.733 1.00 94.75 214 GLY A C 1
ATOM 1690 O O . GLY A 1 214 ? 9.333 21.561 -3.686 1.00 94.75 214 GLY A O 1
ATOM 1691 N N . LEU A 1 215 ? 10.026 19.890 -2.362 1.00 95.81 215 LEU A N 1
ATOM 1692 C CA . LEU A 1 215 ? 9.132 18.900 -2.965 1.00 95.81 215 LEU A CA 1
ATOM 1693 C C . LEU A 1 215 ? 7.769 18.921 -2.271 1.00 95.81 215 LEU A C 1
ATOM 1695 O O . LEU A 1 215 ? 7.672 18.923 -1.045 1.00 95.81 215 LEU A O 1
ATOM 1699 N N . MET A 1 216 ? 6.706 18.903 -3.073 1.00 94.06 216 MET A N 1
ATOM 1700 C CA . MET A 1 216 ? 5.340 18.865 -2.560 1.00 94.06 216 MET A CA 1
ATOM 1701 C C . MET A 1 216 ? 4.923 17.430 -2.231 1.00 94.06 216 MET A C 1
ATOM 1703 O O . MET A 1 216 ? 5.035 16.567 -3.112 1.00 94.06 216 MET A O 1
ATOM 1707 N N . PRO A 1 217 ? 4.477 17.161 -0.987 1.00 96.38 217 PRO A N 1
ATOM 1708 C CA . PRO A 1 217 ? 3.848 15.896 -0.642 1.00 96.38 217 PRO A CA 1
ATOM 1709 C C . PRO A 1 217 ? 2.494 15.772 -1.343 1.00 96.38 217 PRO A C 1
ATOM 1711 O O . PRO A 1 217 ? 1.793 16.763 -1.536 1.00 96.38 217 PRO A O 1
ATOM 1714 N N . ASP A 1 218 ? 2.142 14.545 -1.704 1.00 95.19 218 ASP A N 1
ATOM 1715 C CA . ASP A 1 218 ? 0.845 14.164 -2.265 1.00 95.19 218 ASP A CA 1
ATOM 1716 C C . ASP A 1 218 ? 0.016 13.366 -1.241 1.00 95.19 218 ASP A C 1
ATOM 1718 O O . ASP A 1 218 ? 0.436 13.152 -0.097 1.00 95.19 218 ASP A O 1
ATOM 1722 N N . GLU A 1 219 ? -1.169 12.905 -1.641 1.00 95.56 219 GLU A N 1
ATOM 1723 C CA . GLU A 1 219 ? -2.051 12.109 -0.786 1.00 95.56 219 GLU A CA 1
ATOM 1724 C C . GLU A 1 219 ? -1.358 10.832 -0.285 1.00 95.56 219 GLU A C 1
ATOM 1726 O O . GLU A 1 219 ? -1.453 10.475 0.886 1.00 95.56 219 GLU A O 1
ATOM 1731 N N . ILE A 1 220 ? -0.592 10.152 -1.141 1.00 95.25 220 ILE A N 1
ATOM 1732 C CA . ILE A 1 220 ? 0.098 8.909 -0.764 1.00 95.25 220 ILE A CA 1
ATOM 1733 C C . ILE A 1 220 ? 1.196 9.180 0.274 1.00 95.25 220 ILE A C 1
ATOM 1735 O O . ILE A 1 220 ? 1.406 8.380 1.188 1.00 95.25 220 ILE A O 1
ATOM 1739 N N . THR A 1 221 ? 1.864 10.328 0.183 1.00 96.75 221 THR A N 1
ATOM 1740 C CA . THR A 1 221 ? 2.871 10.761 1.155 1.00 96.75 221 THR A CA 1
ATOM 1741 C C . THR A 1 221 ? 2.247 10.984 2.530 1.00 96.75 221 THR A C 1
ATOM 1743 O O . THR A 1 221 ? 2.768 10.484 3.530 1.00 96.75 221 THR A O 1
ATOM 1746 N N . PHE A 1 222 ? 1.101 11.668 2.585 1.00 97.12 222 PHE A N 1
ATOM 1747 C CA . PHE A 1 222 ? 0.354 11.859 3.829 1.00 97.12 222 PHE A CA 1
ATOM 1748 C C . PHE A 1 222 ? -0.155 10.544 4.412 1.00 97.12 222 PHE A C 1
ATOM 1750 O O . PHE A 1 222 ? -0.038 10.338 5.618 1.00 97.12 222 PHE A O 1
ATOM 1757 N N . LEU A 1 223 ? -0.645 9.620 3.582 1.00 95.94 223 LEU A N 1
ATOM 1758 C CA . LEU A 1 223 ? -1.005 8.278 4.037 1.00 95.94 223 LEU A CA 1
ATOM 1759 C C . LEU A 1 223 ? 0.179 7.574 4.724 1.00 95.94 223 LEU A C 1
ATOM 1761 O O . LEU A 1 223 ? 0.009 6.974 5.788 1.00 95.94 223 LEU A O 1
ATOM 1765 N N . GLY A 1 224 ? 1.382 7.687 4.151 1.00 94.75 224 GLY A N 1
ATOM 1766 C CA . GLY A 1 224 ? 2.615 7.174 4.745 1.00 94.75 224 GLY A CA 1
ATOM 1767 C C . GLY A 1 224 ? 2.888 7.771 6.127 1.00 94.75 224 GLY A C 1
ATOM 1768 O O . GLY A 1 224 ? 3.061 7.027 7.093 1.00 94.75 224 GLY A O 1
ATOM 1769 N N . VAL A 1 225 ? 2.871 9.099 6.261 1.00 96.06 225 VAL A N 1
ATOM 1770 C CA . VAL A 1 225 ? 3.133 9.779 7.545 1.00 96.06 225 VAL A CA 1
ATOM 1771 C C . VAL A 1 225 ? 2.072 9.450 8.597 1.00 96.06 225 VAL A C 1
ATOM 1773 O O . VAL A 1 225 ? 2.419 9.116 9.727 1.00 96.06 225 VAL A O 1
ATOM 1776 N N . LEU A 1 226 ? 0.788 9.456 8.235 1.00 95.88 226 LEU A N 1
ATOM 1777 C CA . LEU A 1 226 ? -0.296 9.100 9.157 1.00 95.88 226 LEU A CA 1
ATOM 1778 C C . LEU A 1 226 ? -0.206 7.639 9.613 1.00 95.88 226 LEU A C 1
ATOM 1780 O O . LEU A 1 226 ? -0.472 7.339 10.776 1.00 95.88 226 LEU A O 1
ATOM 1784 N N . THR A 1 227 ? 0.228 6.733 8.732 1.00 93.56 227 THR A N 1
ATOM 1785 C CA . THR A 1 227 ? 0.506 5.335 9.099 1.00 93.56 227 THR A CA 1
ATOM 1786 C C . THR A 1 227 ? 1.655 5.248 10.105 1.00 93.56 227 THR A C 1
ATOM 1788 O O . THR A 1 227 ? 1.547 4.516 11.089 1.00 93.56 227 THR A O 1
ATOM 1791 N N . ALA A 1 228 ? 2.725 6.031 9.923 1.00 92.56 228 ALA A N 1
ATOM 1792 C CA . ALA A 1 228 ? 3.804 6.118 10.908 1.00 92.56 228 ALA A CA 1
ATOM 1793 C C . ALA A 1 228 ? 3.292 6.649 12.256 1.00 92.56 228 ALA A C 1
ATOM 1795 O O . ALA A 1 228 ? 3.577 6.044 13.287 1.00 92.56 228 ALA A O 1
ATOM 1796 N N . CYS A 1 229 ? 2.479 7.711 12.266 1.00 94.56 229 CYS A N 1
ATOM 1797 C CA . CYS A 1 229 ? 1.855 8.214 13.493 1.00 94.56 229 CYS A CA 1
ATOM 1798 C C . CYS A 1 229 ? 0.995 7.138 14.170 1.00 94.56 229 CYS A C 1
ATOM 1800 O O . CYS A 1 229 ? 1.103 6.949 15.379 1.00 94.56 229 CYS A O 1
ATOM 1802 N N . CYS A 1 230 ? 0.206 6.384 13.397 1.00 91.38 230 CYS A N 1
ATOM 1803 C CA . CYS A 1 230 ? -0.606 5.274 13.892 1.00 91.38 230 CYS A CA 1
ATOM 1804 C C . CYS A 1 230 ? 0.230 4.158 14.537 1.00 91.38 230 CYS A C 1
ATOM 1806 O O . CYS A 1 230 ? -0.158 3.627 15.579 1.00 91.38 230 CYS A O 1
ATOM 1808 N N . HIS A 1 231 ? 1.362 3.784 13.938 1.00 88.19 231 HIS A N 1
ATOM 1809 C CA . HIS A 1 231 ? 2.261 2.770 14.495 1.00 88.19 231 HIS A CA 1
ATOM 1810 C C . HIS A 1 231 ? 3.050 3.281 15.707 1.00 88.19 231 HIS A C 1
ATOM 1812 O O . HIS A 1 231 ? 3.319 2.507 16.620 1.00 88.19 231 HIS A O 1
ATOM 1818 N N . GLY A 1 232 ? 3.378 4.574 15.742 1.00 89.25 232 GLY A N 1
ATOM 1819 C CA . GLY A 1 232 ? 4.068 5.213 16.866 1.00 89.25 232 GLY A CA 1
ATOM 1820 C C . GLY A 1 232 ? 3.163 5.675 18.004 1.00 89.25 232 GLY A C 1
ATOM 1821 O O . GLY A 1 232 ? 3.677 6.168 19.002 1.00 89.25 232 GLY A O 1
ATOM 1822 N N . GLY A 1 233 ? 1.837 5.584 17.853 1.00 91.38 233 GLY A N 1
ATOM 1823 C CA . GLY A 1 233 ? 0.883 6.144 18.815 1.00 91.38 233 GLY A CA 1
ATOM 1824 C C . GLY A 1 233 ? 0.960 7.673 18.944 1.00 91.38 233 GLY A C 1
ATOM 1825 O O . GLY A 1 233 ? 0.585 8.225 19.975 1.00 91.38 233 GLY A O 1
ATOM 1826 N N . LEU A 1 234 ? 1.459 8.374 17.920 1.00 94.69 234 LEU A N 1
ATOM 1827 C CA . LEU A 1 234 ? 1.658 9.826 17.940 1.00 94.69 234 LEU A CA 1
ATOM 1828 C C . LEU A 1 234 ? 0.362 10.560 17.571 1.00 94.69 234 LEU A C 1
ATOM 1830 O O . LEU A 1 234 ? 0.234 11.082 16.464 1.00 94.69 234 LEU A O 1
ATOM 1834 N N . VAL A 1 235 ? -0.605 10.579 18.492 1.00 97.12 235 VAL A N 1
ATOM 1835 C CA . VAL A 1 235 ? -1.943 11.163 18.268 1.00 97.12 235 VAL A CA 1
ATOM 1836 C C . VAL A 1 235 ? -1.858 12.625 17.823 1.00 97.12 235 VAL A C 1
ATOM 1838 O O . VAL A 1 235 ? -2.400 12.977 16.777 1.00 97.12 235 VAL A O 1
ATOM 1841 N N . GLU A 1 236 ? -1.116 13.457 18.556 1.00 97.38 236 GLU A N 1
ATOM 1842 C CA . GLU A 1 236 ? -1.022 14.898 18.280 1.00 97.38 236 GLU A CA 1
ATOM 1843 C C . GLU A 1 236 ? -0.343 15.212 16.940 1.00 97.38 236 GLU A C 1
ATOM 1845 O O . GLU A 1 236 ? -0.822 16.053 16.178 1.00 97.38 236 GLU A O 1
ATOM 1850 N N . GLU A 1 237 ? 0.731 14.495 16.594 1.00 96.00 237 GLU A N 1
ATOM 1851 C CA . GLU A 1 237 ? 1.362 14.654 15.278 1.00 96.00 237 GLU A CA 1
ATOM 1852 C C . GLU A 1 237 ? 0.442 14.151 14.158 1.00 96.00 237 GLU A C 1
ATOM 1854 O O . GLU A 1 237 ? 0.340 14.798 13.118 1.00 96.00 237 GLU A O 1
ATOM 1859 N N . GLY A 1 238 ? -0.296 13.057 14.380 1.00 97.00 238 GLY A N 1
ATOM 1860 C CA . GLY A 1 238 ? -1.299 12.561 13.436 1.00 97.00 238 GLY A CA 1
ATOM 1861 C C . GLY A 1 238 ? -2.362 13.613 13.111 1.00 97.00 238 GLY A C 1
ATOM 1862 O O . GLY A 1 238 ? -2.607 13.884 11.936 1.00 97.00 238 GLY A O 1
ATOM 1863 N N . ARG A 1 239 ? -2.926 14.276 14.133 1.00 97.88 239 ARG A N 1
ATOM 1864 C CA . ARG A 1 239 ? -3.877 15.395 13.962 1.00 97.88 239 ARG A CA 1
ATOM 1865 C C . ARG A 1 239 ? -3.272 16.526 13.150 1.00 97.88 239 ARG A C 1
ATOM 1867 O O . ARG A 1 239 ? -3.826 16.939 12.138 1.00 97.88 239 ARG A O 1
ATOM 1874 N N . LYS A 1 240 ? -2.091 16.978 13.568 1.00 97.81 240 LYS A N 1
ATOM 1875 C CA . LYS A 1 240 ? -1.366 18.067 12.922 1.00 97.81 240 LYS A CA 1
ATOM 1876 C C . LYS A 1 240 ? -1.112 17.780 11.444 1.00 97.81 240 LYS A C 1
ATOM 1878 O O . LYS A 1 240 ? -1.330 18.663 10.618 1.00 97.81 240 LYS A O 1
ATOM 1883 N N . TYR A 1 241 ? -0.671 16.575 11.085 1.00 97.44 241 TYR A N 1
ATOM 1884 C CA . TYR A 1 241 ? -0.457 16.218 9.682 1.00 97.44 241 TYR A CA 1
ATOM 1885 C C . TYR A 1 241 ? -1.770 16.095 8.907 1.00 97.44 241 TYR A C 1
ATOM 1887 O O . TYR A 1 241 ? -1.846 16.575 7.776 1.00 97.44 241 TYR A O 1
ATOM 1895 N N . PHE A 1 242 ? -2.812 15.525 9.513 1.00 97.38 242 PHE A N 1
ATOM 1896 C CA . PHE A 1 242 ? -4.136 15.435 8.899 1.00 97.38 242 PHE A CA 1
ATOM 1897 C C . PHE A 1 242 ? -4.728 16.824 8.596 1.00 97.38 242 PHE A C 1
ATOM 1899 O O . PHE A 1 242 ? -5.246 17.055 7.502 1.00 97.38 242 PHE A O 1
ATOM 1906 N N . ASP A 1 243 ? -4.564 17.783 9.507 1.00 97.00 243 ASP A N 1
ATOM 1907 C CA . ASP A 1 243 ? -5.009 19.168 9.322 1.00 97.00 243 ASP A CA 1
ATOM 1908 C C . ASP A 1 243 ? -4.149 19.927 8.305 1.00 97.00 243 ASP A C 1
ATOM 1910 O O . ASP A 1 243 ? -4.666 20.697 7.485 1.00 97.00 243 ASP A O 1
ATOM 1914 N N . GLN A 1 244 ? -2.829 19.704 8.311 1.00 96.56 244 GLN A N 1
ATOM 1915 C CA . GLN A 1 244 ? -1.910 20.302 7.336 1.00 96.56 244 GLN A CA 1
ATOM 1916 C C . GLN A 1 244 ? -2.215 19.865 5.905 1.00 96.56 244 GLN A C 1
ATOM 1918 O O . GLN A 1 244 ? -2.046 20.670 4.986 1.00 96.56 244 GLN A O 1
ATOM 1923 N N . MET A 1 245 ? -2.698 18.635 5.714 1.00 97.12 245 MET A N 1
ATOM 1924 C CA . MET A 1 245 ? -3.093 18.115 4.407 1.00 97.12 245 MET A CA 1
ATOM 1925 C C . MET A 1 245 ? -4.067 19.077 3.703 1.00 97.12 245 MET A C 1
ATOM 1927 O O . MET A 1 245 ? -3.808 19.486 2.573 1.00 97.12 245 MET A O 1
ATOM 1931 N N . LYS A 1 246 ? -5.109 19.548 4.407 1.00 94.44 246 LYS A N 1
ATOM 1932 C CA . LYS A 1 246 ? -6.053 20.553 3.886 1.00 94.44 246 LYS A CA 1
ATOM 1933 C C . LYS A 1 246 ? -5.488 21.972 3.944 1.00 94.44 246 LYS A C 1
ATOM 1935 O O . LYS A 1 246 ? -5.470 22.672 2.939 1.00 94.44 246 LYS A O 1
ATOM 1940 N N . SER A 1 247 ? -5.044 22.405 5.124 1.00 96.06 247 SER A N 1
ATOM 1941 C CA . SER A 1 247 ? -4.760 23.822 5.404 1.00 96.06 247 SER A CA 1
ATOM 1942 C C . SER A 1 247 ? -3.501 24.358 4.720 1.00 96.06 247 SER A C 1
ATOM 1944 O O . SER A 1 247 ? -3.462 25.529 4.349 1.00 96.06 247 SER A O 1
ATOM 1946 N N . ARG A 1 248 ? -2.474 23.517 4.546 1.00 95.62 248 ARG A N 1
ATOM 1947 C CA . ARG A 1 248 ? -1.177 23.915 3.983 1.00 95.62 248 ARG A CA 1
ATOM 1948 C C . ARG A 1 248 ? -0.973 23.413 2.559 1.00 95.62 248 ARG A C 1
ATOM 1950 O O . ARG A 1 248 ? -0.397 24.136 1.753 1.00 95.62 248 ARG A O 1
ATOM 1957 N N . PHE A 1 249 ? -1.408 22.191 2.264 1.00 95.56 249 PHE A N 1
ATOM 1958 C CA . PHE A 1 249 ? -1.135 21.542 0.976 1.00 95.56 249 PHE A CA 1
ATOM 1959 C C . PHE A 1 249 ? -2.356 21.462 0.055 1.00 95.56 249 PHE A C 1
ATOM 1961 O O . PHE A 1 249 ? -2.210 21.058 -1.095 1.00 95.56 249 PHE A O 1
ATOM 1968 N N . ASN A 1 250 ? -3.535 21.895 0.521 1.00 95.62 250 ASN A N 1
ATOM 1969 C CA . ASN A 1 250 ? -4.781 21.896 -0.249 1.00 95.62 250 ASN A CA 1
ATOM 1970 C C . ASN A 1 250 ? -5.137 20.515 -0.839 1.00 95.62 250 ASN A C 1
ATOM 1972 O O . ASN A 1 250 ? -5.659 20.405 -1.947 1.00 95.62 250 ASN A O 1
ATOM 1976 N N . LEU A 1 251 ? -4.838 19.453 -0.089 1.00 96.56 251 LEU A N 1
ATOM 1977 C CA . LEU A 1 251 ? -5.152 18.072 -0.430 1.00 96.56 251 LEU A CA 1
ATOM 1978 C C . LEU A 1 251 ? -6.399 17.623 0.335 1.00 96.56 251 LEU A C 1
ATOM 1980 O O . LEU A 1 251 ? -6.532 17.855 1.540 1.00 96.56 251 LEU A O 1
ATOM 1984 N N . SER A 1 252 ? -7.314 16.948 -0.358 1.00 94.50 252 SER A N 1
ATOM 1985 C CA . SER A 1 252 ? -8.535 16.421 0.256 1.00 94.50 252 SER A CA 1
ATOM 1986 C C . SER A 1 252 ? -8.294 15.016 0.824 1.00 94.50 252 SER A C 1
ATOM 1988 O O . SER A 1 252 ? -7.898 14.122 0.064 1.00 94.50 252 SER A O 1
ATOM 1990 N N . PRO A 1 253 ? -8.535 14.767 2.127 1.00 96.12 253 PRO A N 1
ATOM 1991 C CA . PRO A 1 253 ? -8.379 13.441 2.707 1.00 96.12 253 PRO A CA 1
ATOM 1992 C C . PRO A 1 253 ? -9.317 12.412 2.073 1.00 96.12 253 PRO A C 1
ATOM 1994 O O . PRO A 1 253 ? -10.536 12.554 2.068 1.00 96.12 253 PRO A O 1
ATOM 1997 N N . GLN A 1 254 ? -8.714 11.348 1.553 1.00 94.06 254 GLN A N 1
ATOM 1998 C CA . GLN A 1 254 ? -9.386 10.149 1.037 1.00 94.06 254 GLN A CA 1
ATOM 1999 C C . GLN A 1 254 ? -9.719 9.145 2.160 1.00 94.06 254 GLN A C 1
ATOM 2001 O O . GLN A 1 254 ? -9.079 9.218 3.214 1.00 94.06 254 GLN A O 1
ATOM 2006 N N . PRO A 1 255 ? -10.611 8.153 1.935 1.00 92.44 255 PRO A N 1
ATOM 2007 C CA . PRO A 1 255 ? -11.024 7.173 2.952 1.00 92.44 255 PRO A CA 1
ATOM 2008 C C . PRO A 1 255 ? -9.871 6.507 3.713 1.00 92.44 255 PRO A C 1
ATOM 2010 O O . PRO A 1 255 ? -9.929 6.353 4.930 1.00 92.44 255 PRO A O 1
ATOM 2013 N N . LYS A 1 256 ? -8.761 6.207 3.025 1.00 93.81 256 LYS A N 1
ATOM 2014 C CA . LYS A 1 256 ? -7.561 5.617 3.642 1.00 93.81 256 LYS A CA 1
ATOM 2015 C C . LYS A 1 256 ? -6.935 6.503 4.728 1.00 93.81 256 LYS A C 1
ATOM 2017 O O . LYS A 1 256 ? -6.471 5.979 5.733 1.00 93.81 256 LYS A O 1
ATOM 2022 N N . HIS A 1 257 ? -6.955 7.829 4.573 1.00 96.00 257 HIS A N 1
ATOM 2023 C CA . HIS A 1 257 ? -6.444 8.749 5.600 1.00 96.00 257 HIS A CA 1
ATOM 2024 C C . HIS A 1 257 ? -7.345 8.752 6.834 1.00 96.00 257 HIS A C 1
ATOM 2026 O O . HIS A 1 257 ? -6.848 8.727 7.957 1.00 96.00 257 HIS A O 1
ATOM 2032 N N . TYR A 1 258 ? -8.666 8.738 6.625 1.00 97.31 258 TYR A N 1
ATOM 2033 C CA . TYR A 1 258 ? -9.635 8.620 7.711 1.00 97.31 258 TYR A CA 1
ATOM 2034 C C . TYR A 1 258 ? -9.480 7.290 8.447 1.00 97.31 258 TYR A C 1
ATOM 2036 O O . TYR A 1 258 ? -9.434 7.292 9.671 1.00 97.31 258 TYR A O 1
ATOM 2044 N N . SER A 1 259 ? -9.293 6.176 7.732 1.00 96.25 259 SER A N 1
ATOM 2045 C CA . SER A 1 259 ? -9.013 4.875 8.352 1.00 96.25 259 SER A CA 1
ATOM 2046 C C . SER A 1 259 ? -7.751 4.912 9.223 1.00 96.25 259 SER A C 1
ATOM 2048 O O . SER A 1 259 ? -7.793 4.464 10.368 1.00 96.25 259 SER A O 1
ATOM 2050 N N . CYS A 1 260 ? -6.654 5.522 8.751 1.00 95.69 260 CYS A N 1
ATOM 2051 C CA . CYS A 1 260 ? -5.449 5.710 9.568 1.00 95.69 260 CYS A CA 1
ATOM 2052 C C . CYS A 1 260 ? -5.717 6.539 10.831 1.00 95.69 260 CYS A C 1
ATOM 2054 O O . CYS A 1 260 ? -5.241 6.170 11.903 1.00 95.69 260 CYS A O 1
ATOM 2056 N N . MET A 1 261 ? -6.484 7.627 10.724 1.00 98.00 261 MET A N 1
ATOM 2057 C CA . MET A 1 261 ? -6.824 8.468 11.875 1.00 98.00 261 MET A CA 1
ATOM 2058 C C . MET A 1 261 ? -7.740 7.754 12.870 1.00 98.00 261 MET A C 1
ATOM 2060 O O . MET A 1 261 ? -7.474 7.784 14.067 1.00 98.00 261 MET A O 1
ATOM 2064 N N . VAL A 1 262 ? -8.770 7.055 12.392 1.00 97.88 262 VAL A N 1
ATOM 2065 C CA . VAL A 1 262 ? -9.669 6.242 13.225 1.00 97.88 262 VAL A CA 1
ATOM 2066 C C . VAL A 1 262 ? -8.893 5.131 13.930 1.00 97.88 262 VAL A C 1
ATOM 2068 O O . VAL A 1 262 ? -9.086 4.919 15.122 1.00 97.88 262 VAL A O 1
ATOM 2071 N N . ASN A 1 263 ? -7.967 4.462 13.239 1.00 95.62 263 ASN A N 1
ATOM 2072 C CA . ASN A 1 263 ? -7.100 3.449 13.842 1.00 95.62 263 ASN A CA 1
ATOM 2073 C C . ASN A 1 263 ? -6.168 4.055 14.907 1.00 95.62 263 ASN A C 1
ATOM 2075 O O . ASN A 1 263 ? -6.025 3.490 15.988 1.00 95.62 263 ASN A O 1
ATOM 2079 N N . LEU A 1 264 ? -5.563 5.218 14.638 1.00 96.44 264 LEU A N 1
ATOM 2080 C CA . LEU A 1 264 ? -4.706 5.934 15.591 1.00 96.44 264 LEU A CA 1
ATOM 2081 C C . LEU A 1 264 ? -5.477 6.334 16.860 1.00 96.44 264 LEU A C 1
ATOM 2083 O O . LEU A 1 264 ? -5.044 6.008 17.966 1.00 96.44 264 LEU A O 1
ATOM 2087 N N . LEU A 1 265 ? -6.630 6.990 16.705 1.00 98.12 265 LEU A N 1
ATOM 2088 C CA . LEU A 1 265 ? -7.502 7.400 17.812 1.00 98.12 265 LEU A CA 1
ATOM 2089 C C . LEU A 1 265 ? -8.039 6.187 18.577 1.00 98.12 265 LEU A C 1
ATOM 2091 O O . LEU A 1 265 ? -7.993 6.149 19.806 1.00 98.12 265 LEU A O 1
ATOM 2095 N N . GLY A 1 266 ? -8.481 5.162 17.848 1.00 96.56 266 GLY A N 1
ATOM 2096 C CA . GLY A 1 266 ? -9.002 3.928 18.414 1.00 96.56 266 GLY A CA 1
ATOM 2097 C C . GLY A 1 266 ? -7.964 3.189 19.256 1.00 96.56 266 GLY A C 1
ATOM 2098 O O . GLY A 1 266 ? -8.247 2.820 20.392 1.00 96.56 266 GLY A O 1
ATOM 2099 N N . ARG A 1 267 ? -6.729 3.038 18.763 1.00 93.25 267 ARG A N 1
ATOM 2100 C CA . ARG A 1 267 ? -5.624 2.452 19.543 1.00 93.25 267 ARG A CA 1
ATOM 2101 C C . ARG A 1 267 ? -5.309 3.259 20.800 1.00 93.25 267 ARG A C 1
ATOM 2103 O O . ARG A 1 267 ? -5.028 2.661 21.833 1.00 93.25 267 ARG A O 1
ATOM 2110 N N . ALA A 1 268 ? -5.417 4.585 20.733 1.00 95.88 268 ALA A N 1
ATOM 2111 C CA . ALA A 1 268 ? -5.241 5.473 21.881 1.00 95.88 268 ALA A CA 1
ATOM 2112 C C . ALA A 1 268 ? -6.425 5.467 22.874 1.00 95.88 268 ALA A C 1
ATOM 2114 O O . ALA A 1 268 ? -6.326 6.089 23.929 1.00 95.88 268 ALA A O 1
ATOM 2115 N N . GLY A 1 269 ? -7.528 4.774 22.566 1.00 95.69 269 GLY A N 1
ATOM 2116 C CA . GLY A 1 269 ? -8.722 4.701 23.418 1.00 95.69 269 GLY A CA 1
ATOM 2117 C C . GLY A 1 269 ? -9.694 5.870 23.251 1.00 95.69 269 GLY A C 1
ATOM 2118 O O . GLY A 1 269 ? -10.672 5.956 23.986 1.00 95.69 269 GLY A O 1
ATOM 2119 N N . LEU A 1 270 ? -9.470 6.749 22.272 1.00 97.94 270 LEU A N 1
ATOM 2120 C CA . LEU A 1 270 ? -10.311 7.912 21.970 1.00 97.94 270 LEU A CA 1
ATOM 2121 C C . LEU A 1 270 ? -11.473 7.510 21.045 1.00 97.94 270 LEU A C 1
ATOM 2123 O O . LEU A 1 270 ? -11.589 7.988 19.916 1.00 97.94 270 LEU A O 1
ATOM 2127 N N . LEU A 1 271 ? -12.300 6.559 21.488 1.00 97.81 271 LEU A N 1
ATOM 2128 C CA . LEU A 1 271 ? -13.296 5.899 20.635 1.00 97.81 271 LEU A CA 1
ATOM 2129 C C . LEU A 1 271 ? -14.443 6.818 20.213 1.00 97.81 271 LEU A C 1
ATOM 2131 O O . LEU A 1 271 ? -14.886 6.754 19.069 1.00 97.81 271 LEU A O 1
ATOM 2135 N N . GLU A 1 272 ? -14.914 7.674 21.113 1.00 97.81 272 GLU A N 1
ATOM 2136 C CA . GLU A 1 272 ? -15.990 8.628 20.841 1.00 97.81 272 GLU A CA 1
ATOM 2137 C C . GLU A 1 272 ? -15.562 9.629 19.767 1.00 97.81 272 GLU A C 1
ATOM 2139 O O . GLU A 1 272 ? -16.321 9.953 18.856 1.00 97.81 272 GLU A O 1
ATOM 2144 N N . GLU A 1 273 ? -14.312 10.076 19.841 1.00 98.00 273 GLU A N 1
ATOM 2145 C CA . GLU A 1 273 ? -13.733 10.962 18.844 1.00 98.00 273 GLU A CA 1
ATOM 2146 C C . GLU A 1 273 ? -13.494 10.252 17.510 1.00 98.00 273 GLU A C 1
ATOM 2148 O O . GLU A 1 273 ? -13.757 10.822 16.453 1.00 98.00 273 GLU A O 1
ATOM 2153 N N . ALA A 1 274 ? -13.035 8.999 17.543 1.00 98.12 274 ALA A N 1
ATOM 2154 C CA . ALA A 1 274 ? -12.891 8.187 16.343 1.00 98.12 274 ALA A CA 1
ATOM 2155 C C . ALA A 1 274 ? -14.245 7.996 15.633 1.00 98.12 274 ALA A C 1
ATOM 2157 O O . ALA A 1 274 ? -14.320 8.124 14.414 1.00 98.12 274 ALA A O 1
ATOM 2158 N N . GLU A 1 275 ? -15.323 7.748 16.382 1.00 97.56 275 GLU A N 1
ATOM 2159 C CA . GLU A 1 275 ? -16.679 7.655 15.835 1.00 97.56 275 GLU A CA 1
ATOM 2160 C C . GLU A 1 275 ? -17.169 9.001 15.277 1.00 97.56 275 GLU A C 1
ATOM 2162 O O . GLU A 1 275 ? -17.782 9.041 14.209 1.00 97.56 275 GLU A O 1
ATOM 2167 N N . GLU A 1 276 ? -16.885 10.113 15.956 1.00 97.69 276 GLU A N 1
ATOM 2168 C CA . GLU A 1 276 ? -17.245 11.443 15.461 1.00 97.69 276 GLU A CA 1
ATOM 2169 C C . GLU A 1 276 ? -16.494 11.797 14.172 1.00 97.69 276 GLU A C 1
ATOM 2171 O O . GLU A 1 276 ? -17.086 12.309 13.220 1.00 97.69 276 GLU A O 1
ATOM 2176 N N . LEU A 1 277 ? -15.214 11.433 14.078 1.00 97.62 277 LEU A N 1
ATOM 2177 C CA . LEU A 1 277 ? -14.430 11.614 12.863 1.00 97.62 277 LEU A CA 1
ATOM 2178 C C . LEU A 1 277 ? -15.073 10.896 11.666 1.00 97.62 277 LEU A C 1
ATOM 2180 O O . LEU A 1 277 ? -15.129 11.476 10.583 1.00 97.62 277 LEU A O 1
ATOM 2184 N N . ILE A 1 278 ? -15.620 9.690 11.861 1.00 97.31 278 ILE A N 1
ATOM 2185 C CA . ILE A 1 278 ? -16.346 8.960 10.809 1.00 97.31 278 ILE A CA 1
ATOM 2186 C C . ILE A 1 278 ? -17.582 9.740 10.346 1.00 97.31 278 ILE A C 1
ATOM 2188 O O . ILE A 1 278 ? -17.822 9.848 9.146 1.00 97.31 278 ILE A O 1
ATOM 2192 N N . LYS A 1 279 ? -18.351 10.334 11.266 1.00 95.75 279 LYS A N 1
ATOM 2193 C CA . LYS A 1 279 ? -19.548 11.122 10.911 1.00 95.75 279 LYS A CA 1
ATOM 2194 C C . LYS A 1 279 ? -19.216 12.392 10.131 1.00 95.75 279 LYS A C 1
ATOM 2196 O O . LYS A 1 279 ? -20.024 12.838 9.323 1.00 95.75 279 LYS A O 1
ATOM 2201 N N . THR A 1 280 ? -18.043 12.976 10.372 1.00 95.44 280 THR A N 1
ATOM 2202 C CA . THR A 1 280 ? -17.579 14.186 9.670 1.00 95.44 280 THR A CA 1
ATOM 2203 C C . THR A 1 280 ? -16.926 13.898 8.314 1.00 95.44 280 THR A C 1
ATOM 2205 O O . THR A 1 280 ? -16.495 14.830 7.626 1.00 95.44 280 THR A O 1
ATOM 2208 N N . MET A 1 281 ? -16.835 12.627 7.902 1.00 96.06 281 MET A N 1
ATOM 2209 C CA . MET A 1 281 ? -16.314 12.267 6.587 1.00 96.06 281 MET A CA 1
ATOM 2210 C C . MET A 1 281 ? -17.194 12.850 5.469 1.00 96.06 281 MET A C 1
ATOM 2212 O O . MET A 1 281 ? -18.416 12.731 5.518 1.00 96.06 281 MET A O 1
ATOM 2216 N N . PRO A 1 282 ? -16.597 13.436 4.413 1.00 95.19 282 PRO A N 1
ATOM 2217 C CA . PRO A 1 282 ? -17.349 13.942 3.265 1.00 95.19 282 PRO A CA 1
ATOM 2218 C C . PRO A 1 282 ? -17.820 12.827 2.313 1.00 95.19 282 PRO A C 1
ATOM 2220 O O . PRO A 1 282 ? -18.404 13.119 1.272 1.00 95.19 282 PRO A O 1
ATOM 2223 N N . MET A 1 283 ? -17.538 11.563 2.635 1.00 93.88 283 MET A N 1
ATOM 2224 C CA . MET A 1 283 ? -17.930 10.376 1.881 1.00 93.88 283 MET A CA 1
ATOM 2225 C C . MET A 1 283 ? -18.354 9.250 2.829 1.00 93.88 283 MET A C 1
ATOM 2227 O O . MET A 1 283 ? -18.014 9.275 4.011 1.00 93.88 283 MET A O 1
ATOM 2231 N N . GLU A 1 284 ? -19.054 8.244 2.302 1.00 93.31 284 GLU A N 1
ATOM 2232 C CA . GLU A 1 284 ? -19.413 7.055 3.077 1.00 93.31 284 GLU A CA 1
ATOM 2233 C C . GLU A 1 284 ? -18.166 6.275 3.517 1.00 93.31 284 GLU A C 1
ATOM 2235 O O . GLU A 1 284 ? -17.212 6.092 2.756 1.00 93.31 284 GLU A O 1
ATOM 2240 N N . ALA A 1 285 ? -18.177 5.827 4.772 1.00 95.44 285 ALA A N 1
ATOM 2241 C CA . ALA A 1 285 ? -17.097 5.044 5.350 1.00 95.44 285 ALA A CA 1
ATOM 2242 C C . ALA A 1 285 ? -17.140 3.592 4.855 1.00 95.44 285 ALA A C 1
ATOM 2244 O O . ALA A 1 285 ? -18.172 2.925 4.937 1.00 95.44 285 ALA A O 1
ATOM 2245 N N . ASP A 1 286 ? -15.995 3.109 4.372 1.00 92.88 286 ASP A N 1
ATOM 2246 C CA . ASP A 1 286 ? -15.820 1.742 3.891 1.00 92.88 286 ASP A CA 1
ATOM 2247 C C . ASP A 1 286 ? -15.553 0.746 5.038 1.00 92.88 286 ASP A C 1
ATOM 2249 O O . ASP A 1 286 ? -15.460 1.101 6.220 1.00 92.88 286 ASP A O 1
ATOM 2253 N N . ALA A 1 287 ? -15.406 -0.534 4.684 1.00 93.00 287 ALA A N 1
ATOM 2254 C CA . ALA A 1 287 ? -15.140 -1.599 5.648 1.00 93.00 287 ALA A CA 1
ATOM 2255 C C . ALA A 1 287 ? -13.812 -1.402 6.402 1.00 93.00 287 ALA A C 1
ATOM 2257 O O . ALA A 1 287 ? -13.675 -1.850 7.538 1.00 93.00 287 ALA A O 1
ATOM 2258 N N . MET A 1 288 ? -12.836 -0.704 5.811 1.00 92.00 288 MET A N 1
ATOM 2259 C CA . MET A 1 288 ? -11.540 -0.465 6.443 1.00 92.00 288 MET A CA 1
ATOM 2260 C C . MET A 1 288 ? -11.649 0.571 7.570 1.00 92.00 288 MET A C 1
ATOM 2262 O O . MET A 1 288 ? -11.013 0.419 8.613 1.00 92.00 288 MET A O 1
ATOM 2266 N N . VAL A 1 289 ? -12.461 1.615 7.387 1.00 95.88 289 VAL A N 1
ATOM 2267 C CA . VAL A 1 289 ? -12.723 2.631 8.418 1.00 95.88 289 VAL A CA 1
ATOM 2268 C C . VAL A 1 289 ? -13.522 2.037 9.580 1.00 95.88 289 VAL A C 1
ATOM 2270 O O . VAL A 1 289 ? -13.094 2.130 10.733 1.00 95.88 289 VAL A O 1
ATOM 2273 N N . TRP A 1 290 ? -14.648 1.375 9.292 1.00 97.31 290 TRP A N 1
ATOM 2274 C CA . TRP A 1 290 ? -15.463 0.746 10.337 1.00 97.31 290 TRP A CA 1
ATOM 2275 C C . TRP A 1 290 ? -14.727 -0.395 11.043 1.00 97.31 290 TRP A C 1
ATOM 2277 O O . TRP A 1 290 ? -14.850 -0.539 12.258 1.00 97.31 290 TRP A O 1
ATOM 2287 N N . GLY A 1 291 ? -13.917 -1.163 10.309 1.00 95.38 291 GLY A N 1
ATOM 2288 C CA . GLY A 1 291 ? -13.092 -2.241 10.851 1.00 95.38 291 GLY A CA 1
ATOM 2289 C C . GLY A 1 291 ? -12.062 -1.734 11.857 1.00 95.38 291 GLY A C 1
ATOM 2290 O O . GLY A 1 291 ? -11.897 -2.338 12.917 1.00 95.38 291 GLY A O 1
ATOM 2291 N N . ALA A 1 292 ? -11.425 -0.593 11.574 1.00 95.12 292 ALA A N 1
ATOM 2292 C CA . ALA A 1 292 ? -10.484 0.041 12.495 1.00 95.12 292 ALA A CA 1
ATOM 2293 C C . ALA A 1 292 ? -11.152 0.446 13.821 1.00 95.12 292 ALA A C 1
ATOM 2295 O O . ALA A 1 292 ? -10.619 0.143 14.891 1.00 95.12 292 ALA A O 1
ATOM 2296 N N . LEU A 1 293 ? -12.335 1.073 13.764 1.00 97.62 293 LEU A N 1
ATOM 2297 C CA . LEU A 1 293 ? -13.096 1.434 14.965 1.00 97.62 293 LEU A CA 1
ATOM 2298 C C . LEU A 1 293 ? -13.563 0.189 15.728 1.00 97.62 293 LEU A C 1
ATOM 2300 O O . LEU A 1 293 ? -13.364 0.094 16.936 1.00 97.62 293 LEU A O 1
ATOM 2304 N N . PHE A 1 294 ? -14.145 -0.783 15.024 1.00 97.12 294 PHE A N 1
ATOM 2305 C CA . PHE A 1 294 ? -14.680 -2.005 15.621 1.00 97.12 294 PHE A CA 1
ATOM 2306 C C . PHE A 1 294 ? -13.603 -2.804 16.365 1.00 97.12 294 PHE A C 1
ATOM 2308 O O . PHE A 1 294 ? -13.808 -3.221 17.506 1.00 97.12 294 PHE A O 1
ATOM 2315 N N . PHE A 1 295 ? -12.425 -2.955 15.756 1.00 94.06 295 PHE A N 1
ATOM 2316 C CA . PHE A 1 295 ? -11.290 -3.612 16.396 1.00 94.06 295 PHE A CA 1
ATOM 2317 C C . PHE A 1 295 ? -10.829 -2.866 17.657 1.00 94.06 295 PHE A C 1
ATOM 2319 O O . PHE A 1 295 ? -10.616 -3.487 18.700 1.00 94.06 295 PHE A O 1
ATOM 2326 N N . ALA A 1 296 ? -10.741 -1.534 17.599 1.00 94.69 296 ALA A N 1
ATOM 2327 C CA . ALA A 1 296 ? -10.398 -0.719 18.760 1.00 94.69 296 ALA A CA 1
ATOM 2328 C C . ALA A 1 296 ? -11.429 -0.848 19.896 1.00 94.69 296 ALA A C 1
ATOM 2330 O O . ALA A 1 296 ? -11.049 -0.941 21.064 1.00 94.69 296 ALA A O 1
ATOM 2331 N N . CYS A 1 297 ? -12.724 -0.928 19.576 1.00 96.19 297 CYS A N 1
ATOM 2332 C CA . CYS A 1 297 ? -13.769 -1.195 20.564 1.00 96.19 297 CYS A CA 1
ATOM 2333 C C . CYS A 1 297 ? -13.605 -2.564 21.235 1.00 96.19 297 CYS A C 1
ATOM 2335 O O . CYS A 1 297 ? -13.887 -2.679 22.427 1.00 96.19 297 CYS A O 1
ATOM 2337 N N . GLY A 1 298 ? -13.127 -3.574 20.501 1.00 92.38 298 GLY A N 1
ATOM 2338 C CA . GLY A 1 298 ? -12.761 -4.876 21.058 1.00 92.38 298 GLY A CA 1
ATOM 2339 C C . GLY A 1 298 ? -11.629 -4.771 22.082 1.00 92.38 298 GLY A C 1
ATOM 2340 O O . GLY A 1 298 ? -11.768 -5.273 23.194 1.00 92.38 298 GLY A O 1
ATOM 2341 N N . ILE A 1 299 ? -10.551 -4.050 21.750 1.00 92.50 299 ILE A N 1
ATOM 2342 C CA . ILE A 1 299 ? -9.407 -3.829 22.657 1.00 92.50 299 ILE A CA 1
ATOM 2343 C C . ILE A 1 299 ? -9.839 -3.108 23.940 1.00 92.50 299 ILE A C 1
ATOM 2345 O O . ILE A 1 299 ? -9.498 -3.529 25.044 1.00 92.50 299 ILE A O 1
ATOM 2349 N N . HIS A 1 300 ? -10.601 -2.023 23.799 1.00 94.19 300 HIS A N 1
ATOM 2350 C CA . HIS A 1 300 ? -10.997 -1.156 24.917 1.00 94.19 300 HIS A CA 1
ATOM 2351 C C . HIS A 1 300 ? -12.320 -1.566 25.576 1.00 94.19 300 HIS A C 1
ATOM 2353 O O . HIS A 1 300 ? -12.814 -0.869 26.459 1.00 94.19 300 HIS A O 1
ATOM 2359 N N . ARG A 1 301 ? -12.902 -2.699 25.161 1.00 92.50 301 ARG A N 1
ATOM 2360 C CA . ARG A 1 301 ? -14.155 -3.270 25.689 1.00 92.50 301 ARG A CA 1
ATOM 2361 C C . ARG A 1 301 ? -15.355 -2.317 25.655 1.00 92.50 301 ARG A C 1
ATOM 2363 O O . ARG A 1 301 ? -16.246 -2.390 26.503 1.00 92.50 301 ARG A O 1
ATOM 2370 N N . ASN A 1 302 ? -15.420 -1.440 24.658 1.00 95.38 302 ASN A N 1
ATOM 2371 C CA . ASN A 1 302 ? -16.561 -0.548 24.466 1.00 95.38 302 ASN A CA 1
ATOM 2372 C C . ASN A 1 302 ? -17.632 -1.245 23.615 1.00 95.38 302 ASN A C 1
ATOM 2374 O O . ASN A 1 302 ? -17.639 -1.152 22.386 1.00 95.38 302 ASN A O 1
ATOM 2378 N N . LEU A 1 303 ? -18.536 -1.969 24.282 1.00 96.00 303 LEU A N 1
ATOM 2379 C CA . LEU A 1 303 ? -19.594 -2.725 23.608 1.00 96.00 303 LEU A CA 1
ATOM 2380 C C . LEU A 1 303 ? -20.537 -1.821 22.801 1.00 96.00 303 LEU A C 1
ATOM 2382 O O . LEU A 1 303 ? -20.942 -2.188 21.708 1.00 96.00 303 LEU A O 1
ATOM 2386 N N . VAL A 1 304 ? -20.848 -0.629 23.311 1.00 96.62 304 VAL A N 1
ATOM 2387 C CA . VAL A 1 304 ? -21.866 0.264 22.736 1.00 96.62 304 VAL A CA 1
ATOM 2388 C C . VAL A 1 304 ? -21.453 0.799 21.361 1.00 96.62 304 VAL A C 1
ATOM 2390 O O . VAL A 1 304 ? -22.254 0.781 20.426 1.00 96.62 304 VAL A O 1
ATOM 2393 N N . ILE A 1 305 ? -20.212 1.273 21.219 1.00 97.12 305 ILE A N 1
ATOM 2394 C CA . ILE A 1 305 ? -19.682 1.711 19.916 1.00 97.12 305 ILE A CA 1
ATOM 2395 C C . ILE A 1 305 ? -19.388 0.486 19.035 1.00 97.12 305 ILE A C 1
ATOM 2397 O O . ILE A 1 3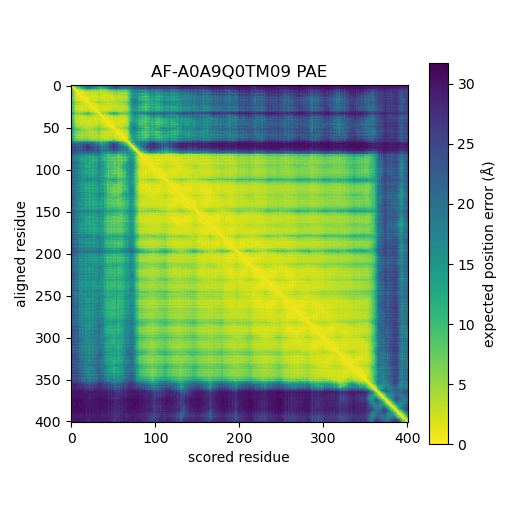05 ? -19.670 0.502 17.836 1.00 97.12 305 ILE A O 1
ATOM 2401 N N . GLY A 1 306 ? -18.905 -0.607 19.638 1.00 97.06 306 GLY A N 1
ATOM 2402 C CA . GLY A 1 306 ? -18.625 -1.862 18.942 1.00 97.06 306 GLY A CA 1
ATOM 2403 C C . GLY A 1 306 ? -19.842 -2.457 18.230 1.00 97.06 306 GLY A C 1
ATOM 2404 O O . GLY A 1 306 ? -19.727 -2.857 17.076 1.00 97.06 306 GLY A O 1
ATOM 2405 N N . GLU A 1 307 ? -21.016 -2.463 18.867 1.00 97.25 307 GLU A N 1
ATOM 2406 C CA . GLU A 1 307 ? -22.279 -2.917 18.266 1.00 97.25 307 GLU A CA 1
ATOM 2407 C C . GLU A 1 307 ? -22.657 -2.086 17.031 1.00 97.25 307 GLU A C 1
ATOM 2409 O O . GLU A 1 307 ? -23.018 -2.643 15.992 1.00 97.25 307 GLU A O 1
ATOM 2414 N N . ARG A 1 308 ? -22.529 -0.754 17.112 1.00 96.81 308 ARG A N 1
ATOM 2415 C CA . ARG A 1 308 ? -22.823 0.141 15.981 1.00 96.81 308 ARG A CA 1
ATOM 2416 C C . ARG A 1 308 ? -21.865 -0.085 14.816 1.00 96.81 308 ARG A C 1
ATOM 2418 O O . ARG A 1 308 ? -22.318 -0.210 13.678 1.00 96.81 308 ARG A O 1
ATOM 2425 N N . ALA A 1 309 ? -20.566 -0.182 15.097 1.00 97.25 309 ALA A N 1
ATOM 2426 C CA . ALA A 1 309 ? -19.553 -0.442 14.079 1.00 97.25 309 ALA A CA 1
ATOM 2427 C C . ALA A 1 309 ? -19.739 -1.828 13.433 1.00 97.25 309 ALA A C 1
ATOM 2429 O O . ALA A 1 309 ? -19.678 -1.948 12.210 1.00 97.25 309 ALA A O 1
ATOM 2430 N N . ALA A 1 310 ? -20.055 -2.860 14.223 1.00 97.00 310 ALA A N 1
ATOM 2431 C CA . ALA A 1 310 ? -20.344 -4.199 13.714 1.00 97.00 310 ALA A CA 1
ATOM 2432 C C . ALA A 1 310 ? -21.587 -4.229 12.817 1.00 97.00 310 ALA A C 1
ATOM 2434 O O . ALA A 1 310 ? -21.557 -4.862 11.766 1.00 97.00 310 ALA A O 1
ATOM 2435 N N . SER A 1 311 ? -22.660 -3.521 13.193 1.00 96.75 311 SER A N 1
ATOM 2436 C CA . SER A 1 311 ? -23.859 -3.401 12.353 1.00 96.75 311 SER A CA 1
ATOM 2437 C C . SER A 1 311 ? -23.514 -2.822 10.981 1.00 96.75 311 SER A C 1
ATOM 2439 O O . SER A 1 311 ? -23.932 -3.368 9.964 1.00 96.75 311 SER A O 1
ATOM 2441 N N . LYS A 1 312 ? -22.694 -1.763 10.943 1.00 97.12 312 LYS A N 1
ATOM 2442 C CA . LYS A 1 312 ? -22.242 -1.148 9.687 1.00 97.12 312 LYS A CA 1
ATOM 2443 C C . LYS A 1 312 ? -21.359 -2.076 8.857 1.00 97.12 312 LYS A C 1
ATOM 2445 O O . LYS A 1 312 ? -21.526 -2.142 7.646 1.00 97.12 312 LYS A O 1
ATOM 2450 N N . LEU A 1 313 ? -20.469 -2.840 9.488 1.00 95.94 313 LEU A N 1
ATOM 2451 C CA . LEU A 1 313 ? -19.652 -3.831 8.783 1.00 95.94 313 LEU A CA 1
ATOM 2452 C C . LEU A 1 313 ? -20.489 -4.971 8.194 1.00 95.94 313 LEU A C 1
ATOM 2454 O O . LEU A 1 313 ? -20.251 -5.363 7.060 1.00 95.94 313 LEU A O 1
ATOM 2458 N N . LEU A 1 314 ? -21.495 -5.463 8.920 1.00 95.25 314 LEU A N 1
ATOM 2459 C CA . LEU A 1 314 ? -22.392 -6.517 8.434 1.00 95.25 314 LEU A CA 1
ATOM 2460 C C . LEU A 1 314 ? -23.338 -6.043 7.323 1.00 95.25 314 LEU A C 1
ATOM 2462 O O . LEU A 1 314 ? -23.811 -6.876 6.552 1.00 95.25 314 LEU A O 1
ATOM 2466 N N . GLU A 1 315 ? -23.636 -4.742 7.248 1.00 95.31 315 GLU A N 1
ATOM 2467 C CA . GLU A 1 315 ? -24.320 -4.130 6.099 1.00 95.31 315 GLU A CA 1
ATOM 2468 C C . GLU A 1 315 ? -23.422 -4.141 4.847 1.00 95.31 315 GLU A C 1
ATOM 2470 O O . GLU A 1 315 ? -23.923 -4.361 3.746 1.00 95.31 315 GLU A O 1
ATOM 2475 N N . LEU A 1 316 ? -22.108 -3.934 5.016 1.00 93.25 316 LEU A N 1
ATOM 2476 C CA . LEU A 1 316 ? -21.127 -3.898 3.923 1.00 93.25 316 LEU A CA 1
ATOM 2477 C C . LEU A 1 316 ? -20.721 -5.294 3.434 1.00 93.25 316 LEU A C 1
ATOM 2479 O O . LEU A 1 316 ? -20.678 -5.531 2.228 1.00 93.25 316 LEU A O 1
ATOM 2483 N N . ASP A 1 317 ? -20.424 -6.210 4.355 1.00 92.00 317 ASP A N 1
ATOM 2484 C CA . ASP A 1 317 ? -20.096 -7.602 4.056 1.00 92.00 317 ASP A CA 1
ATOM 2485 C C . ASP A 1 317 ? -20.720 -8.554 5.095 1.00 92.00 317 ASP A C 1
ATOM 2487 O O . ASP A 1 317 ? -20.149 -8.813 6.160 1.00 92.00 317 ASP A O 1
ATOM 2491 N N . PRO A 1 318 ? -21.894 -9.133 4.786 1.00 93.19 318 PRO A N 1
ATOM 2492 C CA . PRO A 1 318 ? -22.540 -10.114 5.649 1.00 93.19 318 PRO A CA 1
ATOM 2493 C C . PRO A 1 318 ? -21.762 -11.426 5.824 1.00 93.19 318 PRO A C 1
ATOM 2495 O O . PRO A 1 318 ? -22.120 -12.195 6.721 1.00 93.19 318 PRO A O 1
ATOM 2498 N N . HIS A 1 319 ? -20.771 -11.721 4.976 1.00 91.00 319 HIS A N 1
ATOM 2499 C CA . HIS A 1 319 ? -20.066 -13.007 4.938 1.00 91.00 319 HIS A CA 1
ATOM 2500 C C . HIS A 1 319 ? -18.703 -12.974 5.640 1.00 91.00 319 HIS A C 1
ATOM 2502 O O . HIS A 1 319 ? -18.050 -14.015 5.755 1.00 91.00 319 HIS A O 1
ATOM 2508 N N . ASP A 1 320 ? -18.283 -11.825 6.170 1.00 88.44 320 ASP A N 1
ATOM 2509 C CA . ASP A 1 320 ? -17.066 -11.741 6.970 1.00 88.44 320 ASP A CA 1
ATOM 2510 C C . ASP A 1 320 ? -17.284 -12.376 8.356 1.00 88.44 320 ASP A C 1
ATOM 2512 O O . ASP A 1 320 ? -17.878 -11.807 9.278 1.00 88.44 320 ASP A O 1
ATOM 2516 N N . SER A 1 321 ? -16.761 -13.595 8.507 1.00 90.12 321 SER A N 1
ATOM 2517 C CA . SER A 1 321 ? -16.822 -14.365 9.753 1.00 90.12 321 SER A CA 1
ATOM 2518 C C . SER A 1 321 ? -16.140 -13.673 10.943 1.00 90.12 321 SER A C 1
ATOM 2520 O O . SER A 1 321 ? -16.521 -13.912 12.094 1.00 90.12 321 SER A O 1
ATOM 2522 N N . GLY A 1 322 ? -15.159 -12.800 10.690 1.00 89.44 322 GLY A N 1
ATOM 2523 C CA . GLY A 1 322 ? -14.406 -12.077 11.710 1.00 89.44 322 GLY A CA 1
ATOM 2524 C C . GLY A 1 322 ? -15.289 -11.141 12.530 1.00 89.44 322 GLY A C 1
ATOM 2525 O O . GLY A 1 322 ? -15.134 -11.076 13.754 1.00 89.44 322 GLY A O 1
ATOM 2526 N N . ILE A 1 323 ? -16.274 -10.501 11.889 1.00 93.06 323 ILE A N 1
ATOM 2527 C CA . ILE A 1 323 ? -17.192 -9.561 12.548 1.00 93.06 323 ILE A CA 1
ATOM 2528 C C . ILE A 1 323 ? -18.027 -10.280 13.612 1.00 93.06 323 ILE A C 1
ATOM 2530 O O . ILE A 1 323 ? -18.051 -9.872 14.775 1.00 93.06 323 ILE A O 1
ATOM 2534 N N . TYR A 1 324 ? -18.661 -11.398 13.241 1.00 94.62 324 TYR A N 1
ATOM 2535 C CA . TYR A 1 324 ? -19.484 -12.194 14.157 1.00 94.62 324 TYR A CA 1
ATOM 2536 C C . TYR A 1 324 ? -18.666 -12.741 15.324 1.00 94.62 324 TYR A C 1
ATOM 2538 O O . TYR A 1 324 ? -19.116 -12.724 16.472 1.00 94.62 324 TYR A O 1
ATOM 2546 N N . VAL A 1 325 ? -17.460 -13.244 15.043 1.00 93.00 325 VAL A N 1
ATOM 2547 C CA . VAL A 1 325 ? -16.596 -13.835 16.068 1.00 93.00 325 VAL A CA 1
ATOM 2548 C C . VAL A 1 325 ? -16.164 -12.784 17.087 1.00 93.00 325 VAL A C 1
ATOM 2550 O O . VAL A 1 325 ? -16.272 -13.048 18.287 1.00 93.00 325 VAL A O 1
ATOM 2553 N N . LEU A 1 326 ? -15.711 -11.609 16.637 1.00 92.94 326 LEU A N 1
ATOM 2554 C CA . LEU A 1 326 ? -15.280 -10.538 17.534 1.00 92.94 326 LEU A CA 1
ATOM 2555 C C . LEU A 1 326 ? -16.461 -9.972 18.333 1.00 92.94 326 LEU A C 1
ATOM 2557 O O . LEU A 1 326 ? -16.365 -9.879 19.554 1.00 92.94 326 LEU A O 1
ATOM 2561 N N . LEU A 1 327 ? -17.606 -9.708 17.694 1.00 95.75 327 LEU A N 1
ATOM 2562 C CA . LEU A 1 327 ? -18.790 -9.183 18.382 1.00 95.75 327 LEU A CA 1
ATOM 2563 C C . LEU A 1 327 ? -19.310 -10.168 19.442 1.00 95.75 327 LEU A C 1
ATOM 2565 O O . LEU A 1 327 ? -19.596 -9.781 20.574 1.00 95.75 327 LEU A O 1
ATOM 2569 N N . ALA A 1 328 ? -19.365 -11.466 19.122 1.00 94.94 328 ALA A N 1
ATOM 2570 C CA . ALA A 1 328 ? -19.748 -12.491 20.090 1.00 94.94 328 ALA A CA 1
ATOM 2571 C C . ALA A 1 328 ? -18.768 -12.576 21.273 1.00 94.94 328 ALA A C 1
ATOM 2573 O O . ALA A 1 328 ? -19.185 -12.891 22.386 1.00 94.94 328 ALA A O 1
ATOM 2574 N N . ASN A 1 329 ? -17.474 -12.325 21.057 1.00 94.12 329 ASN A N 1
ATOM 2575 C CA . ASN A 1 329 ? -16.499 -12.273 22.147 1.00 94.12 329 ASN A CA 1
ATOM 2576 C C . ASN A 1 329 ? -16.709 -11.030 23.022 1.00 94.12 329 ASN A C 1
ATOM 2578 O O . ASN A 1 329 ? -16.753 -11.170 24.241 1.00 94.12 329 ASN A O 1
ATOM 2582 N N . MET A 1 330 ? -16.948 -9.859 22.423 1.00 94.62 330 MET A N 1
ATOM 2583 C CA . MET A 1 330 ? -17.270 -8.630 23.163 1.00 94.62 330 MET A CA 1
ATOM 2584 C C . MET A 1 330 ? -18.513 -8.807 24.049 1.00 94.62 330 MET A C 1
ATOM 2586 O O . MET A 1 330 ? -18.501 -8.427 25.219 1.00 94.62 330 MET A O 1
ATOM 2590 N N . TYR A 1 331 ? -19.564 -9.457 23.536 1.00 97.06 331 TYR A N 1
ATOM 2591 C CA . TYR A 1 331 ? -20.751 -9.790 24.328 1.00 97.06 331 TYR A CA 1
ATOM 2592 C C . TYR A 1 331 ? -20.441 -10.694 25.525 1.00 97.06 331 TYR A C 1
ATOM 2594 O O . TYR A 1 331 ? -20.925 -10.440 26.629 1.00 97.06 331 TYR A O 1
ATOM 2602 N N . LYS A 1 332 ? -19.608 -11.727 25.337 1.00 94.31 332 LYS A N 1
ATOM 2603 C CA . LYS A 1 332 ? -19.184 -12.618 26.431 1.00 94.31 332 LYS A CA 1
ATOM 2604 C C . LYS A 1 332 ? -18.392 -11.872 27.497 1.00 94.31 332 LYS A C 1
ATOM 2606 O O . LYS A 1 332 ? -18.646 -12.075 28.679 1.00 94.31 332 LYS A O 1
ATOM 2611 N N . GLU A 1 333 ? -17.463 -11.008 27.091 1.00 92.69 333 GLU A N 1
ATOM 2612 C CA . GLU A 1 333 ? -16.666 -10.194 28.016 1.00 92.69 333 GLU A CA 1
ATOM 2613 C C . GLU A 1 333 ? -17.531 -9.226 28.832 1.00 92.69 333 GLU A C 1
ATOM 2615 O O . GLU A 1 333 ? -17.255 -9.001 30.008 1.00 92.69 333 GLU A O 1
ATOM 2620 N N . ALA A 1 334 ? -18.621 -8.722 28.249 1.00 93.94 334 ALA A N 1
ATOM 2621 C CA . ALA A 1 334 ? -19.620 -7.910 28.940 1.00 93.94 334 ALA A CA 1
ATOM 2622 C C . ALA A 1 334 ? -20.639 -8.729 29.767 1.00 93.94 334 ALA A C 1
ATOM 2624 O O . ALA A 1 334 ? -21.569 -8.157 30.334 1.00 93.94 334 ALA A O 1
ATOM 2625 N N . GLY A 1 335 ? -20.511 -10.061 29.822 1.00 94.06 335 GLY A N 1
ATOM 2626 C CA . GLY A 1 335 ? -21.429 -10.954 30.540 1.00 94.06 335 GLY A CA 1
ATOM 2627 C C . GLY A 1 335 ? -22.780 -11.193 29.851 1.00 94.06 335 GLY A C 1
ATOM 2628 O O . GLY A 1 335 ? -23.657 -11.834 30.433 1.00 94.06 335 GLY A O 1
ATOM 2629 N N . LYS A 1 336 ? -22.964 -10.726 28.611 1.00 96.31 336 LYS A N 1
ATOM 2630 C CA . LYS A 1 336 ? -24.190 -10.889 27.816 1.00 96.31 336 LYS A CA 1
ATOM 2631 C C . LYS A 1 336 ? -24.151 -12.183 26.991 1.00 96.31 336 LYS A C 1
ATOM 2633 O O . LYS A 1 336 ? -24.006 -12.180 25.769 1.00 96.31 336 LYS A O 1
ATOM 2638 N N . TRP A 1 337 ? -24.246 -13.322 27.672 1.00 95.44 337 TRP A N 1
ATOM 2639 C CA . TRP A 1 337 ? -24.103 -14.647 27.049 1.00 95.44 337 TRP A CA 1
ATOM 2640 C C . TRP A 1 337 ? -25.182 -14.971 26.008 1.00 95.44 337 TRP A C 1
ATOM 2642 O O . TRP A 1 337 ? -24.875 -15.626 25.012 1.00 95.44 337 TRP A O 1
ATOM 2652 N N . GLU A 1 338 ? -26.410 -14.492 26.217 1.00 96.44 338 GLU A N 1
ATOM 2653 C CA . GLU A 1 338 ? -27.530 -14.707 25.293 1.00 96.44 338 GLU A CA 1
ATOM 2654 C C . GLU A 1 338 ? -27.301 -13.984 23.960 1.00 96.44 338 GLU A C 1
ATOM 2656 O O . GLU A 1 338 ? -27.397 -14.588 22.894 1.00 96.44 338 GLU A O 1
ATOM 2661 N N . ASP A 1 339 ? -26.873 -12.721 24.005 1.00 96.25 339 ASP A N 1
ATOM 2662 C CA . ASP A 1 339 ? -26.540 -11.953 22.801 1.00 96.25 339 ASP A CA 1
ATOM 2663 C C . ASP A 1 339 ? -25.375 -12.598 22.037 1.00 96.25 339 ASP A C 1
ATOM 2665 O O . ASP A 1 339 ? -25.424 -12.753 20.815 1.00 96.25 339 ASP A O 1
ATOM 2669 N N . ALA A 1 340 ? -24.357 -13.092 22.751 1.00 95.12 340 ALA A N 1
ATOM 2670 C CA . ALA A 1 340 ? -23.261 -13.840 22.137 1.00 95.12 340 ALA A CA 1
ATOM 2671 C C . ALA A 1 340 ? -23.730 -15.132 21.441 1.00 95.12 340 ALA A C 1
ATOM 2673 O O . ALA A 1 340 ? -23.168 -15.515 20.407 1.00 95.12 340 ALA A O 1
ATOM 2674 N N . HIS A 1 341 ? -24.725 -15.825 22.005 1.00 95.50 341 HIS A N 1
ATOM 2675 C CA . HIS A 1 341 ? -25.344 -16.993 21.381 1.00 95.50 341 HIS A CA 1
ATOM 2676 C C . HIS A 1 341 ? -26.118 -16.593 20.119 1.00 95.50 341 HIS A C 1
ATOM 2678 O O . HIS A 1 341 ? -25.916 -17.204 19.066 1.00 95.50 341 HIS A O 1
ATOM 2684 N N . ASN A 1 342 ? -26.909 -15.521 20.191 1.00 96.12 342 ASN A N 1
ATOM 2685 C CA . ASN A 1 342 ? -27.684 -14.993 19.069 1.00 96.12 342 ASN A CA 1
ATOM 2686 C C . ASN A 1 342 ? -26.799 -14.582 17.883 1.00 96.12 342 ASN A C 1
ATOM 2688 O O . ASN A 1 342 ? -27.098 -14.951 16.749 1.00 96.12 342 ASN A O 1
ATOM 2692 N N . ILE A 1 343 ? -25.658 -13.922 18.123 1.00 95.62 343 ILE A N 1
ATOM 2693 C CA . ILE A 1 343 ? -24.703 -13.581 17.052 1.00 95.62 343 ILE A CA 1
ATOM 2694 C C . ILE A 1 343 ? -24.138 -14.832 16.367 1.00 95.62 343 ILE A C 1
ATOM 2696 O O . ILE A 1 343 ? -24.034 -14.873 15.141 1.00 95.62 343 ILE A O 1
ATOM 2700 N N . ARG A 1 344 ? -23.803 -15.883 17.127 1.00 93.38 344 ARG A N 1
ATOM 2701 C CA . ARG A 1 344 ? -23.310 -17.147 16.545 1.00 93.38 344 ARG A CA 1
ATOM 2702 C C . ARG A 1 344 ? -24.393 -17.905 15.791 1.00 93.38 344 ARG A C 1
ATOM 2704 O O . ARG A 1 344 ? -24.103 -18.524 14.772 1.00 93.38 344 ARG A O 1
ATOM 2711 N N . LYS A 1 345 ? -25.632 -17.849 16.273 1.00 94.50 345 LYS A N 1
ATOM 2712 C CA . LYS A 1 345 ? -26.785 -18.400 15.565 1.00 94.50 345 LYS A CA 1
ATOM 2713 C C . LYS A 1 345 ? -26.989 -17.682 14.228 1.00 94.50 345 LYS A C 1
ATOM 2715 O O . LYS A 1 345 ? -27.051 -18.355 13.207 1.00 94.50 345 LYS A O 1
ATOM 2720 N N . MET A 1 346 ? -26.965 -16.348 14.221 1.00 94.00 346 MET A N 1
ATOM 2721 C CA . MET A 1 346 ? -27.064 -15.535 13.003 1.00 94.00 346 MET A CA 1
ATOM 2722 C C . MET A 1 346 ? -25.943 -15.848 11.998 1.00 94.00 346 MET A C 1
ATOM 2724 O O . MET A 1 346 ? -26.201 -15.950 10.801 1.00 94.00 346 MET A O 1
ATOM 2728 N N . MET A 1 347 ? -24.709 -16.044 12.477 1.00 94.19 347 MET A N 1
ATOM 2729 C CA . MET A 1 347 ? -23.569 -16.465 11.652 1.00 94.19 347 MET A CA 1
ATOM 2730 C C . MET A 1 347 ? -23.843 -17.806 10.945 1.00 94.19 347 MET A C 1
ATOM 2732 O O . MET A 1 347 ? -23.663 -17.915 9.733 1.00 94.19 347 MET A O 1
ATOM 2736 N N . ASN A 1 348 ? -24.346 -18.802 11.683 1.00 92.12 348 ASN A N 1
ATOM 2737 C CA . ASN A 1 348 ? -24.681 -20.120 11.135 1.00 92.12 348 ASN A CA 1
ATOM 2738 C C . ASN A 1 348 ? -25.875 -20.072 10.167 1.00 92.12 348 ASN A C 1
ATOM 2740 O O . ASN A 1 348 ? -25.847 -20.728 9.130 1.00 92.12 348 ASN A O 1
ATOM 2744 N N . GLU A 1 349 ? -26.918 -19.299 10.485 1.00 93.38 349 GLU A N 1
ATOM 2745 C CA . GLU A 1 349 ? -28.107 -19.133 9.631 1.00 93.38 349 GLU A CA 1
ATOM 2746 C C . GLU A 1 349 ? -27.767 -18.499 8.278 1.00 93.38 349 GLU A C 1
ATOM 2748 O O . GLU A 1 349 ? -28.397 -18.815 7.271 1.00 93.38 349 GLU A O 1
ATOM 2753 N N . ARG A 1 350 ? -26.738 -17.647 8.238 1.00 93.12 350 ARG A N 1
ATOM 2754 C CA . ARG A 1 350 ? -26.204 -17.049 7.006 1.00 93.12 350 ARG A CA 1
ATOM 2755 C C . ARG A 1 350 ? -25.188 -17.941 6.283 1.00 93.12 350 ARG A C 1
ATOM 2757 O O . ARG A 1 350 ? -24.625 -17.518 5.280 1.00 93.12 350 ARG A O 1
ATOM 2764 N N . GLY A 1 351 ? -24.940 -19.157 6.775 1.00 90.62 351 GLY A N 1
ATOM 2765 C CA . GLY A 1 351 ? -23.978 -20.091 6.182 1.00 90.62 351 GLY A CA 1
ATOM 2766 C C . GLY A 1 351 ? -22.524 -19.622 6.273 1.00 90.62 351 GLY A C 1
ATOM 2767 O O . GLY A 1 351 ? -21.687 -20.072 5.495 1.00 90.62 351 GLY A O 1
ATOM 2768 N N . VAL A 1 352 ? -22.215 -18.705 7.194 1.00 90.88 352 VAL A N 1
ATOM 2769 C CA . VAL A 1 352 ? -20.865 -18.166 7.362 1.00 90.88 352 VAL A CA 1
ATOM 2770 C C . VAL A 1 352 ? -20.086 -19.089 8.287 1.00 90.88 352 VAL A C 1
ATOM 2772 O O . VAL A 1 352 ? -20.378 -19.199 9.477 1.00 90.88 352 VAL A O 1
ATOM 2775 N N . GLU A 1 353 ? -19.063 -19.748 7.756 1.00 85.25 353 GLU A N 1
ATOM 2776 C CA . GLU A 1 353 ? -18.158 -20.556 8.565 1.00 85.25 353 GLU A CA 1
ATOM 2777 C C . GLU A 1 353 ? -17.005 -19.713 9.104 1.00 85.25 353 GLU A C 1
ATOM 2779 O O . GLU A 1 353 ? -16.534 -18.766 8.473 1.00 85.25 353 GLU A O 1
ATOM 2784 N N . LYS A 1 354 ? -16.517 -20.068 10.295 1.00 79.00 354 LYS A N 1
ATOM 2785 C CA . LYS A 1 354 ? -15.319 -19.440 10.850 1.00 79.00 354 LYS A CA 1
ATOM 2786 C C . LYS A 1 354 ? -14.132 -19.788 9.957 1.00 79.00 354 LYS A C 1
ATOM 2788 O O . LYS A 1 354 ? -13.735 -20.952 9.922 1.00 79.00 354 LYS A O 1
ATOM 2793 N N . THR A 1 355 ? -13.513 -18.791 9.333 1.00 71.25 355 THR A N 1
ATOM 2794 C CA . THR A 1 355 ? -12.266 -18.995 8.593 1.00 71.25 355 THR A CA 1
ATOM 2795 C C . THR A 1 355 ? -11.136 -19.355 9.569 1.00 71.25 355 THR A C 1
ATOM 2797 O O . THR A 1 355 ? -10.832 -18.595 10.496 1.00 71.25 355 THR A O 1
ATOM 2800 N N . PRO A 1 356 ? -10.513 -20.543 9.448 1.00 67.62 356 PRO A N 1
ATOM 2801 C CA . PRO A 1 356 ? -9.335 -20.873 10.237 1.00 67.62 356 PRO A CA 1
ATOM 2802 C C . PRO A 1 356 ? -8.161 -19.999 9.789 1.00 67.62 356 PRO A C 1
ATOM 2804 O O . PRO A 1 356 ? -7.920 -19.857 8.593 1.00 67.62 356 PRO A O 1
ATOM 2807 N N . GLY A 1 357 ? -7.395 -19.452 10.734 1.00 54.78 357 GLY A N 1
ATOM 2808 C CA . GLY A 1 357 ? -6.125 -18.809 10.400 1.00 54.78 357 GLY A CA 1
ATOM 2809 C C . GLY A 1 357 ? -5.149 -19.848 9.846 1.00 54.78 357 GLY A C 1
ATOM 2810 O O . GLY A 1 357 ? -4.876 -20.849 10.509 1.00 54.78 357 GLY A O 1
ATOM 2811 N N . SER A 1 358 ? -4.630 -19.624 8.641 1.00 59.00 358 SER A N 1
ATOM 2812 C CA . SER A 1 358 ? -3.616 -20.477 8.019 1.00 59.00 358 SER A CA 1
ATOM 2813 C C . SER A 1 358 ? -2.357 -19.674 7.725 1.00 59.00 358 SER A C 1
ATOM 2815 O O . SER A 1 358 ? -2.439 -18.604 7.128 1.00 59.00 358 SER A O 1
ATOM 2817 N N . SER A 1 359 ? -1.195 -20.210 8.090 1.00 44.22 359 SER A N 1
ATOM 2818 C CA . SER A 1 359 ? 0.105 -19.734 7.621 1.00 44.22 359 SER A CA 1
ATOM 2819 C C . SER A 1 359 ? 0.768 -20.831 6.790 1.00 44.22 359 SER A C 1
ATOM 2821 O O . SER A 1 359 ? 0.757 -22.006 7.160 1.00 44.22 359 SER A O 1
ATOM 2823 N N . SER A 1 360 ? 1.317 -20.459 5.638 1.00 44.19 360 SER A N 1
ATOM 2824 C CA . SER A 1 360 ? 2.078 -21.350 4.763 1.00 44.19 360 SER A CA 1
ATOM 2825 C C . SER A 1 360 ? 3.538 -20.918 4.746 1.00 44.19 360 SER A C 1
ATOM 2827 O O . SER A 1 360 ? 3.832 -19.729 4.646 1.00 44.19 360 SER A O 1
ATOM 2829 N N . ILE A 1 361 ? 4.449 -21.884 4.835 1.00 39.97 361 ILE A N 1
ATOM 2830 C CA . ILE A 1 361 ? 5.890 -21.669 4.700 1.00 39.97 361 ILE A CA 1
ATOM 2831 C C . ILE A 1 361 ? 6.330 -22.449 3.466 1.00 39.97 361 ILE A C 1
ATOM 2833 O O . ILE A 1 361 ? 6.113 -23.658 3.387 1.00 39.97 361 ILE A O 1
ATOM 2837 N N . GLU A 1 362 ? 6.927 -21.758 2.501 1.00 37.53 362 GLU A N 1
ATOM 2838 C CA . GLU A 1 362 ? 7.492 -22.383 1.311 1.00 37.53 362 GLU A CA 1
ATOM 2839 C C . GLU A 1 362 ? 8.879 -22.942 1.657 1.00 37.53 362 GLU A C 1
ATOM 2841 O O . GLU A 1 362 ? 9.789 -22.209 2.045 1.00 37.53 362 GLU A O 1
ATOM 2846 N N . MET A 1 363 ? 9.029 -24.265 1.586 1.00 32.00 363 MET A N 1
ATOM 2847 C CA . MET A 1 363 ? 10.306 -24.941 1.814 1.00 32.00 363 MET A CA 1
ATOM 2848 C C . MET A 1 363 ? 10.933 -25.280 0.462 1.00 32.00 363 MET A C 1
ATOM 2850 O O . MET A 1 363 ? 10.318 -25.951 -0.361 1.00 32.00 363 MET A O 1
ATOM 2854 N N . THR A 1 364 ? 12.189 -24.889 0.245 1.00 34.94 364 THR A N 1
ATOM 2855 C CA . THR A 1 364 ? 12.984 -25.183 -0.966 1.00 34.94 364 THR A CA 1
ATOM 2856 C C . THR A 1 364 ? 13.412 -26.654 -1.098 1.00 34.94 364 THR A C 1
ATOM 2858 O O . THR A 1 364 ? 14.382 -26.975 -1.777 1.00 34.94 364 THR A O 1
ATOM 2861 N N . SER A 1 365 ? 12.685 -27.591 -0.489 1.00 34.25 365 SER A N 1
ATOM 2862 C CA . SER A 1 365 ? 12.888 -29.024 -0.704 1.00 34.25 365 SER A CA 1
ATOM 2863 C C . SER A 1 365 ? 11.560 -29.775 -0.655 1.00 34.25 365 SER A C 1
ATOM 2865 O O . SER A 1 365 ? 10.636 -29.430 0.076 1.00 34.25 365 SER A O 1
ATOM 2867 N N . SER A 1 366 ? 11.460 -30.775 -1.522 1.00 33.94 366 SER A N 1
ATOM 2868 C CA . SER A 1 366 ? 10.252 -31.469 -1.955 1.00 33.94 366 SER A CA 1
ATOM 2869 C C . SER A 1 366 ? 9.549 -32.274 -0.854 1.00 33.94 366 SER A C 1
ATOM 2871 O O . SER A 1 366 ? 9.640 -33.497 -0.873 1.00 33.94 366 SER A O 1
ATOM 2873 N N . GLN A 1 367 ? 8.825 -31.633 0.070 1.00 29.81 367 GLN A N 1
ATOM 2874 C CA . GLN A 1 367 ? 7.784 -32.275 0.891 1.00 29.81 367 GLN A CA 1
ATOM 2875 C C . GLN A 1 367 ? 6.672 -31.277 1.255 1.00 29.81 367 GLN A C 1
ATOM 2877 O O . GLN A 1 367 ? 6.909 -30.292 1.948 1.00 29.81 367 GLN A O 1
ATOM 2882 N N . ALA A 1 368 ? 5.443 -31.546 0.803 1.00 27.94 368 ALA A N 1
ATOM 2883 C CA . ALA A 1 368 ? 4.246 -30.793 1.174 1.00 27.94 368 ALA A CA 1
ATOM 2884 C C . ALA A 1 368 ? 3.533 -31.474 2.354 1.00 27.94 368 ALA A C 1
ATOM 2886 O O . ALA A 1 368 ? 3.284 -32.679 2.311 1.00 27.94 368 ALA A O 1
ATOM 2887 N N . PHE A 1 369 ? 3.145 -30.707 3.377 1.00 33.09 369 PHE A N 1
ATOM 2888 C CA . PHE A 1 369 ? 2.319 -31.195 4.487 1.00 33.09 369 PHE A CA 1
ATOM 2889 C C . PHE A 1 369 ? 0.983 -30.448 4.545 1.00 33.09 369 PHE A C 1
ATOM 2891 O O . PHE A 1 369 ? 0.933 -29.225 4.448 1.00 33.09 369 PHE A O 1
ATOM 2898 N N . LYS A 1 370 ? -0.108 -31.197 4.751 1.00 29.75 370 LYS A N 1
ATOM 2899 C CA . LYS A 1 370 ? -1.430 -30.666 5.117 1.00 29.75 370 LYS A CA 1
ATOM 2900 C C . LYS A 1 370 ? -1.561 -30.648 6.641 1.00 29.75 370 LYS A C 1
ATOM 2902 O O . LYS A 1 370 ? -1.452 -31.696 7.275 1.00 29.75 370 LYS A O 1
ATOM 2907 N N . LEU A 1 371 ? -1.843 -29.480 7.217 1.00 33.25 371 LEU A N 1
ATOM 2908 C CA . LEU A 1 371 ? -2.168 -29.328 8.638 1.00 33.25 371 LEU A CA 1
ATOM 2909 C C . LEU A 1 371 ? -3.621 -29.755 8.912 1.00 33.25 371 LEU A C 1
ATOM 2911 O O . LEU A 1 371 ? -4.533 -29.405 8.164 1.00 33.25 371 LEU A O 1
ATOM 2915 N N . LYS A 1 372 ? -3.827 -30.527 9.988 1.00 27.48 372 LYS A N 1
ATOM 2916 C CA . LYS A 1 372 ? -5.148 -30.903 10.523 1.00 27.48 372 LYS A CA 1
ATOM 2917 C C . LYS A 1 372 ? -5.551 -29.997 11.701 1.00 27.48 372 LYS A C 1
ATOM 2919 O O . LYS A 1 372 ? -4.681 -29.412 12.342 1.00 27.48 372 LYS A O 1
ATOM 2924 N N . PRO A 1 373 ? -6.857 -29.889 12.006 1.00 33.12 373 PRO A N 1
ATOM 2925 C CA . PRO A 1 373 ? -7.431 -28.714 12.656 1.00 33.12 373 PRO A CA 1
ATOM 2926 C C . PRO A 1 373 ? -7.535 -28.816 14.185 1.00 33.12 373 PRO A C 1
ATOM 2928 O O . PRO A 1 373 ? -8.595 -28.525 14.711 1.00 33.12 373 PRO A O 1
ATOM 2931 N N . ASN A 1 374 ? -6.493 -29.224 14.917 1.00 26.02 374 ASN A N 1
ATOM 2932 C CA . ASN A 1 374 ? -6.501 -29.154 16.389 1.00 26.02 374 ASN A CA 1
ATOM 2933 C C . ASN A 1 374 ? -5.080 -28.970 16.938 1.00 26.02 374 ASN A C 1
ATOM 2935 O O . ASN A 1 374 ? -4.156 -29.649 16.504 1.00 26.02 374 ASN A O 1
ATOM 2939 N N . GLY A 1 375 ? -4.927 -28.004 17.846 1.00 32.03 375 GLY A N 1
ATOM 2940 C CA . GLY A 1 375 ? -3.653 -27.412 18.244 1.00 32.03 375 GLY A CA 1
ATOM 2941 C C . GLY A 1 375 ? -2.668 -28.293 19.023 1.00 32.03 375 GLY A C 1
ATOM 2942 O O . GLY A 1 375 ? -2.916 -29.456 19.324 1.00 32.03 375 GLY A O 1
ATOM 2943 N N . ILE A 1 376 ? -1.580 -27.610 19.399 1.00 25.41 376 ILE A N 1
ATOM 2944 C CA . ILE A 1 376 ? -0.332 -28.026 20.064 1.00 25.41 376 ILE A CA 1
ATOM 2945 C C . ILE A 1 376 ? 0.831 -28.200 19.071 1.00 25.41 376 ILE A C 1
ATOM 2947 O O . ILE A 1 376 ? 0.972 -29.201 18.372 1.00 25.41 376 ILE A O 1
ATOM 2951 N N . PHE A 1 377 ? 1.684 -27.171 19.042 1.00 24.86 377 PHE A N 1
ATOM 2952 C CA . PHE A 1 377 ? 2.950 -27.131 18.318 1.00 24.86 377 PHE A CA 1
ATOM 2953 C C . PHE A 1 377 ? 3.985 -28.019 19.017 1.00 24.86 377 PHE A C 1
ATOM 2955 O O . PHE A 1 377 ? 4.351 -27.764 20.162 1.00 24.86 377 PHE A O 1
ATOM 2962 N N . TYR A 1 378 ? 4.515 -29.006 18.298 1.00 21.72 378 TYR A N 1
ATOM 2963 C CA . TYR A 1 378 ? 5.778 -29.657 18.637 1.00 21.72 378 TYR A CA 1
ATOM 2964 C C . TYR A 1 378 ? 6.751 -29.459 17.474 1.00 21.72 378 TYR A C 1
ATOM 2966 O O . TYR A 1 378 ? 6.581 -30.031 16.401 1.00 21.72 378 TYR A O 1
ATOM 2974 N N . ILE A 1 379 ? 7.774 -28.633 17.696 1.00 29.02 379 ILE A N 1
ATOM 2975 C CA . ILE A 1 379 ? 8.940 -28.509 16.815 1.00 29.02 379 ILE A CA 1
ATOM 2976 C C . ILE A 1 379 ? 9.992 -29.499 17.320 1.00 29.02 379 ILE A C 1
ATOM 2978 O O . ILE A 1 379 ? 10.403 -29.415 18.480 1.00 29.02 379 ILE A O 1
ATOM 2982 N N . ARG A 1 380 ? 10.471 -30.414 16.466 1.00 21.34 380 ARG A N 1
ATOM 2983 C CA . ARG A 1 380 ? 11.711 -31.155 16.739 1.00 21.34 380 ARG A CA 1
ATOM 2984 C C . ARG A 1 380 ? 12.500 -31.497 15.462 1.00 21.34 380 ARG A C 1
ATOM 2986 O O . ARG A 1 380 ? 12.042 -32.277 14.640 1.00 21.34 380 ARG A O 1
ATOM 2993 N N . TYR A 1 381 ? 13.717 -30.938 15.435 1.00 22.48 381 TYR A N 1
ATOM 2994 C CA . TYR A 1 381 ? 14.937 -31.242 14.659 1.00 22.48 381 TYR A CA 1
ATOM 2995 C C . TYR A 1 381 ? 15.229 -30.557 13.303 1.00 22.48 381 TYR A C 1
ATOM 2997 O O . TYR A 1 381 ? 14.912 -31.041 12.226 1.00 22.48 381 TYR A O 1
ATOM 3005 N N . ILE A 1 382 ? 15.922 -29.416 13.453 1.00 28.69 382 ILE A N 1
ATOM 3006 C CA . ILE A 1 382 ? 17.185 -28.914 12.858 1.00 28.69 382 ILE A CA 1
ATOM 3007 C C . ILE A 1 382 ? 17.863 -29.766 11.764 1.00 28.69 382 ILE A C 1
ATOM 3009 O O . ILE A 1 382 ? 18.303 -30.877 12.043 1.00 28.69 382 ILE A O 1
ATOM 3013 N N . TYR A 1 383 ? 18.166 -29.120 10.628 1.00 21.55 383 TYR A N 1
ATOM 3014 C CA . TYR A 1 383 ? 19.470 -29.241 9.959 1.00 21.55 383 TYR A CA 1
ATOM 3015 C C . TYR A 1 383 ? 20.034 -27.857 9.602 1.00 21.55 383 TYR A C 1
ATOM 3017 O O . TYR A 1 383 ? 19.313 -26.956 9.181 1.00 21.55 383 TYR A O 1
ATOM 3025 N N . HIS A 1 384 ? 21.337 -27.712 9.840 1.00 25.78 384 HIS A N 1
ATOM 3026 C CA . HIS A 1 384 ? 22.172 -26.533 9.619 1.00 25.78 384 HIS A CA 1
ATOM 3027 C C . HIS A 1 384 ? 22.220 -26.109 8.143 1.00 25.78 384 HIS A C 1
ATOM 3029 O O . HIS A 1 384 ? 22.542 -26.928 7.288 1.00 25.78 384 HIS A O 1
ATOM 3035 N N . LEU A 1 385 ? 22.048 -24.811 7.880 1.00 27.92 385 LEU A N 1
ATOM 3036 C CA . LEU A 1 385 ? 22.736 -24.089 6.806 1.00 27.92 385 LEU A CA 1
ATOM 3037 C C . LEU A 1 385 ? 22.960 -22.652 7.289 1.00 27.92 385 LEU A C 1
ATOM 3039 O O . LEU A 1 385 ? 22.030 -21.947 7.676 1.00 27.92 385 LEU A O 1
ATOM 3043 N N . GLU A 1 386 ? 24.234 -22.293 7.385 1.00 28.25 386 GLU A N 1
ATOM 3044 C CA . GLU A 1 386 ? 24.731 -21.041 7.940 1.00 28.25 386 GLU A CA 1
ATOM 3045 C C . GLU A 1 386 ? 24.211 -19.828 7.165 1.00 28.25 386 GLU A C 1
ATOM 3047 O O . GLU A 1 386 ? 24.409 -19.729 5.958 1.00 28.25 386 GLU A O 1
ATOM 3052 N N . LEU A 1 387 ? 23.574 -18.909 7.896 1.00 30.02 387 LEU A N 1
ATOM 3053 C CA . LEU A 1 387 ? 23.669 -17.440 7.837 1.00 30.02 387 LEU A CA 1
ATOM 3054 C C . LEU A 1 387 ? 22.327 -16.856 8.296 1.00 30.02 387 LEU A C 1
ATOM 3056 O O . LEU A 1 387 ? 21.286 -17.051 7.672 1.00 30.02 387 LEU A O 1
ATOM 3060 N N . GLY A 1 388 ? 22.374 -16.194 9.454 1.00 33.25 388 GLY A N 1
ATOM 3061 C CA . GLY A 1 388 ? 21.223 -15.782 10.252 1.00 33.25 388 GLY A CA 1
ATOM 3062 C C . GLY A 1 388 ? 20.114 -15.083 9.464 1.00 33.25 388 GLY A C 1
ATOM 3063 O O . GLY A 1 388 ? 20.333 -14.053 8.830 1.00 33.25 388 GLY A O 1
ATOM 3064 N N . ARG A 1 389 ? 18.899 -15.630 9.566 1.00 30.09 389 ARG A N 1
ATOM 3065 C CA . ARG A 1 389 ? 17.653 -15.001 9.122 1.00 30.09 389 ARG A CA 1
ATOM 3066 C C . ARG A 1 389 ? 16.792 -14.685 10.343 1.00 30.09 389 ARG A C 1
ATOM 3068 O O . ARG A 1 389 ? 16.460 -15.572 11.125 1.00 30.09 389 ARG A O 1
ATOM 3075 N N . GLN A 1 390 ? 16.421 -13.418 10.480 1.00 24.66 390 GLN A N 1
ATOM 3076 C CA . GLN A 1 390 ? 15.295 -12.979 11.296 1.00 24.66 390 GLN A CA 1
ATOM 3077 C C . GLN A 1 390 ? 14.025 -13.264 10.476 1.00 24.66 390 GLN A C 1
ATOM 3079 O O . GLN A 1 390 ? 13.933 -12.838 9.325 1.00 24.66 390 GLN A O 1
ATOM 3084 N N . LEU A 1 391 ? 13.083 -14.038 11.021 1.00 24.47 391 LEU A N 1
ATOM 3085 C CA . LEU A 1 391 ? 11.771 -14.244 10.402 1.00 24.47 391 LEU A CA 1
ATOM 3086 C C . LEU A 1 391 ? 10.960 -12.949 10.552 1.00 24.47 391 LEU A C 1
ATOM 3088 O O . LEU A 1 391 ? 10.626 -12.565 11.670 1.00 24.47 391 LEU A O 1
ATOM 3092 N N . VAL A 1 392 ? 10.622 -12.299 9.440 1.00 25.23 392 VAL A N 1
ATOM 3093 C CA . VAL A 1 392 ? 9.589 -11.257 9.403 1.00 25.23 392 VAL A CA 1
ATOM 3094 C C . VAL A 1 392 ? 8.354 -11.887 8.771 1.00 25.23 392 VAL A C 1
ATOM 3096 O O . VAL A 1 392 ? 8.329 -12.159 7.574 1.00 25.23 392 VAL A O 1
ATOM 3099 N N . ILE A 1 393 ? 7.346 -12.172 9.594 1.00 25.08 393 ILE A N 1
ATOM 3100 C CA . ILE A 1 393 ? 6.016 -12.567 9.128 1.00 25.08 393 ILE A CA 1
ATOM 3101 C C . ILE A 1 393 ? 5.315 -11.278 8.698 1.00 25.08 393 ILE A C 1
ATOM 3103 O O . ILE A 1 393 ? 4.891 -10.489 9.540 1.00 25.08 393 ILE A O 1
ATOM 3107 N N . GLN A 1 394 ? 5.209 -11.040 7.394 1.00 25.72 394 GLN A N 1
ATOM 3108 C CA . GLN A 1 394 ? 4.315 -10.011 6.874 1.00 25.72 394 GLN A CA 1
ATOM 3109 C C . GLN A 1 394 ? 2.888 -10.558 6.837 1.00 25.72 394 GLN A C 1
ATOM 3111 O O . GLN A 1 394 ? 2.461 -11.187 5.873 1.00 25.72 394 GLN A O 1
ATOM 3116 N N . CYS A 1 395 ? 2.139 -10.314 7.912 1.00 22.42 395 CYS A N 1
ATOM 3117 C CA . CYS A 1 395 ? 0.685 -10.404 7.877 1.00 22.42 395 CYS A CA 1
ATOM 3118 C C . CYS A 1 395 ? 0.140 -9.219 7.069 1.00 22.42 395 CYS A C 1
ATOM 3120 O O . CYS A 1 395 ? -0.015 -8.121 7.605 1.00 22.42 395 CYS A O 1
ATOM 3122 N N . PHE A 1 396 ? -0.207 -9.432 5.800 1.00 23.81 396 PHE A N 1
ATOM 3123 C CA . PHE A 1 396 ? -1.234 -8.601 5.174 1.00 23.81 396 PHE A CA 1
ATOM 3124 C C . PHE A 1 396 ? -2.563 -8.952 5.858 1.00 23.81 396 PHE A C 1
ATOM 3126 O O . PHE A 1 396 ? -3.090 -10.044 5.680 1.00 23.81 396 PHE A O 1
ATOM 3133 N N . SER A 1 397 ? -3.028 -8.055 6.734 1.00 26.84 397 SER A N 1
ATOM 3134 C CA . SER A 1 397 ? -4.327 -8.111 7.425 1.00 26.84 397 SER A CA 1
ATOM 3135 C C . SER A 1 397 ? -4.666 -9.448 8.103 1.00 26.84 397 SER A C 1
ATOM 3137 O O . SER A 1 397 ? -5.566 -10.166 7.690 1.00 26.84 397 SER A O 1
ATOM 3139 N N . CYS A 1 398 ? -3.969 -9.734 9.198 1.00 23.81 398 CYS A N 1
ATOM 3140 C CA . CYS A 1 398 ? -4.517 -10.414 10.374 1.00 23.81 398 CYS A CA 1
ATOM 3141 C C . CYS A 1 398 ? -3.569 -10.090 11.533 1.00 23.81 398 CYS A C 1
ATOM 3143 O O . CYS A 1 398 ? -2.668 -10.862 11.861 1.00 23.81 398 CYS A O 1
ATOM 3145 N N . ILE A 1 399 ? -3.715 -8.892 12.110 1.00 24.75 399 ILE A N 1
ATOM 3146 C CA . ILE A 1 399 ? -3.081 -8.569 13.392 1.00 24.75 399 ILE A CA 1
ATOM 3147 C C . ILE A 1 399 ? -3.914 -9.286 14.456 1.00 24.75 399 ILE A C 1
ATOM 3149 O O . ILE A 1 399 ? -4.886 -8.752 14.978 1.00 24.75 399 ILE A O 1
ATOM 3153 N N . ALA A 1 400 ? -3.570 -10.549 14.691 1.00 22.64 400 ALA A N 1
ATOM 3154 C CA . ALA A 1 400 ? -3.920 -11.274 15.896 1.00 22.64 400 ALA A CA 1
ATOM 3155 C C . ALA A 1 400 ? -2.737 -11.147 16.861 1.00 22.64 400 ALA A C 1
ATOM 3157 O O . ALA A 1 400 ? -1.690 -11.751 16.629 1.00 22.64 400 ALA A O 1
ATOM 3158 N N . CYS A 1 401 ? -2.911 -10.304 17.875 1.00 28.23 401 CYS A N 1
ATOM 3159 C CA . CYS A 1 401 ? -2.579 -10.537 19.281 1.00 28.23 401 CYS A CA 1
ATOM 3160 C C . CYS A 1 401 ? -3.115 -9.355 20.086 1.00 28.23 401 CYS A C 1
ATOM 3162 O O . CYS A 1 401 ? -2.677 -8.217 19.805 1.00 28.23 401 CYS A O 1
#

Sequence (401 aa):
MGFDKDMYLFNGIIHMLVSIGELGLAHKVFDDGCVRDLVSWNSLINGYVRRRQAREAMGIYQKMITEQVKPDELFHDMPEKNVVAWNAIIGSYVQANLSLEALELFREMQLSNMKPDKVTMLHCLSACSQLGALDTGIWTHNYIKKHNLSLDVALGTALIDMYAKCGNMTKALQVFNEMPRRNSMTWTAIIGGLSLYGNVNDAIFYFSKMIDIGLMPDEITFLGVLTACCHGGLVEEGRKYFDQMKSRFNLSPQPKHYSCMVNLLGRAGLLEEAEELIKTMPMEADAMVWGALFFACGIHRNLVIGERAASKLLELDPHDSGIYVLLANMYKEAGKWEDAHNIRKMMNERGVEKTPGSSSIEMTSSQAFKLKPNGIFYIRYIYHLELGRQLVIQCFSCIAC

Secondary structure (DSSP, 8-state):
-TTTT-HHHHHHHHHHHHHHT-HHHHHHHHHH-S---HHHHHHHHHHHHHTT-HHHHHHHHHHHHHTT----TT-S--HHHHHHHHHHHHHHHHHTT-HHHHHHHHHHHHHTTPPP-HHHHHHHHHHHHHHT-HHHHHHHHHHHHHTT----HHHHHHHHHHHHHTT-HHHHHHHHHH-S---HHHHHHHHHHHHHTT-HHHHHHHHHHHHHTTPPP-HHHHHHHHHHHHHHT-HHHHHHHHHHHHHTT-PPPPHHHHHHHHHHHHHTT-HHHHHHHHHT-SS---HHHHHHHHHHHHHTT-HHHHHHHHHHHHHH-TT-HHHHHHHHHHHHHTT-HHHHHHHHHHHHHTT-PPPPP------SSS---PPPSS------------S--------SS----

Nearest PDB structures (foldseek):
  5i9f-assembly1_A  TM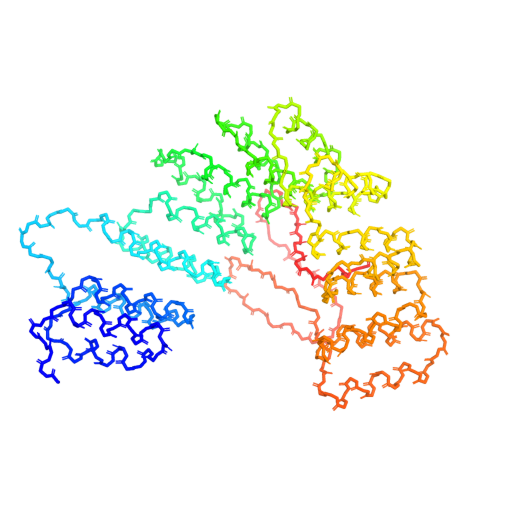=6.806E-01  e=1.030E-14  unidentified
  5i9d-assembly1_A  TM=6.760E-01  e=7.546E-13  unidentified
  5iww-assembly1_D  TM=7.380E-01  e=3.776E-12  unidentified
  6sgb-assembly1_F2  TM=6.556E-01  e=2.339E-06  Trypanosoma brucei brucei
  8pkp-assembly1_V  TM=3.823E-01  e=6.163E-04  Homo sapiens

Solvent-accessible surface area (backbone atoms only — not comparable to full-atom values): 22833 Å² total; per-residue (Å²): 124,98,53,72,84,41,69,67,61,49,38,50,50,39,45,50,28,30,72,79,50,46,50,71,57,25,50,49,56,58,68,71,42,83,73,82,52,73,66,45,54,50,41,51,33,51,33,30,48,78,70,70,37,54,69,59,23,48,51,52,52,51,46,54,63,72,66,60,74,71,70,67,100,80,62,93,76,58,69,65,68,53,49,53,54,52,35,54,55,34,40,50,28,38,74,69,72,38,27,67,60,22,53,50,50,51,50,50,42,48,75,68,71,48,77,81,50,74,68,42,49,49,38,51,27,52,18,22,27,75,69,41,37,45,71,61,37,51,51,50,53,50,48,37,62,76,68,67,53,79,73,43,59,68,55,47,34,40,49,25,39,21,28,26,54,34,77,34,52,69,60,16,52,48,51,60,71,69,46,88,60,81,53,56,68,43,52,32,36,52,25,35,35,29,16,75,74,53,39,30,69,59,20,53,50,51,50,51,50,39,47,75,76,70,44,73,79,52,73,69,33,51,42,16,50,34,40,9,22,38,64,63,64,35,60,70,61,34,52,52,51,61,50,37,35,44,77,74,67,72,44,82,85,49,72,70,46,52,21,33,49,22,34,28,31,15,72,73,64,41,48,71,58,28,54,50,54,58,72,69,46,97,57,87,79,50,65,64,36,36,46,29,40,28,53,24,19,58,76,69,66,37,58,75,63,23,53,55,28,45,54,55,37,44,73,75,44,75,68,54,38,65,57,45,55,51,52,24,47,46,26,47,76,73,68,37,54,66,61,20,48,50,39,52,48,53,34,54,77,70,70,37,63,80,77,74,92,80,86,86,82,90,65,101,56,100,74,90,83,86,87,72,99,70,88,85,91,80,89,87,84,90,82,92,77,94,74,93,77,83,88,78,83,81,65,83,87,65,92,82,131

pLDDT: mean 80.33, std 22.29, range [21.34, 98.12]